Protein AF-A0A8J9VV09-F1 (afdb_monomer)

Organism: NCBI:txid405034

Sequence (395 aa):
MTTRRAFARQEESKLQLALQELKVSKDLCAQLHSEREENEKELLTILKSNDKLKASLTRLHIDYSDLSEERDRLKSIVVSFDECAVEYEQALKRITTLECELRDAQKYISELEVSAHQATALHTHSLFEELVENAPELVDVTIENPVTIDLTNDTLPAQRLDNCSNNKLKKYIKVNKLIKKTKKILSKNKCISKIYKNNSSLLSKFNVCKLELENISQRYESDTQLLELHIAQLQTSLRSITAKYESSEKMLNEYQLEMDELLKLSKYNSERFDSLTNNCICECKQLSSPPPVNTPPFQGILCDRTDLSTVDSSLQHGNTYMYSDEIGRNMGTYLYSQFDTKVSNSCLPNCCLSEIISQIHKDSKNFNIQMYQLSGIHNTSFVAYHGITRRTIYP

pLDDT: mean 78.43, std 20.05, range [31.88, 98.69]

Radius of gyration: 58.2 Å; Cα contacts (8 Å, |Δi|>4): 122; chains: 1; bounding box: 150×65×186 Å

Mean predicted aligned error: 20.57 Å

Secondary structure (DSSP, 8-state):
--HHHHHHHHHHHHHHHHHHHHHHHHHHHHHHHHHHHHHHHHHHHHHHHHHHHHHHHHHHHHHHHHHHHHHHHHHHHHHHHHHHHHHHHHHHHHHHHHHHHHHHHHHHHHHHHHHHHHHHHHHHHHHHHHHHHTS------------------------------HHHHHHHHHHHHHHHHHHHHHHHHHHHHHHHHHHHHHHHHHHHHHHHHHHHHHHHHHHHHHHHHHHHHHHHHHHHHHHHHHHHHHHHHHHHHHHHHHHHHHHHHHHHHHHHHHHT--S-TTS--------------------S----TT---PEEEEEE-SGGGGHHHHHHTT-SS-EEEEE-TT--HHHHHHHHHHHHTTSEEEEEEEE-SSS-EEEEEEEE-------

Solvent-accessible surface area (backbone atoms only — not comparable to full-atom values): 23237 Å² total; per-residue (Å²): 128,70,66,66,59,52,53,52,53,50,52,50,52,50,51,53,50,54,51,50,52,52,50,53,51,50,54,49,52,52,50,56,50,52,52,49,54,52,51,52,53,50,50,52,52,51,50,55,48,50,53,51,50,50,54,52,50,56,50,51,51,50,56,51,50,55,53,52,53,51,50,55,50,50,51,53,52,53,52,54,49,54,53,51,50,52,53,50,53,51,51,51,54,51,51,55,51,52,54,51,54,50,51,53,51,50,50,52,49,52,52,51,52,52,52,51,52,50,52,50,52,52,51,54,48,52,55,48,51,54,52,60,73,68,50,75,92,72,74,95,72,92,74,92,75,89,85,80,86,81,92,83,84,91,78,86,85,84,91,84,86,90,75,97,49,73,64,59,56,54,49,49,52,51,50,51,51,48,52,52,50,51,50,56,51,53,60,58,50,56,56,52,59,54,49,53,54,49,51,55,52,49,51,54,49,50,53,49,54,51,53,51,50,52,54,50,53,54,50,53,52,52,52,50,54,51,50,53,52,50,51,54,50,50,56,50,51,50,52,53,52,51,54,51,49,56,52,50,51,52,52,50,54,50,52,50,52,54,49,54,50,52,52,52,51,52,50,52,52,49,56,52,48,54,53,52,59,66,68,60,67,64,88,69,86,78,73,78,86,80,79,94,75,92,74,79,91,74,81,73,80,72,80,72,77,80,70,92,78,73,78,76,84,76,72,68,86,37,48,28,45,33,50,27,37,68,87,44,60,65,48,34,68,57,48,40,78,77,39,103,38,61,48,47,59,49,62,43,67,94,53,51,72,71,54,51,51,50,51,47,57,62,60,39,78,79,46,62,73,55,88,43,81,48,87,50,100,69,93,49,78,39,46,46,34,57,33,59,83,78,79,80,78,74,133

Structure (mmCIF, N/CA/C/O backbone):
data_AF-A0A8J9VV09-F1
#
_entry.id   AF-A0A8J9VV09-F1
#
loop_
_atom_site.group_PDB
_atom_site.id
_atom_site.type_symbol
_atom_site.label_atom_id
_atom_site.label_alt_id
_atom_site.label_comp_id
_atom_site.label_asym_id
_atom_site.label_entity_id
_atom_site.label_seq_id
_atom_site.pdbx_PDB_ins_code
_atom_site.Cartn_x
_atom_site.Cartn_y
_atom_site.Cartn_z
_atom_site.occupancy
_atom_site.B_iso_or_equiv
_atom_site.auth_seq_id
_atom_site.auth_comp_id
_atom_site.auth_asym_id
_atom_site.auth_atom_id
_atom_site.pdbx_PDB_model_num
ATOM 1 N N . MET A 1 1 ? -50.829 -8.857 90.494 1.00 58.19 1 MET A N 1
ATOM 2 C CA . MET A 1 1 ? -49.351 -8.930 90.353 1.00 58.19 1 MET A CA 1
ATOM 3 C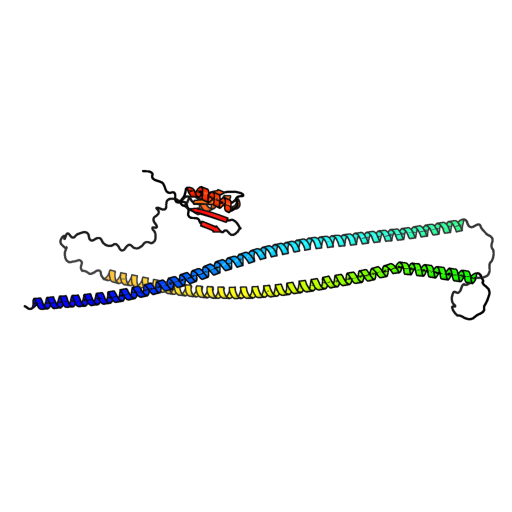 C . MET A 1 1 ? -48.867 -9.618 89.066 1.00 58.19 1 MET A C 1
ATOM 5 O O . MET A 1 1 ? -47.699 -9.481 88.732 1.00 58.19 1 MET A O 1
ATOM 9 N N . THR A 1 2 ? -49.718 -10.309 88.302 1.00 55.69 2 THR A N 1
ATOM 10 C CA . THR A 1 2 ? -49.339 -11.075 87.094 1.00 55.69 2 THR A CA 1
ATOM 11 C C . THR A 1 2 ? -49.087 -10.233 85.828 1.00 55.69 2 THR A C 1
ATOM 13 O O . THR A 1 2 ? -48.290 -10.636 84.987 1.00 55.69 2 THR A O 1
ATOM 16 N N . THR A 1 3 ? -49.669 -9.037 85.704 1.00 71.44 3 THR A N 1
ATOM 17 C CA . THR A 1 3 ? -49.595 -8.187 84.493 1.00 71.44 3 THR A CA 1
ATOM 18 C C . THR A 1 3 ? -48.238 -7.512 84.256 1.00 71.44 3 THR A C 1
ATOM 20 O O . THR A 1 3 ? -47.780 -7.452 83.119 1.00 71.44 3 THR A O 1
ATOM 23 N N . ARG A 1 4 ? -47.530 -7.073 85.307 1.00 78.81 4 ARG A N 1
ATOM 24 C CA . ARG A 1 4 ? -46.183 -6.467 85.177 1.00 78.81 4 ARG A CA 1
ATOM 25 C C . ARG A 1 4 ? -45.148 -7.427 84.583 1.00 78.81 4 ARG A C 1
ATOM 27 O O . ARG A 1 4 ? -44.285 -7.008 83.822 1.00 78.81 4 ARG A O 1
ATOM 34 N N . ARG A 1 5 ? -45.241 -8.717 84.920 1.00 83.88 5 ARG A N 1
ATOM 35 C CA . ARG A 1 5 ? -44.304 -9.750 84.448 1.00 83.88 5 ARG A CA 1
ATOM 36 C C . ARG A 1 5 ? -44.495 -10.067 82.963 1.00 83.88 5 ARG A C 1
ATOM 38 O O . ARG A 1 5 ? -43.519 -10.342 82.279 1.00 83.88 5 ARG A O 1
ATOM 45 N N . ALA A 1 6 ? -45.735 -10.014 82.474 1.00 84.94 6 ALA A N 1
ATOM 46 C CA . ALA A 1 6 ? -46.042 -10.189 81.056 1.00 84.94 6 ALA A CA 1
ATOM 47 C C . ALA A 1 6 ? -45.522 -9.010 80.217 1.00 84.94 6 ALA A C 1
ATOM 49 O O . ALA A 1 6 ? -44.880 -9.230 79.196 1.00 84.94 6 ALA A O 1
ATOM 50 N N . PHE A 1 7 ? -45.715 -7.778 80.699 1.00 90.00 7 PHE A N 1
ATOM 51 C CA . PHE A 1 7 ? -45.233 -6.572 80.019 1.00 90.00 7 PHE A CA 1
ATOM 52 C C . PHE A 1 7 ? -43.699 -6.535 79.921 1.00 90.00 7 PHE A C 1
ATOM 54 O O . PHE A 1 7 ? -43.154 -6.244 78.863 1.00 90.00 7 PHE A O 1
ATOM 61 N N . ALA A 1 8 ? -42.997 -6.915 80.995 1.00 91.00 8 ALA A N 1
ATOM 62 C CA . ALA A 1 8 ? -41.536 -7.008 80.989 1.00 91.00 8 ALA A CA 1
ATOM 63 C C . ALA A 1 8 ? -41.011 -8.032 79.964 1.00 91.00 8 ALA A C 1
ATOM 65 O O . ALA A 1 8 ? -40.083 -7.729 79.226 1.00 91.00 8 ALA A O 1
ATOM 66 N N . ARG A 1 9 ? -41.640 -9.214 79.865 1.00 92.38 9 ARG A N 1
ATOM 67 C CA . ARG A 1 9 ? -41.279 -10.230 78.855 1.00 92.38 9 ARG A CA 1
ATOM 68 C C . ARG A 1 9 ? -41.555 -9.764 77.425 1.00 92.38 9 ARG A C 1
ATOM 70 O O . ARG A 1 9 ? -40.813 -10.113 76.514 1.00 92.38 9 ARG A O 1
ATOM 77 N N . GLN A 1 10 ? -42.621 -8.991 77.220 1.00 94.31 10 GLN A N 1
ATOM 78 C CA . GLN A 1 10 ? -42.940 -8.425 75.912 1.00 94.31 10 GLN A CA 1
ATOM 79 C C . GLN A 1 10 ? -41.889 -7.396 75.477 1.00 94.31 10 GLN A C 1
ATOM 81 O O . GLN A 1 10 ? -41.428 -7.448 74.341 1.00 94.31 10 GLN A O 1
ATOM 86 N N . GLU A 1 11 ? -41.494 -6.487 76.369 1.00 94.94 11 GLU A N 1
ATOM 87 C CA . GLU A 1 11 ? -40.425 -5.519 76.094 1.00 94.94 11 GLU A CA 1
ATOM 88 C C . GLU A 1 11 ? -39.071 -6.205 75.864 1.00 94.94 11 GLU A C 1
ATOM 90 O O . GLU A 1 11 ? -38.355 -5.848 74.934 1.00 94.94 11 GLU A O 1
ATOM 95 N N . GLU A 1 12 ? -38.751 -7.252 76.629 1.00 96.12 12 GLU A N 1
ATOM 96 C CA . GLU A 1 12 ? -37.548 -8.062 76.406 1.00 96.12 12 GLU A CA 1
ATOM 97 C C . GLU A 1 12 ? -37.541 -8.713 75.011 1.00 96.12 12 GLU A C 1
ATOM 99 O O . GLU A 1 12 ? -36.535 -8.651 74.306 1.00 96.12 12 GLU A O 1
ATOM 104 N N . SER A 1 13 ? -38.675 -9.266 74.565 1.00 96.25 13 SER A N 1
ATOM 105 C CA . SER A 1 13 ? -38.804 -9.840 73.220 1.00 96.25 13 SER A CA 1
ATOM 106 C C . SER A 1 13 ? -38.647 -8.790 72.114 1.00 96.25 13 SER A C 1
ATOM 108 O O . SER A 1 13 ? -37.981 -9.063 71.115 1.00 96.25 13 SER A O 1
ATOM 110 N N . LYS A 1 14 ? -39.195 -7.579 72.293 1.00 97.38 14 LYS A N 1
ATOM 111 C CA . LYS A 1 14 ? -38.994 -6.468 71.346 1.00 97.38 14 LYS A CA 1
ATOM 112 C C . LYS A 1 14 ? -37.533 -6.037 71.281 1.00 97.38 14 LYS A C 1
ATOM 114 O O . LYS A 1 14 ? -37.023 -5.802 70.192 1.00 97.38 14 LYS A O 1
ATOM 119 N N . LEU A 1 15 ? -36.857 -5.951 72.428 1.00 97.75 15 LEU A N 1
ATOM 120 C CA . LEU A 1 15 ? -35.445 -5.578 72.487 1.00 97.75 15 LEU A CA 1
ATOM 121 C C . LEU A 1 15 ? -34.565 -6.614 71.778 1.00 97.75 15 LEU A C 1
ATOM 123 O O . LEU A 1 15 ? -33.662 -6.239 71.037 1.00 97.75 15 LEU A O 1
ATOM 127 N N . GLN A 1 16 ? -34.844 -7.907 71.966 1.00 97.62 16 GLN A N 1
ATOM 128 C CA . GLN A 1 16 ? -34.137 -8.981 71.262 1.00 97.62 16 GLN A CA 1
ATOM 129 C C . GLN A 1 16 ? -34.338 -8.900 69.745 1.00 97.62 16 GLN A C 1
ATOM 131 O O . GLN A 1 16 ? -33.366 -9.022 69.001 1.00 97.62 16 GLN A O 1
ATOM 136 N N . LEU A 1 17 ? -35.569 -8.638 69.294 1.00 97.88 17 LEU A N 1
ATOM 137 C CA . LEU A 1 17 ? -35.883 -8.470 67.875 1.00 97.88 17 LEU A CA 1
ATOM 138 C C . LEU A 1 17 ? -35.166 -7.248 67.283 1.00 97.88 17 LEU A C 1
ATOM 140 O O . LEU A 1 17 ? -34.470 -7.385 66.282 1.00 97.88 17 LEU A O 1
ATOM 144 N N . ALA A 1 18 ? -35.225 -6.094 67.953 1.00 97.56 18 ALA A N 1
ATOM 145 C CA . ALA A 1 18 ? -34.516 -4.887 67.526 1.00 97.56 18 ALA A CA 1
ATOM 146 C C . ALA A 1 18 ? -32.989 -5.089 67.481 1.00 97.56 18 ALA A C 1
ATOM 148 O O . ALA A 1 18 ? -32.312 -4.587 66.587 1.00 97.56 18 ALA A O 1
ATOM 149 N N . LEU A 1 19 ? -32.427 -5.851 68.425 1.00 98.25 19 LEU A N 1
ATOM 150 C CA . LEU A 1 19 ? -30.998 -6.167 68.449 1.00 98.25 19 LEU A CA 1
ATOM 151 C C . LEU A 1 19 ? -30.604 -7.117 67.309 1.00 98.25 19 LEU A C 1
ATOM 153 O O . LEU A 1 19 ? -29.529 -6.966 66.727 1.00 98.25 19 LEU A O 1
ATOM 157 N N . GLN A 1 20 ? -31.475 -8.066 66.961 1.00 98.19 20 GLN A N 1
ATOM 158 C CA . GLN A 1 20 ? -31.286 -8.939 65.807 1.00 98.19 20 GLN A CA 1
ATOM 159 C C . GLN A 1 20 ? -31.362 -8.153 64.491 1.00 98.19 20 GLN A C 1
ATOM 161 O O . GLN A 1 20 ? -30.478 -8.308 63.651 1.00 98.19 20 GLN A O 1
ATOM 166 N N . GLU A 1 21 ? -32.349 -7.270 64.336 1.00 98.00 21 GLU A N 1
ATOM 167 C CA . GLU A 1 21 ? -32.473 -6.376 63.178 1.00 98.00 21 GLU A CA 1
ATOM 168 C C . GLU A 1 21 ? -31.257 -5.453 63.039 1.00 98.00 21 GLU A C 1
ATOM 170 O O . GLU A 1 21 ? -30.706 -5.322 61.948 1.00 98.00 21 GLU A O 1
ATOM 175 N N . LEU A 1 22 ? -30.775 -4.872 64.144 1.00 98.12 22 LEU A N 1
ATOM 176 C CA . LEU A 1 22 ? -29.576 -4.031 64.143 1.00 98.12 22 LEU A CA 1
ATOM 177 C C . LEU A 1 22 ? -28.331 -4.817 63.716 1.00 98.12 22 LEU A C 1
ATOM 179 O O . LEU A 1 22 ? -27.485 -4.290 62.995 1.00 98.12 22 LEU A O 1
ATOM 183 N N . LYS A 1 23 ? -28.216 -6.081 64.139 1.00 98.25 23 LYS A N 1
ATOM 184 C CA . LYS A 1 23 ? -27.111 -6.955 63.737 1.00 98.25 23 LYS A CA 1
ATOM 185 C C . LYS A 1 23 ? -27.161 -7.260 62.238 1.00 98.25 23 LYS A C 1
ATOM 187 O O . LYS A 1 23 ? -26.156 -7.067 61.564 1.00 98.25 23 LYS A O 1
ATOM 192 N N . VAL A 1 24 ? -28.328 -7.642 61.715 1.00 98.19 24 VAL A N 1
ATOM 193 C CA . VAL A 1 24 ? -28.527 -7.888 60.275 1.00 98.19 24 VAL A CA 1
ATOM 194 C C . VAL A 1 24 ? -28.254 -6.622 59.459 1.00 98.19 24 VAL A C 1
ATOM 196 O O . VAL A 1 24 ? -27.564 -6.681 58.447 1.00 98.19 24 VAL A O 1
ATOM 199 N N . SER A 1 25 ? -28.733 -5.466 59.924 1.00 97.81 25 SER A N 1
ATOM 200 C CA . SER A 1 25 ? -28.482 -4.168 59.289 1.00 97.81 25 SER A CA 1
ATOM 201 C C . SER A 1 25 ? -26.990 -3.818 59.263 1.00 97.81 25 SER A C 1
ATOM 203 O O . SER A 1 25 ? -26.469 -3.393 58.234 1.00 97.81 25 SER A O 1
ATOM 205 N N . LYS A 1 26 ? -26.263 -4.060 60.362 1.00 98.25 26 LYS A N 1
ATOM 206 C CA . LYS A 1 26 ? -24.810 -3.857 60.424 1.00 98.25 26 LYS A CA 1
ATOM 207 C C . LYS A 1 26 ? -24.061 -4.761 59.442 1.00 98.25 26 LYS A C 1
ATOM 209 O O . LYS A 1 26 ? -23.154 -4.278 58.765 1.00 98.25 26 LYS A O 1
ATOM 214 N N . ASP A 1 27 ? -24.428 -6.038 59.375 1.00 97.94 27 ASP A N 1
ATOM 215 C CA . ASP A 1 27 ? -23.795 -7.007 58.476 1.00 97.94 27 ASP A CA 1
ATOM 216 C C . ASP A 1 27 ? -24.063 -6.637 57.003 1.00 97.94 27 ASP A C 1
ATOM 218 O O . ASP A 1 27 ? -23.133 -6.624 56.196 1.00 97.94 27 ASP A O 1
ATOM 222 N N . LEU A 1 28 ? -25.289 -6.207 56.673 1.00 98.12 28 LEU A N 1
ATOM 223 C CA . LEU A 1 28 ? -25.639 -5.686 55.347 1.00 98.12 28 LEU A CA 1
ATOM 224 C C . LEU A 1 28 ? -24.838 -4.424 54.989 1.00 98.12 28 LEU A C 1
ATOM 226 O O . LEU A 1 28 ? -24.312 -4.323 53.884 1.00 98.12 28 LEU A O 1
ATOM 230 N N . CYS A 1 29 ? -24.697 -3.472 55.916 1.00 98.25 29 CYS A N 1
ATOM 231 C CA . CYS A 1 29 ? -23.874 -2.277 55.703 1.00 98.25 29 CYS A CA 1
ATOM 232 C C . CYS A 1 29 ? -22.402 -2.628 55.434 1.00 98.25 29 CYS A C 1
ATOM 234 O O . CYS A 1 29 ? -21.772 -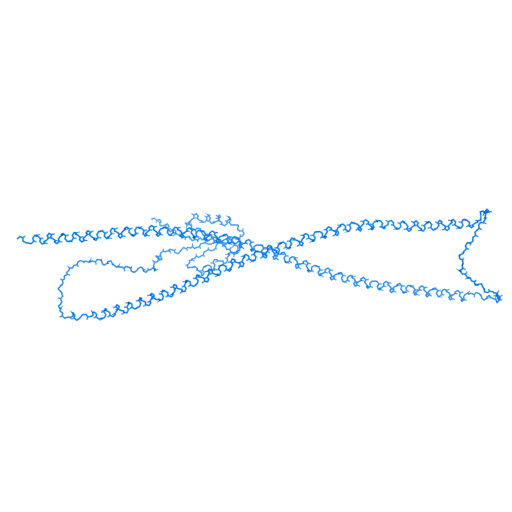1.994 54.588 1.00 98.25 29 CYS A O 1
ATOM 236 N N . ALA A 1 30 ? -21.852 -3.630 56.127 1.00 98.06 30 ALA A N 1
ATOM 237 C CA . ALA A 1 30 ? -20.490 -4.099 55.884 1.00 98.06 30 ALA A CA 1
ATOM 238 C C . ALA A 1 30 ? -20.350 -4.747 54.496 1.00 98.06 30 ALA A C 1
ATOM 240 O O . ALA A 1 30 ? -19.389 -4.453 53.785 1.00 98.06 30 ALA A O 1
ATOM 241 N N . GLN A 1 31 ? -21.327 -5.564 54.089 1.00 98.25 31 GLN A N 1
ATOM 242 C CA . GLN A 1 31 ? -21.363 -6.170 52.757 1.00 98.25 31 GLN A CA 1
ATOM 243 C C . GLN A 1 31 ? -21.424 -5.104 51.654 1.00 98.25 31 GLN A C 1
ATOM 245 O O . GLN A 1 31 ? -20.572 -5.098 50.771 1.00 98.25 31 GLN A O 1
ATOM 250 N N . LEU A 1 32 ? -22.361 -4.153 51.746 1.00 97.88 32 LEU A N 1
ATOM 251 C CA . LEU A 1 32 ? -22.495 -3.062 50.774 1.00 97.88 32 LEU A CA 1
ATOM 252 C C . LEU A 1 32 ? -21.227 -2.206 50.685 1.00 97.88 32 LEU A C 1
ATOM 254 O O . LEU A 1 32 ? -20.884 -1.707 49.613 1.00 97.88 32 LEU A O 1
ATOM 258 N N . HIS A 1 33 ? -20.518 -2.020 51.802 1.00 97.62 33 HIS A N 1
ATOM 259 C CA . HIS A 1 33 ? -19.260 -1.287 51.782 1.00 97.62 33 HIS A CA 1
ATOM 260 C C . HIS A 1 33 ? -18.158 -2.055 51.040 1.00 97.62 33 HIS A C 1
ATOM 262 O O . HIS A 1 33 ? -17.465 -1.449 50.226 1.00 97.62 33 HIS A O 1
ATOM 268 N N . SER A 1 34 ? -18.049 -3.370 51.258 1.00 98.00 34 SER A N 1
ATOM 269 C CA . SER A 1 34 ? -17.116 -4.240 50.526 1.00 98.00 34 SER A CA 1
ATOM 270 C C . SER A 1 34 ? -17.419 -4.260 49.027 1.00 98.00 34 SER A C 1
ATOM 272 O O . SER A 1 34 ? -16.522 -4.032 48.219 1.00 98.00 34 SER A O 1
ATOM 274 N N . GLU A 1 35 ? -18.689 -4.443 48.651 1.00 97.50 35 GLU A N 1
ATOM 275 C CA . GLU A 1 35 ? -19.130 -4.419 47.249 1.00 97.50 35 GLU A CA 1
ATOM 276 C C . GLU A 1 35 ? -18.817 -3.069 46.590 1.00 97.50 35 GLU A C 1
ATOM 278 O O . GLU A 1 35 ? -18.340 -3.015 45.459 1.00 97.50 35 GLU A O 1
ATOM 283 N N . ARG A 1 36 ? -19.004 -1.954 47.310 1.00 98.00 36 ARG A N 1
ATOM 284 C CA . ARG A 1 36 ? -18.619 -0.626 46.816 1.00 98.00 36 ARG A CA 1
ATOM 285 C C . ARG A 1 36 ? -17.116 -0.528 46.531 1.00 98.00 36 ARG A C 1
ATOM 287 O O . ARG A 1 36 ? -16.748 0.032 45.502 1.00 98.00 36 ARG A O 1
ATOM 294 N N . GLU A 1 37 ? -16.260 -1.026 47.422 1.00 98.12 37 GLU A N 1
ATOM 295 C CA . GLU A 1 37 ? -14.804 -0.999 47.217 1.00 98.12 37 GLU A CA 1
ATOM 296 C C . GLU A 1 37 ? -14.357 -1.896 46.055 1.00 98.12 37 GLU A C 1
ATOM 298 O O . GLU A 1 37 ? -13.434 -1.546 45.317 1.00 98.12 37 GLU A O 1
ATOM 303 N N . GLU A 1 38 ? -14.991 -3.055 45.886 1.00 97.94 38 GLU A N 1
ATOM 304 C CA . GLU A 1 38 ? -14.744 -3.957 44.758 1.00 97.94 38 GLU A CA 1
ATOM 305 C C . GLU A 1 38 ? -15.149 -3.305 43.432 1.00 97.94 38 GLU A C 1
ATOM 307 O O . GLU A 1 38 ? -14.335 -3.250 42.508 1.00 97.94 38 GLU A O 1
ATOM 312 N N . ASN A 1 39 ? -16.335 -2.694 43.385 1.00 96.69 39 ASN A N 1
ATOM 313 C CA . ASN A 1 39 ? -16.818 -1.949 42.223 1.00 96.69 39 ASN A CA 1
ATOM 314 C C . ASN A 1 39 ? -15.906 -0.761 41.880 1.00 96.69 39 ASN A C 1
ATOM 316 O O . ASN A 1 39 ? -15.640 -0.496 40.709 1.00 96.69 39 ASN A O 1
ATOM 320 N N . GLU A 1 40 ? -15.385 -0.043 42.880 1.00 98.31 40 GLU A N 1
ATOM 321 C CA . GLU A 1 40 ? -14.430 1.048 42.654 1.00 98.31 40 GLU A CA 1
ATOM 322 C C . GLU A 1 40 ? -13.113 0.531 42.053 1.00 98.31 40 GLU A C 1
ATOM 324 O O . GLU A 1 40 ? -12.576 1.125 41.113 1.00 98.31 40 GLU A O 1
ATOM 329 N N . LYS A 1 41 ? -12.607 -0.610 42.541 1.00 98.06 41 LYS A N 1
ATOM 330 C CA . LYS A 1 41 ? -11.413 -1.255 41.976 1.00 98.06 41 LYS A CA 1
ATOM 331 C C . LYS A 1 41 ? -11.647 -1.693 40.533 1.00 98.06 41 LYS A C 1
ATOM 333 O O . LYS A 1 41 ? -10.781 -1.443 39.696 1.00 98.06 41 LYS A O 1
ATOM 338 N N . GLU A 1 42 ? -12.788 -2.308 40.233 1.00 97.38 42 GLU A N 1
ATOM 339 C CA . GLU A 1 42 ? -13.150 -2.713 38.872 1.00 97.38 42 GLU A CA 1
ATOM 340 C C . GLU A 1 42 ? -13.300 -1.504 37.939 1.00 97.38 42 GLU A C 1
ATOM 342 O O . GLU A 1 42 ? -12.741 -1.479 36.842 1.00 97.38 42 GLU A O 1
ATOM 347 N N . LEU A 1 43 ? -13.951 -0.432 38.390 1.00 96.56 43 LEU A N 1
ATOM 348 C CA . LEU A 1 43 ? -14.063 0.792 37.600 1.00 96.56 43 LEU A CA 1
ATOM 349 C C . LEU A 1 43 ? -12.679 1.374 37.269 1.00 96.56 43 LEU A C 1
ATOM 351 O O . LEU A 1 43 ? -12.421 1.773 36.131 1.00 96.56 43 LEU A O 1
ATOM 355 N N . LEU A 1 44 ? -11.751 1.373 38.230 1.00 97.06 44 LEU A N 1
ATOM 356 C CA . LEU A 1 44 ? -10.375 1.820 38.006 1.00 97.06 44 LEU A CA 1
ATOM 357 C C . LEU A 1 44 ? -9.602 0.923 37.026 1.00 97.06 44 LEU A C 1
ATOM 359 O O . LEU A 1 44 ? -8.759 1.431 36.279 1.00 97.06 44 LEU A O 1
ATOM 363 N N . THR A 1 45 ? -9.842 -0.393 37.000 1.00 96.25 45 THR A N 1
ATOM 364 C CA . THR A 1 45 ? -9.204 -1.282 36.010 1.00 96.25 45 THR A CA 1
ATOM 365 C C . THR A 1 45 ? -9.776 -1.057 34.613 1.00 96.25 45 THR A C 1
ATOM 367 O O . THR A 1 45 ? -8.999 -0.977 33.656 1.00 96.25 45 THR A O 1
ATOM 370 N N . ILE A 1 46 ? -11.093 -0.862 34.496 1.00 94.62 46 ILE A N 1
ATOM 371 C CA . ILE A 1 46 ? -11.768 -0.521 33.238 1.00 94.62 46 ILE A CA 1
ATOM 372 C C . ILE A 1 46 ? -11.239 0.807 32.691 1.00 94.62 46 ILE A C 1
ATOM 374 O O . ILE A 1 46 ? -10.872 0.873 31.517 1.00 94.62 46 ILE A O 1
ATOM 378 N N . LEU A 1 47 ? -11.114 1.842 33.530 1.00 93.94 47 LEU A N 1
ATOM 379 C CA . LEU A 1 47 ? -10.566 3.140 33.120 1.00 93.94 47 LEU A CA 1
ATOM 380 C C . LEU A 1 47 ? -9.131 3.009 32.589 1.00 93.94 47 LEU A C 1
ATOM 382 O O . LEU A 1 47 ? -8.840 3.463 31.485 1.00 93.94 47 LEU A O 1
ATOM 386 N N . LYS A 1 48 ? -8.254 2.288 33.300 1.00 94.50 48 LYS A N 1
ATOM 387 C CA . LYS A 1 48 ? -6.879 2.023 32.833 1.00 94.50 48 LYS A CA 1
ATOM 388 C C . LYS A 1 48 ? -6.840 1.249 31.513 1.00 94.50 48 LYS A C 1
ATOM 390 O O . LYS A 1 48 ? -5.946 1.470 30.698 1.00 94.50 48 LYS A O 1
ATOM 395 N N . SER A 1 49 ? -7.766 0.313 31.309 1.00 95.00 49 SER A N 1
ATOM 396 C CA . SER A 1 49 ? -7.900 -0.412 30.042 1.00 95.00 49 SER A CA 1
ATOM 397 C C . SER A 1 49 ? -8.340 0.524 28.911 1.00 95.00 49 SER A C 1
ATOM 399 O O . SER A 1 49 ? -7.739 0.521 27.836 1.00 95.00 49 SER A O 1
ATOM 401 N N . ASN A 1 50 ? -9.319 1.393 29.173 1.00 92.56 50 ASN A N 1
ATOM 402 C CA . ASN A 1 50 ? -9.798 2.401 28.229 1.00 92.56 50 ASN A CA 1
ATOM 403 C C . ASN A 1 50 ? -8.681 3.367 27.800 1.00 92.56 50 ASN A C 1
ATOM 405 O O . ASN A 1 50 ? -8.527 3.626 26.608 1.00 92.56 50 ASN A O 1
ATOM 409 N N . ASP A 1 51 ? -7.847 3.825 28.735 1.00 91.56 51 ASP A N 1
ATOM 410 C CA . ASP A 1 51 ? -6.700 4.691 28.431 1.00 91.56 51 ASP A CA 1
ATOM 411 C C . ASP A 1 51 ? -5.666 3.994 27.536 1.00 91.56 51 ASP A C 1
ATOM 413 O O . ASP A 1 51 ? -5.157 4.590 26.584 1.00 91.56 51 ASP A O 1
ATOM 417 N N . LYS A 1 52 ? -5.391 2.705 27.780 1.00 91.12 52 LYS A N 1
ATOM 418 C CA . LYS A 1 52 ? -4.510 1.904 26.912 1.00 91.12 52 LYS A CA 1
ATOM 419 C C . LYS A 1 52 ? -5.085 1.752 25.506 1.00 91.12 52 LYS A C 1
ATOM 421 O O . LYS A 1 52 ? -4.344 1.874 24.533 1.00 91.12 52 LYS A O 1
ATOM 426 N N . LEU A 1 53 ? -6.390 1.501 25.394 1.00 89.19 53 LEU A N 1
ATOM 427 C CA . LEU A 1 53 ? -7.070 1.395 24.102 1.00 89.19 53 LEU A CA 1
ATOM 428 C C . LEU A 1 53 ? -7.034 2.725 23.344 1.00 89.19 53 LEU A C 1
ATOM 430 O O . LEU A 1 53 ? -6.704 2.727 22.161 1.00 89.19 53 LEU A O 1
ATOM 434 N N . LYS A 1 54 ? -7.276 3.854 24.020 1.00 88.12 54 LYS A N 1
ATOM 435 C CA . LYS A 1 54 ? -7.138 5.195 23.431 1.00 88.12 54 LYS A CA 1
ATOM 436 C C . LYS A 1 54 ? -5.721 5.449 22.923 1.00 88.12 54 LYS A C 1
ATOM 438 O O . LYS A 1 54 ? -5.558 5.872 21.786 1.00 88.12 54 LYS A O 1
ATOM 443 N N . ALA A 1 55 ? -4.697 5.135 23.719 1.00 82.12 55 ALA A N 1
ATOM 444 C CA . ALA A 1 55 ? -3.305 5.284 23.297 1.00 82.12 55 ALA A CA 1
ATOM 445 C C . ALA A 1 55 ? -2.972 4.408 22.074 1.00 82.12 55 ALA A C 1
ATOM 447 O O . ALA A 1 55 ? -2.320 4.871 21.137 1.00 82.12 55 ALA A O 1
ATOM 448 N N . SER A 1 56 ? -3.457 3.161 22.056 1.00 90.75 56 SER A N 1
ATOM 449 C CA . SER A 1 56 ? -3.303 2.261 20.909 1.00 90.75 56 SER A CA 1
ATOM 450 C C . SER A 1 56 ? -4.011 2.789 19.660 1.00 90.75 56 SER A C 1
ATOM 452 O O . SER A 1 56 ? -3.465 2.669 18.567 1.00 90.75 56 SER A O 1
ATOM 454 N N . LEU A 1 57 ? -5.202 3.374 19.810 1.00 88.69 57 LEU A N 1
ATOM 455 C CA . LEU A 1 57 ? -5.969 3.948 18.707 1.00 88.69 57 LEU A CA 1
ATOM 456 C C . LEU A 1 57 ? -5.259 5.166 18.107 1.00 88.69 57 LEU A C 1
ATOM 458 O O . LEU A 1 57 ? -5.129 5.252 16.890 1.00 88.69 57 LEU A O 1
ATOM 462 N N . THR A 1 58 ? -4.744 6.070 18.947 1.00 79.44 58 THR A N 1
ATOM 463 C CA . THR A 1 58 ? -3.963 7.226 18.484 1.00 79.44 58 THR A CA 1
ATOM 464 C C . THR A 1 58 ? -2.715 6.785 17.727 1.00 79.44 58 THR A C 1
ATOM 466 O O . THR A 1 58 ? -2.419 7.333 16.671 1.00 79.44 58 THR A O 1
ATOM 469 N N . ARG A 1 59 ? -2.003 5.765 18.224 1.00 85.31 59 ARG A N 1
ATOM 470 C CA . ARG A 1 59 ? -0.833 5.216 17.529 1.00 85.31 59 ARG A CA 1
ATOM 471 C C . ARG A 1 59 ? -1.199 4.624 16.169 1.00 85.31 59 ARG A C 1
ATOM 473 O O . ARG A 1 59 ? -0.560 4.959 15.184 1.00 85.31 59 ARG A O 1
ATOM 480 N N . LEU A 1 60 ? -2.256 3.814 16.111 1.00 88.38 60 LEU A N 1
ATOM 481 C CA . LEU A 1 60 ? -2.730 3.228 14.857 1.00 88.38 60 LEU A CA 1
ATOM 482 C C . LEU A 1 60 ? -3.139 4.302 13.837 1.00 88.38 60 LEU A C 1
ATOM 484 O O . LEU A 1 60 ? -2.927 4.130 12.641 1.00 88.38 60 LEU A O 1
ATOM 488 N N . HIS A 1 61 ? -3.719 5.410 14.300 1.00 78.50 61 HIS A N 1
ATOM 489 C CA . HIS A 1 61 ? -4.069 6.533 13.436 1.00 78.50 61 HIS A CA 1
ATOM 490 C C . HIS A 1 61 ? -2.834 7.231 12.848 1.00 78.50 61 HIS A C 1
ATOM 492 O O . HIS A 1 61 ? -2.846 7.559 11.664 1.00 78.50 61 HIS A O 1
ATOM 498 N N . ILE A 1 62 ? -1.774 7.412 13.645 1.00 77.88 62 ILE A N 1
ATOM 499 C CA . ILE A 1 62 ? -0.483 7.935 13.165 1.00 77.88 62 ILE A CA 1
ATOM 500 C C . ILE A 1 62 ? 0.092 6.992 12.102 1.00 77.88 62 ILE A C 1
ATOM 502 O O . ILE A 1 62 ? 0.339 7.431 10.984 1.00 77.88 62 ILE A O 1
ATOM 506 N N . ASP A 1 63 ? 0.182 5.693 12.406 1.00 82.69 63 ASP A N 1
ATOM 507 C CA . ASP A 1 63 ? 0.708 4.688 11.471 1.00 82.69 63 ASP A CA 1
ATOM 508 C C . ASP A 1 63 ? -0.094 4.670 10.146 1.00 82.69 63 ASP A C 1
ATOM 510 O O . ASP A 1 63 ? 0.470 4.559 9.058 1.00 82.69 63 ASP A O 1
ATOM 514 N N . TYR A 1 64 ? -1.424 4.813 10.214 1.00 86.50 64 TYR A N 1
ATOM 515 C CA . TYR A 1 64 ? -2.284 4.917 9.030 1.00 86.50 64 TYR A CA 1
ATOM 516 C C . TYR A 1 64 ? -2.023 6.192 8.216 1.00 86.50 64 TYR A C 1
ATOM 518 O O . TYR A 1 64 ? -2.033 6.143 6.984 1.00 86.50 64 TYR A O 1
ATOM 526 N N . SER A 1 65 ? -1.805 7.325 8.887 1.00 78.38 65 SER A N 1
ATOM 527 C CA . SER A 1 65 ? -1.482 8.593 8.228 1.00 78.38 65 SER A CA 1
ATOM 528 C C . SER A 1 65 ? -0.169 8.481 7.454 1.00 78.38 65 SER A C 1
ATOM 530 O O . SER A 1 65 ? -0.147 8.781 6.261 1.00 78.38 65 SER A O 1
ATOM 532 N N . ASP A 1 66 ? 0.877 7.944 8.087 1.00 82.88 66 ASP A N 1
ATOM 533 C CA . ASP A 1 66 ? 2.194 7.744 7.470 1.00 82.88 66 ASP A CA 1
ATOM 534 C C . ASP A 1 66 ? 2.102 6.827 6.234 1.00 82.88 66 ASP A C 1
ATOM 536 O O . ASP A 1 66 ? 2.655 7.120 5.171 1.00 82.88 66 ASP A O 1
ATOM 540 N N . LEU A 1 67 ? 1.335 5.732 6.330 1.00 81.94 67 LEU A N 1
ATOM 541 C CA . LEU A 1 67 ? 1.092 4.832 5.196 1.00 81.94 67 LEU A CA 1
ATOM 542 C C . LEU A 1 67 ? 0.319 5.505 4.054 1.00 81.94 67 LEU A C 1
ATOM 544 O O . LEU A 1 67 ? 0.558 5.201 2.882 1.00 81.94 67 LEU A O 1
ATOM 548 N N . SER A 1 68 ? -0.614 6.406 4.368 1.00 82.62 68 SER A N 1
ATOM 549 C CA . SER A 1 68 ? -1.339 7.173 3.354 1.00 82.62 68 SER A CA 1
ATOM 550 C C . SER A 1 68 ? -0.406 8.125 2.602 1.00 82.62 68 SER A C 1
ATOM 552 O O . SER A 1 68 ? -0.512 8.225 1.379 1.00 82.62 68 SER A O 1
ATOM 554 N N . GLU A 1 69 ? 0.516 8.788 3.301 1.00 87.19 69 GLU A N 1
ATOM 555 C CA . GLU A 1 69 ? 1.511 9.673 2.684 1.00 87.19 69 GLU A CA 1
ATOM 556 C C . GLU A 1 69 ? 2.463 8.900 1.761 1.00 87.19 69 GLU A C 1
ATOM 558 O O . GLU A 1 69 ? 2.695 9.311 0.620 1.00 87.19 69 GLU A O 1
ATOM 563 N N . GLU A 1 70 ? 2.954 7.736 2.196 1.00 89.38 70 GLU A N 1
ATOM 564 C CA . GLU A 1 70 ? 3.844 6.913 1.369 1.00 89.38 70 GLU A CA 1
ATOM 565 C C . GLU A 1 70 ? 3.121 6.347 0.136 1.00 89.38 70 GLU A C 1
ATOM 567 O O . GLU A 1 70 ? 3.685 6.320 -0.959 1.00 89.38 70 GLU A O 1
ATOM 572 N N . ARG A 1 71 ? 1.837 5.976 0.257 1.00 91.94 71 ARG A N 1
ATOM 573 C CA . ARG A 1 71 ? 1.006 5.607 -0.904 1.00 91.94 71 ARG A CA 1
ATOM 574 C C . ARG A 1 71 ? 0.943 6.746 -1.922 1.00 91.94 71 ARG A C 1
ATOM 576 O O . ARG A 1 71 ? 1.067 6.499 -3.123 1.00 91.94 71 ARG A O 1
ATOM 583 N N . ASP A 1 72 ? 0.730 7.977 -1.471 1.00 84.38 72 ASP A N 1
ATOM 584 C CA . ASP A 1 72 ? 0.611 9.132 -2.364 1.00 84.38 72 ASP A CA 1
ATOM 585 C C . ASP A 1 72 ? 1.952 9.459 -3.035 1.00 84.38 72 ASP A C 1
ATOM 587 O O . ASP A 1 72 ? 1.998 9.771 -4.231 1.00 84.38 72 ASP A O 1
ATOM 591 N N . ARG A 1 73 ? 3.060 9.272 -2.312 1.00 92.75 73 ARG A N 1
ATOM 592 C CA . ARG A 1 73 ? 4.412 9.355 -2.868 1.00 92.75 73 ARG A CA 1
ATOM 593 C C . ARG A 1 73 ? 4.666 8.289 -3.934 1.00 92.75 73 ARG A C 1
ATOM 595 O O . ARG A 1 73 ? 5.134 8.624 -5.021 1.00 92.75 73 ARG A O 1
ATOM 602 N N . LEU A 1 74 ? 4.333 7.027 -3.661 1.00 93.31 74 LEU A N 1
ATOM 603 C CA . LEU A 1 74 ? 4.461 5.936 -4.631 1.00 93.31 74 LEU A CA 1
ATOM 604 C C . LEU A 1 74 ? 3.614 6.193 -5.876 1.00 93.31 74 LEU A C 1
ATOM 606 O O . LEU A 1 74 ? 4.084 5.998 -6.994 1.00 93.31 74 LEU A O 1
ATOM 610 N N . LYS A 1 75 ? 2.391 6.700 -5.702 1.00 90.25 75 LYS A N 1
ATOM 611 C CA . LYS A 1 75 ? 1.522 7.081 -6.817 1.00 90.25 75 LYS A CA 1
ATOM 612 C C . LYS A 1 75 ? 2.163 8.157 -7.697 1.00 90.25 75 LYS A C 1
ATOM 614 O O . LYS A 1 75 ? 2.099 8.047 -8.916 1.00 90.25 75 LYS A O 1
ATOM 619 N N . SER A 1 76 ? 2.814 9.154 -7.097 1.00 90.88 76 SER A N 1
ATOM 620 C CA . SER A 1 76 ? 3.572 10.179 -7.830 1.00 90.88 76 SER A CA 1
ATOM 621 C C . SER A 1 76 ? 4.728 9.575 -8.643 1.00 90.88 76 SER A C 1
ATOM 623 O O . SER A 1 76 ? 4.905 9.901 -9.815 1.00 90.88 76 SER A O 1
ATOM 625 N N . ILE A 1 77 ? 5.467 8.621 -8.063 1.00 93.31 77 ILE A N 1
ATOM 626 C CA . ILE A 1 77 ? 6.553 7.912 -8.759 1.00 93.31 77 ILE A CA 1
ATOM 627 C C . ILE A 1 77 ? 6.015 7.115 -9.956 1.00 93.31 77 ILE A C 1
ATOM 629 O O . ILE A 1 77 ? 6.593 7.183 -11.038 1.00 93.31 77 ILE A O 1
ATOM 633 N N . VAL A 1 78 ? 4.903 6.394 -9.795 1.00 92.25 78 VAL A N 1
ATOM 634 C CA . VAL A 1 78 ? 4.281 5.635 -10.895 1.00 92.25 78 VAL A CA 1
ATOM 635 C C . VAL A 1 78 ? 3.892 6.557 -12.051 1.00 92.25 78 VAL A C 1
ATOM 637 O O . VAL A 1 78 ? 4.234 6.263 -13.191 1.00 92.25 78 VAL A O 1
ATOM 640 N N . VAL A 1 79 ? 3.281 7.711 -11.761 1.00 90.06 79 VAL A N 1
ATOM 641 C CA . VAL A 1 79 ? 2.945 8.707 -12.793 1.00 90.06 79 VAL A CA 1
ATOM 642 C C . VAL A 1 79 ? 4.198 9.179 -13.541 1.00 90.06 79 VAL A C 1
ATOM 644 O O . VAL A 1 79 ? 4.181 9.260 -14.765 1.00 90.06 79 VAL A O 1
ATOM 647 N N . SER A 1 80 ? 5.314 9.412 -12.842 1.00 93.88 80 SER A N 1
ATOM 648 C CA . SER A 1 80 ? 6.571 9.800 -13.503 1.00 93.88 80 SER A CA 1
ATOM 649 C C . SER A 1 80 ? 7.159 8.700 -14.403 1.00 93.88 80 SER A C 1
ATOM 651 O O . SER A 1 80 ? 7.792 8.994 -15.418 1.00 93.88 80 SER A O 1
ATOM 653 N N . PHE A 1 81 ? 6.935 7.421 -14.073 1.00 93.00 81 PHE A N 1
ATOM 654 C CA . PHE A 1 81 ? 7.321 6.313 -14.949 1.00 93.00 81 PHE A CA 1
ATOM 655 C C . PHE A 1 81 ? 6.456 6.251 -16.204 1.00 93.00 81 PHE A C 1
ATOM 657 O O . PHE A 1 81 ? 6.995 6.001 -17.282 1.00 93.00 81 PHE A O 1
ATOM 664 N N . ASP A 1 82 ? 5.155 6.516 -16.082 1.00 92.00 82 ASP A N 1
ATOM 665 C CA . ASP A 1 82 ? 4.260 6.603 -17.236 1.00 92.00 82 ASP A CA 1
ATOM 666 C C . ASP A 1 82 ? 4.705 7.731 -18.181 1.00 92.00 82 ASP A C 1
ATOM 668 O O . ASP A 1 82 ? 4.805 7.523 -19.390 1.00 92.00 82 ASP A O 1
ATOM 672 N N . GLU A 1 83 ? 5.068 8.899 -17.642 1.00 95.00 83 GLU A N 1
ATOM 673 C CA . GLU A 1 83 ? 5.630 10.013 -18.421 1.00 95.00 83 GLU A CA 1
ATOM 674 C C . GLU A 1 83 ? 6.919 9.605 -19.154 1.00 95.00 83 GLU A C 1
ATOM 676 O O . GLU A 1 83 ? 7.042 9.809 -20.365 1.00 95.00 83 GLU A O 1
ATOM 681 N N . CYS A 1 84 ? 7.850 8.950 -18.454 1.00 95.69 84 CYS A N 1
ATOM 682 C CA . CYS A 1 84 ? 9.092 8.454 -19.046 1.00 95.69 84 CYS A CA 1
ATOM 683 C C . CYS A 1 84 ? 8.837 7.411 -20.150 1.00 95.69 84 CYS A C 1
ATOM 685 O O . CYS A 1 84 ? 9.504 7.420 -21.188 1.00 95.69 84 CYS A O 1
ATOM 687 N N . ALA A 1 85 ? 7.849 6.532 -19.965 1.00 91.19 85 ALA A N 1
ATOM 688 C CA . ALA A 1 85 ? 7.457 5.550 -20.970 1.00 91.19 85 ALA A CA 1
ATOM 689 C C . ALA A 1 85 ? 6.916 6.226 -22.240 1.00 91.19 85 ALA A C 1
ATOM 691 O O . ALA A 1 85 ? 7.285 5.829 -23.349 1.00 91.19 85 ALA A O 1
ATOM 692 N N . VAL A 1 86 ? 6.107 7.283 -22.094 1.00 94.88 86 VAL A N 1
ATOM 693 C CA . VAL A 1 86 ? 5.620 8.076 -23.233 1.00 94.88 86 VAL A CA 1
ATOM 694 C C . VAL A 1 86 ? 6.778 8.749 -23.973 1.00 94.88 86 VAL A C 1
ATOM 696 O O . VAL A 1 86 ? 6.838 8.677 -25.203 1.00 94.88 86 VAL A O 1
ATOM 699 N N . GLU A 1 87 ? 7.719 9.374 -23.261 1.00 96.62 87 GLU A N 1
ATOM 700 C CA . GLU A 1 87 ? 8.904 9.989 -23.877 1.00 96.62 87 GLU A CA 1
ATOM 701 C C . GLU A 1 87 ? 9.759 8.961 -24.630 1.00 96.62 87 GLU A C 1
ATOM 703 O O . GLU A 1 87 ? 10.201 9.208 -25.757 1.00 96.62 87 GLU A O 1
ATOM 708 N N . TYR A 1 88 ? 9.951 7.778 -24.043 1.00 97.00 88 TYR A N 1
ATOM 709 C CA . TYR A 1 88 ? 10.678 6.681 -24.670 1.00 97.00 88 TYR A CA 1
ATOM 710 C C . TYR A 1 88 ? 9.997 6.204 -25.962 1.00 97.00 88 TYR A C 1
ATOM 712 O O . TYR A 1 88 ? 10.658 6.035 -26.990 1.00 97.00 88 TYR A O 1
ATOM 720 N N . GLU A 1 89 ? 8.672 6.045 -25.952 1.00 97.69 89 GLU A N 1
ATOM 721 C CA . GLU A 1 89 ? 7.911 5.659 -27.141 1.00 97.69 89 GLU A CA 1
ATOM 722 C C . GLU A 1 89 ? 8.009 6.722 -28.252 1.00 97.69 89 GLU A C 1
ATOM 724 O O . GLU A 1 89 ? 8.165 6.394 -29.434 1.00 97.69 89 GLU A O 1
ATOM 729 N N . GLN A 1 90 ? 7.975 8.008 -27.890 1.00 97.94 90 GLN A N 1
ATOM 730 C CA . GLN A 1 90 ? 8.178 9.111 -28.834 1.00 97.94 90 GLN A CA 1
ATOM 731 C C . GLN A 1 90 ? 9.592 9.106 -29.431 1.00 97.94 90 GLN A C 1
ATOM 733 O O . GLN A 1 90 ? 9.752 9.292 -30.643 1.00 97.94 90 GLN A O 1
ATOM 738 N N . A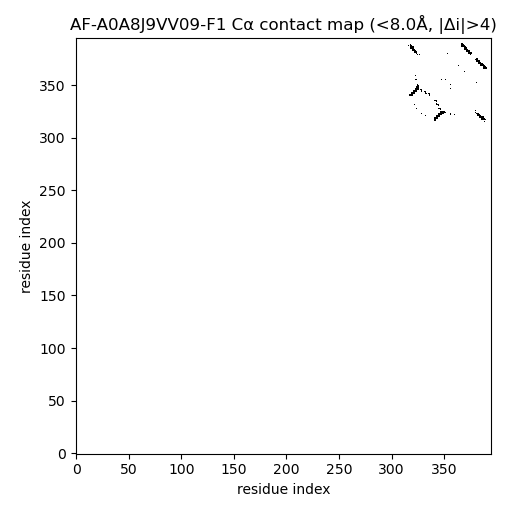LA A 1 91 ? 10.617 8.853 -28.613 1.00 97.94 91 ALA A N 1
ATOM 739 C CA . ALA A 1 91 ? 11.996 8.745 -29.075 1.00 97.94 91 ALA A CA 1
ATOM 740 C C . ALA A 1 91 ? 12.171 7.578 -30.061 1.00 97.94 91 ALA A C 1
ATOM 742 O O . ALA A 1 91 ? 12.770 7.760 -31.124 1.00 97.94 91 ALA A O 1
ATOM 743 N N . LEU A 1 92 ? 11.586 6.411 -29.765 1.00 98.25 92 LEU A N 1
ATOM 744 C CA . LEU A 1 92 ? 11.580 5.261 -30.673 1.00 98.25 92 LEU A CA 1
ATOM 745 C C . LEU A 1 92 ? 10.912 5.592 -32.010 1.00 98.25 92 LEU A C 1
ATOM 747 O O . LEU A 1 92 ? 11.499 5.341 -33.063 1.00 98.25 92 LEU A O 1
ATOM 751 N N . LYS A 1 93 ? 9.734 6.230 -31.983 1.00 98.38 93 LYS A N 1
ATOM 752 C CA . LYS A 1 93 ? 9.047 6.696 -33.199 1.00 98.38 93 LYS A CA 1
ATOM 753 C C . LYS A 1 93 ? 9.950 7.603 -34.037 1.00 98.38 93 LYS A C 1
ATOM 755 O O . LYS A 1 93 ? 10.044 7.419 -35.250 1.00 98.38 93 LYS A O 1
ATOM 760 N N . ARG A 1 94 ? 10.663 8.547 -33.409 1.00 98.50 94 ARG A N 1
ATOM 761 C CA . ARG A 1 94 ? 11.587 9.442 -34.124 1.00 98.50 94 ARG A CA 1
ATOM 762 C C . ARG A 1 94 ? 12.772 8.693 -34.735 1.00 98.50 94 ARG A C 1
ATOM 764 O O . ARG A 1 94 ? 13.143 9.014 -35.863 1.00 98.50 94 ARG A O 1
ATOM 771 N N . ILE A 1 95 ? 13.344 7.717 -34.027 1.00 98.00 95 ILE A N 1
ATOM 772 C CA . ILE A 1 95 ? 14.428 6.871 -34.547 1.00 98.00 95 ILE A CA 1
ATOM 773 C C . ILE A 1 95 ? 13.959 6.137 -35.804 1.00 98.00 95 ILE A C 1
ATOM 775 O O . ILE A 1 95 ? 14.615 6.237 -36.836 1.00 98.00 95 ILE A O 1
ATOM 779 N N . THR A 1 96 ? 12.792 5.491 -35.761 1.00 98.44 96 THR A N 1
ATOM 780 C CA . THR A 1 96 ? 12.243 4.780 -36.925 1.00 98.44 96 THR A CA 1
ATOM 781 C C . THR A 1 96 ? 12.024 5.711 -38.121 1.00 98.44 96 THR A C 1
ATOM 783 O O . THR A 1 96 ? 12.351 5.350 -39.251 1.00 98.44 96 THR A O 1
ATOM 786 N N . THR A 1 97 ? 11.526 6.933 -37.899 1.00 98.44 97 THR A N 1
ATOM 787 C CA . THR A 1 97 ? 11.394 7.931 -38.973 1.00 98.44 97 THR A CA 1
ATOM 788 C C . THR A 1 97 ? 12.751 8.290 -39.583 1.00 98.44 97 THR A C 1
ATOM 790 O O . THR A 1 97 ? 12.888 8.293 -40.804 1.00 98.44 97 THR A O 1
ATOM 793 N N . LEU A 1 98 ? 13.765 8.547 -38.750 1.00 98.31 98 LEU A N 1
ATOM 794 C CA . LEU A 1 98 ? 15.120 8.863 -39.213 1.00 98.31 98 LEU A CA 1
ATOM 795 C C . LEU A 1 98 ? 15.762 7.699 -39.982 1.00 98.31 98 LEU A C 1
ATOM 797 O O . LEU A 1 98 ? 16.471 7.929 -40.958 1.00 98.31 98 LEU A O 1
ATOM 801 N N . GLU A 1 99 ? 15.506 6.451 -39.586 1.00 98.56 99 GLU A N 1
ATOM 802 C CA . GLU A 1 99 ? 15.965 5.265 -40.319 1.00 98.56 99 GLU A CA 1
ATOM 803 C C . GLU A 1 99 ? 15.318 5.157 -41.707 1.00 98.56 99 GLU A C 1
ATOM 805 O O . GLU A 1 99 ? 15.993 4.796 -42.674 1.00 98.56 99 GLU A O 1
ATOM 810 N N . CYS A 1 100 ? 14.029 5.489 -41.837 1.00 98.38 100 CYS A N 1
ATOM 811 C CA . CYS A 1 100 ? 13.363 5.581 -43.137 1.00 98.38 100 CYS A CA 1
ATOM 812 C C . CYS A 1 100 ? 13.975 6.684 -44.009 1.00 98.38 100 CYS A C 1
ATOM 814 O O . CYS A 1 100 ? 14.398 6.388 -45.124 1.00 98.38 100 CYS A O 1
ATOM 816 N N . GLU A 1 101 ? 14.106 7.905 -43.479 1.00 98.44 101 GLU A N 1
ATOM 817 C CA . GLU A 1 101 ? 14.731 9.038 -44.182 1.00 98.44 101 GLU A CA 1
ATOM 818 C C . GLU A 1 101 ? 16.158 8.692 -44.651 1.00 98.44 101 GLU A C 1
ATOM 820 O O . GLU A 1 101 ? 16.546 8.997 -45.780 1.00 98.44 101 GLU A O 1
ATOM 825 N N . LEU A 1 102 ? 16.938 8.003 -43.808 1.00 98.44 102 LEU A N 1
ATOM 826 C CA . LEU A 1 102 ? 18.290 7.559 -44.143 1.00 98.44 102 LEU A CA 1
ATOM 827 C C . LEU A 1 102 ? 18.295 6.541 -45.291 1.00 98.44 102 LEU A C 1
ATOM 829 O O . LEU A 1 102 ? 19.131 6.651 -46.190 1.00 98.44 102 LEU A O 1
ATOM 833 N N . ARG A 1 103 ? 17.383 5.560 -45.279 1.00 98.56 103 ARG A N 1
ATOM 834 C CA . ARG A 1 103 ? 17.257 4.576 -46.368 1.00 98.56 103 ARG A CA 1
ATOM 835 C C . ARG A 1 103 ? 16.861 5.237 -47.683 1.00 98.56 103 ARG A C 1
ATOM 837 O O . ARG A 1 103 ? 17.437 4.903 -48.717 1.00 98.56 103 ARG A O 1
ATOM 844 N N . ASP A 1 104 ? 15.936 6.189 -47.645 1.00 98.44 104 ASP A N 1
ATOM 845 C CA . ASP A 1 104 ? 15.509 6.929 -48.835 1.00 98.44 104 ASP A CA 1
ATOM 846 C C . ASP A 1 104 ? 16.659 7.771 -49.404 1.00 98.44 104 ASP A C 1
ATOM 848 O O . ASP A 1 104 ? 16.919 7.741 -50.609 1.00 98.44 104 ASP A O 1
ATOM 852 N N . ALA A 1 105 ? 17.423 8.446 -48.539 1.00 98.50 105 ALA A N 1
ATOM 853 C CA . ALA A 1 105 ? 18.615 9.187 -48.942 1.00 98.50 105 ALA A CA 1
ATOM 854 C C . ALA A 1 105 ? 19.692 8.272 -49.553 1.00 98.50 105 ALA A C 1
ATOM 856 O O . ALA A 1 105 ? 20.292 8.619 -50.569 1.00 98.50 105 ALA A O 1
ATOM 857 N N . GLN A 1 106 ? 19.926 7.091 -48.970 1.00 98.56 106 GLN A N 1
ATOM 858 C CA . GLN A 1 106 ? 20.856 6.098 -49.519 1.00 98.56 106 GLN A CA 1
ATOM 859 C C . GLN A 1 106 ? 20.413 5.608 -50.897 1.00 98.56 106 GLN A C 1
ATOM 861 O O . GLN A 1 106 ? 21.232 5.560 -51.813 1.00 98.56 106 GLN A O 1
ATOM 866 N N . LYS A 1 107 ? 19.121 5.302 -51.061 1.00 98.62 107 LYS A N 1
ATOM 867 C CA . LYS A 1 107 ? 18.545 4.907 -52.349 1.00 98.62 107 LYS A CA 1
ATOM 868 C C . LYS A 1 107 ? 18.763 5.993 -53.406 1.00 98.62 107 LYS A C 1
ATOM 870 O O . LYS A 1 107 ? 19.251 5.689 -54.491 1.00 98.62 107 LYS A O 1
ATOM 875 N N . TYR A 1 108 ? 18.479 7.248 -53.065 1.00 98.69 108 TYR A N 1
ATOM 876 C CA . TYR A 1 108 ? 18.684 8.387 -53.960 1.00 98.69 108 TYR A CA 1
ATOM 877 C C . TYR A 1 108 ? 20.157 8.569 -54.362 1.00 98.69 108 TYR A C 1
ATOM 879 O O . TYR A 1 108 ? 20.460 8.782 -55.535 1.00 98.69 108 TYR A O 1
ATOM 887 N N . ILE A 1 109 ? 21.093 8.433 -53.414 1.00 98.38 109 ILE A N 1
ATOM 888 C CA . ILE A 1 109 ? 22.535 8.475 -53.709 1.00 98.38 109 ILE A CA 1
ATOM 889 C C . ILE A 1 109 ? 22.917 7.355 -54.681 1.00 98.38 109 ILE A C 1
ATOM 891 O O . ILE A 1 109 ? 23.599 7.624 -55.666 1.00 98.38 109 ILE A O 1
ATOM 895 N N . SER A 1 110 ? 22.453 6.124 -54.451 1.00 98.44 110 SER A N 1
ATOM 896 C CA . SER A 1 110 ? 22.734 4.998 -55.348 1.00 98.44 110 SER A CA 1
ATOM 897 C C . SER A 1 110 ? 22.185 5.223 -56.762 1.00 98.44 110 SER A C 1
ATOM 899 O O . SER A 1 110 ? 22.870 4.920 -57.736 1.00 98.44 110 SER A O 1
ATOM 901 N N . GLU A 1 111 ? 20.985 5.791 -56.901 1.00 98.38 111 GLU A N 1
ATOM 902 C CA . GLU A 1 111 ? 20.408 6.149 -58.206 1.00 98.38 111 GLU A CA 1
ATOM 903 C C . GLU A 1 111 ? 21.251 7.213 -58.932 1.00 98.38 111 GLU A C 1
ATOM 905 O O . GLU A 1 111 ? 21.555 7.061 -60.120 1.00 98.38 111 GLU A O 1
ATOM 910 N N . LEU A 1 112 ? 21.698 8.254 -58.219 1.00 98.19 112 LEU A N 1
ATOM 911 C CA . LEU A 1 112 ? 22.596 9.275 -58.768 1.00 98.19 112 LEU A CA 1
ATOM 912 C C . LEU A 1 112 ? 23.955 8.700 -59.178 1.00 98.19 112 LEU A C 1
ATOM 914 O O . LEU A 1 112 ? 24.476 9.060 -60.233 1.00 98.19 112 LEU A O 1
ATOM 918 N N . GLU A 1 113 ? 24.531 7.803 -58.375 1.00 98.25 113 GLU A N 1
ATOM 919 C CA . GLU A 1 113 ? 25.784 7.123 -58.704 1.00 98.25 113 GLU A CA 1
ATOM 920 C C . GLU A 1 113 ? 25.634 6.299 -59.984 1.00 98.25 113 GLU A C 1
ATOM 922 O O . GLU A 1 113 ? 26.469 6.424 -60.881 1.00 98.25 113 GLU A O 1
ATOM 927 N N . VAL A 1 114 ? 24.560 5.514 -60.120 1.00 98.25 114 VAL A N 1
ATOM 928 C CA . VAL A 1 114 ? 24.271 4.747 -61.344 1.00 98.25 114 VAL A CA 1
ATOM 929 C C . VAL A 1 114 ? 24.128 5.677 -62.551 1.00 98.25 114 VAL A C 1
ATOM 931 O O . VAL A 1 114 ? 24.775 5.449 -63.576 1.00 98.25 114 VAL A O 1
ATOM 934 N N . SER A 1 115 ? 23.358 6.762 -62.426 1.00 98.38 115 SER A N 1
ATOM 935 C CA . SER A 1 115 ? 23.186 7.751 -63.498 1.00 98.38 115 SER A CA 1
ATOM 936 C C . SER A 1 115 ? 24.508 8.414 -63.895 1.00 98.38 115 SER A C 1
ATOM 938 O O . SER A 1 115 ? 24.756 8.620 -65.084 1.00 98.38 115 SER A O 1
ATOM 940 N N . ALA A 1 116 ? 25.372 8.739 -62.930 1.00 97.94 116 ALA A N 1
ATOM 941 C CA . ALA A 1 116 ? 26.678 9.337 -63.189 1.00 97.94 116 ALA A CA 1
ATOM 942 C C . ALA A 1 116 ? 27.624 8.361 -63.913 1.00 97.94 116 ALA A C 1
ATOM 944 O O . ALA A 1 116 ? 28.318 8.757 -64.854 1.00 97.94 116 ALA A O 1
ATOM 945 N N . HIS A 1 117 ? 27.627 7.080 -63.523 1.00 97.19 117 HIS A N 1
ATOM 946 C CA . HIS A 1 117 ? 28.402 6.038 -64.208 1.00 97.19 117 HIS A CA 1
ATOM 947 C C . HIS A 1 117 ? 27.910 5.829 -65.642 1.00 97.19 117 HIS A C 1
ATOM 949 O O . HIS A 1 117 ? 28.726 5.745 -66.559 1.00 97.19 117 HIS A O 1
ATOM 955 N N . GLN A 1 118 ? 26.592 5.806 -65.856 1.00 97.94 118 GLN A N 1
ATOM 956 C CA . GLN A 1 118 ? 26.004 5.683 -67.188 1.00 97.94 118 GLN A CA 1
ATOM 957 C C . GLN A 1 118 ? 26.344 6.887 -68.077 1.00 97.94 118 GLN A C 1
ATOM 959 O O . GLN A 1 118 ? 26.768 6.699 -69.214 1.00 97.94 118 GLN A O 1
ATOM 964 N N . ALA A 1 119 ? 26.229 8.115 -67.560 1.00 97.06 119 ALA A N 1
ATOM 965 C CA . ALA A 1 119 ? 26.609 9.324 -68.291 1.00 97.06 119 ALA A CA 1
ATOM 966 C C . ALA A 1 119 ? 28.103 9.330 -68.654 1.00 97.06 119 ALA A C 1
ATOM 968 O O . ALA A 1 119 ? 28.466 9.667 -69.780 1.00 97.06 119 ALA A O 1
ATOM 969 N N . THR A 1 120 ? 28.965 8.898 -67.728 1.00 97.25 120 THR A N 1
ATOM 970 C CA . THR A 1 120 ? 30.408 8.757 -67.981 1.00 97.25 120 THR A CA 1
ATOM 971 C C . THR A 1 120 ? 30.678 7.725 -69.075 1.00 97.25 120 THR A C 1
ATOM 973 O O . THR A 1 120 ? 31.451 8.005 -69.985 1.00 97.25 120 THR A O 1
ATOM 976 N N . ALA A 1 121 ? 30.014 6.564 -69.029 1.00 96.56 121 ALA A N 1
ATOM 977 C CA . ALA A 1 121 ? 30.150 5.517 -70.040 1.00 96.56 121 ALA A CA 1
ATOM 978 C C . ALA A 1 121 ? 29.703 5.995 -71.433 1.00 96.56 121 ALA A C 1
ATOM 980 O O . ALA A 1 121 ? 30.438 5.816 -72.405 1.00 96.56 121 ALA A O 1
ATOM 981 N N . LEU A 1 122 ? 28.545 6.662 -71.524 1.00 97.19 122 LEU A N 1
ATOM 982 C CA . LEU A 1 122 ? 28.046 7.263 -72.767 1.00 97.19 122 LEU A CA 1
ATOM 983 C C . LEU A 1 122 ? 29.014 8.318 -73.313 1.00 97.19 122 LEU A C 1
ATOM 985 O O . LEU A 1 122 ? 29.311 8.318 -74.503 1.00 97.19 122 LEU A O 1
ATOM 989 N N . HIS A 1 123 ? 29.558 9.178 -72.450 1.00 96.69 123 HIS A N 1
ATOM 990 C CA . HIS A 1 123 ? 30.547 10.174 -72.853 1.00 96.69 123 HIS A CA 1
ATOM 991 C C . HIS A 1 123 ? 31.836 9.527 -73.380 1.00 96.69 123 HIS A C 1
ATOM 993 O O . HIS A 1 123 ? 32.336 9.925 -74.429 1.00 96.69 123 HIS A O 1
ATOM 999 N N . THR A 1 124 ? 32.353 8.496 -72.699 1.00 95.44 124 THR A N 1
ATOM 1000 C CA . THR A 1 124 ? 33.535 7.762 -73.178 1.00 95.44 124 THR A CA 1
ATOM 1001 C C . THR A 1 124 ? 33.287 7.043 -74.501 1.00 95.44 124 THR A C 1
ATOM 1003 O O . THR A 1 124 ? 34.190 6.996 -75.330 1.00 95.44 124 THR A O 1
ATOM 1006 N N . HIS A 1 125 ? 32.077 6.518 -74.716 1.00 95.00 125 HIS A N 1
ATOM 1007 C CA . HIS A 1 125 ? 31.685 5.897 -75.980 1.00 95.00 125 HIS A CA 1
ATOM 1008 C C . HIS A 1 125 ? 31.624 6.925 -77.112 1.00 95.00 125 HIS A C 1
ATOM 1010 O O . HIS A 1 125 ? 32.208 6.706 -78.164 1.00 95.00 125 HIS A O 1
ATOM 1016 N N . SER A 1 126 ? 30.991 8.074 -76.867 1.00 96.00 126 SER A N 1
ATOM 1017 C CA . SER A 1 126 ? 30.900 9.168 -77.838 1.00 96.00 126 SER A CA 1
ATOM 1018 C C . SER A 1 126 ? 32.281 9.700 -78.244 1.00 96.00 126 SER A C 1
ATOM 1020 O O . SER A 1 126 ? 32.531 9.883 -79.430 1.00 96.00 126 SER A O 1
ATOM 1022 N N . LEU A 1 127 ? 33.208 9.872 -77.290 1.00 94.25 127 LEU A N 1
ATOM 1023 C CA . LEU A 1 127 ? 34.599 10.241 -77.591 1.00 94.25 127 LEU A CA 1
ATOM 1024 C C . LEU A 1 127 ? 35.325 9.169 -78.416 1.00 94.25 127 LEU A C 1
ATOM 1026 O O . LEU A 1 127 ? 36.165 9.494 -79.250 1.00 94.25 127 LEU A O 1
ATOM 1030 N N . PHE A 1 128 ? 35.042 7.888 -78.164 1.00 94.31 128 PHE A N 1
ATOM 1031 C CA . PHE A 1 128 ? 35.614 6.790 -78.938 1.00 94.31 128 PHE A CA 1
ATOM 1032 C C . PHE A 1 128 ? 35.101 6.793 -80.382 1.00 94.31 128 PHE A C 1
ATOM 1034 O O . PHE A 1 128 ? 35.912 6.695 -81.297 1.00 94.31 128 PHE A O 1
ATOM 1041 N N . GLU A 1 129 ? 33.792 6.955 -80.592 1.00 93.12 129 GLU A N 1
ATOM 1042 C CA . GLU A 1 129 ? 33.198 7.088 -81.930 1.00 93.12 129 GLU A CA 1
ATOM 1043 C C . GLU A 1 129 ? 33.794 8.277 -82.691 1.00 93.12 129 GLU A C 1
ATOM 1045 O O . GLU A 1 129 ? 34.257 8.105 -83.814 1.00 93.12 129 GLU A O 1
ATOM 1050 N N . GLU A 1 130 ? 33.903 9.447 -82.054 1.00 91.31 130 GLU A N 1
ATOM 1051 C CA . GLU A 1 130 ? 34.513 10.640 -82.657 1.00 91.31 130 GLU A CA 1
ATOM 1052 C C . GLU A 1 130 ? 35.983 10.408 -83.056 1.00 91.31 130 GLU A C 1
ATOM 1054 O O . GLU A 1 130 ? 36.428 10.867 -84.109 1.00 91.31 130 GLU A O 1
ATOM 1059 N N . LEU A 1 131 ? 36.755 9.675 -82.245 1.00 90.12 131 LEU A N 1
ATOM 1060 C CA . LEU A 1 131 ? 38.138 9.308 -82.571 1.00 90.12 131 LEU A CA 1
ATOM 1061 C C . LEU A 1 131 ? 38.230 8.306 -83.729 1.00 90.12 131 LEU A C 1
ATOM 1063 O O . LEU A 1 131 ? 39.180 8.378 -84.507 1.00 90.12 131 LEU A O 1
ATOM 1067 N N . VAL A 1 132 ? 37.279 7.373 -83.832 1.00 87.56 132 VAL A N 1
ATOM 1068 C CA . VAL A 1 132 ? 37.210 6.395 -84.927 1.00 87.56 132 VAL A CA 1
ATOM 1069 C C . VAL A 1 132 ? 36.804 7.075 -86.236 1.00 87.56 132 VAL A C 1
ATOM 1071 O O . VAL A 1 132 ? 37.420 6.807 -87.263 1.00 87.56 132 VAL A O 1
ATOM 1074 N N . GLU A 1 133 ? 35.829 7.987 -86.209 1.00 85.88 133 GLU A N 1
ATOM 1075 C CA . GLU A 1 133 ? 35.365 8.724 -87.395 1.00 85.88 133 GLU A CA 1
ATOM 1076 C C . GLU A 1 133 ? 36.397 9.734 -87.918 1.00 85.88 133 GLU A C 1
ATOM 1078 O O . GLU A 1 133 ? 36.510 9.932 -89.126 1.00 85.88 133 GLU A O 1
ATOM 1083 N N . ASN A 1 134 ? 37.189 10.349 -87.032 1.00 78.88 134 ASN A N 1
ATOM 1084 C CA . ASN A 1 134 ? 38.245 11.296 -87.409 1.00 78.88 134 ASN A CA 1
ATOM 1085 C C . ASN A 1 134 ? 39.612 10.635 -87.668 1.00 78.88 134 ASN A C 1
ATOM 1087 O O . ASN A 1 134 ? 40.604 11.339 -87.892 1.00 78.88 134 ASN A O 1
ATOM 1091 N N . ALA A 1 135 ? 39.703 9.303 -87.623 1.00 74.12 135 ALA A N 1
ATOM 1092 C CA . ALA A 1 135 ? 40.935 8.601 -87.950 1.00 74.12 135 ALA A CA 1
ATOM 1093 C C . ALA A 1 135 ? 41.223 8.738 -89.462 1.00 74.12 135 ALA A C 1
ATOM 1095 O O . ALA A 1 135 ? 40.401 8.321 -90.278 1.00 74.12 135 ALA A O 1
ATOM 1096 N N . PRO A 1 136 ? 42.368 9.314 -89.875 1.00 59.22 136 PRO A N 1
ATOM 1097 C CA . PRO A 1 136 ? 42.706 9.425 -91.290 1.00 59.22 136 PRO A CA 1
ATOM 1098 C C . PRO A 1 136 ? 42.828 8.028 -91.914 1.00 59.22 136 PRO A C 1
ATOM 1100 O O . PRO A 1 136 ? 43.507 7.171 -91.347 1.00 59.22 136 PRO A O 1
ATOM 1103 N N . GLU A 1 137 ? 42.203 7.815 -93.081 1.00 55.53 137 GLU A N 1
ATOM 1104 C CA . GLU A 1 137 ? 42.368 6.614 -93.917 1.00 55.53 137 GLU A CA 1
ATOM 1105 C C . GLU A 1 137 ? 43.862 6.378 -94.197 1.00 55.53 137 GLU A C 1
ATOM 1107 O O . GLU A 1 137 ? 44.459 6.959 -95.106 1.00 55.53 137 GLU A O 1
ATOM 1112 N N . LEU A 1 138 ? 44.502 5.544 -93.380 1.00 53.09 138 LEU A N 1
ATOM 1113 C CA . LEU A 1 138 ? 45.893 5.146 -93.539 1.00 53.09 138 LEU A CA 1
ATOM 1114 C C . LEU A 1 138 ? 45.938 3.717 -94.073 1.00 53.09 138 LEU A C 1
ATOM 1116 O O . LEU A 1 138 ? 45.757 2.754 -93.337 1.00 53.09 138 LEU A O 1
ATOM 1120 N N . VAL A 1 139 ? 46.159 3.660 -95.388 1.00 47.66 139 VAL A N 1
ATOM 1121 C CA . VAL A 1 139 ? 46.958 2.701 -96.167 1.00 47.66 139 VAL A CA 1
ATOM 1122 C C . VAL A 1 139 ? 47.250 1.361 -95.480 1.00 47.66 139 VAL A C 1
ATOM 1124 O O . VAL A 1 139 ? 48.015 1.297 -94.519 1.00 47.66 139 VAL A O 1
ATOM 1127 N N . ASP A 1 140 ? 46.716 0.297 -96.086 1.00 45.28 140 ASP A N 1
ATOM 1128 C CA . ASP A 1 140 ? 47.035 -1.115 -95.851 1.00 45.28 140 ASP A CA 1
ATOM 1129 C C . ASP A 1 140 ? 48.538 -1.341 -95.608 1.00 45.28 140 ASP A C 1
ATOM 1131 O O . ASP A 1 140 ? 49.359 -1.319 -96.529 1.00 45.28 140 ASP A O 1
ATOM 1135 N N . VAL A 1 141 ? 48.900 -1.606 -94.353 1.00 47.53 141 VAL A N 1
ATOM 1136 C CA . VAL A 1 141 ? 50.174 -2.235 -94.001 1.00 47.53 141 VAL A CA 1
ATOM 1137 C C . VAL A 1 141 ? 49.851 -3.553 -93.314 1.00 47.53 141 VAL A C 1
ATOM 1139 O O . VAL A 1 141 ? 49.529 -3.609 -92.129 1.00 47.53 141 VAL A O 1
ATOM 1142 N N . THR A 1 142 ? 49.955 -4.628 -94.091 1.00 49.53 142 THR A N 1
ATOM 1143 C CA . THR A 1 142 ? 50.050 -6.016 -93.633 1.00 49.53 142 THR A CA 1
ATOM 1144 C C . THR A 1 142 ? 51.147 -6.147 -92.575 1.00 49.53 142 THR A C 1
ATOM 1146 O O . THR A 1 142 ? 52.333 -6.066 -92.895 1.00 49.53 142 THR A O 1
ATOM 1149 N N . ILE A 1 143 ? 50.756 -6.371 -91.318 1.00 50.00 143 ILE A N 1
ATOM 1150 C CA . ILE A 1 143 ? 51.660 -6.780 -90.238 1.00 50.00 143 ILE A CA 1
ATOM 1151 C C . ILE A 1 143 ? 51.270 -8.194 -89.810 1.00 50.00 143 ILE A C 1
ATOM 1153 O O . ILE A 1 143 ? 50.355 -8.411 -89.018 1.00 50.00 143 ILE A O 1
ATOM 1157 N N . GLU A 1 144 ? 52.000 -9.166 -90.350 1.00 44.78 144 GLU A N 1
ATOM 1158 C CA . GLU A 1 144 ? 52.106 -10.508 -89.792 1.00 44.78 144 GLU A CA 1
ATOM 1159 C C . GLU A 1 144 ? 52.902 -10.433 -88.481 1.00 44.78 144 GLU A C 1
ATOM 1161 O O . GLU A 1 144 ? 54.104 -10.164 -88.496 1.00 44.78 144 GLU A O 1
ATOM 1166 N N . ASN A 1 145 ? 52.229 -10.610 -87.340 1.00 49.53 145 ASN A N 1
ATOM 1167 C CA . ASN A 1 145 ? 52.638 -11.490 -86.230 1.00 49.53 145 ASN A CA 1
ATOM 1168 C C . ASN A 1 145 ? 51.880 -11.143 -84.931 1.00 49.53 145 ASN A C 1
ATOM 1170 O O . ASN A 1 145 ? 51.983 -10.017 -84.438 1.00 49.53 145 ASN A O 1
ATOM 1174 N N . PRO A 1 146 ? 51.163 -12.102 -84.316 1.00 45.94 146 PRO A N 1
ATOM 1175 C CA . PRO A 1 146 ? 50.469 -11.880 -83.055 1.00 45.94 146 PRO A CA 1
ATOM 1176 C C . PRO A 1 146 ? 51.437 -12.041 -81.873 1.00 45.94 146 PRO A C 1
ATOM 1178 O O . PRO A 1 146 ? 51.985 -13.116 -81.638 1.00 45.94 146 PRO A O 1
ATOM 1181 N N . VAL A 1 147 ? 51.634 -10.977 -81.092 1.00 45.03 147 VAL A N 1
ATOM 1182 C CA . VAL A 1 147 ? 52.391 -11.036 -79.831 1.00 45.03 147 VAL A CA 1
ATOM 1183 C C . VAL A 1 147 ? 51.444 -11.436 -78.701 1.00 45.03 147 VAL A C 1
ATOM 1185 O O . VAL A 1 147 ? 50.689 -10.620 -78.175 1.00 45.03 147 VAL A O 1
ATOM 1188 N N . THR A 1 148 ? 51.482 -12.713 -78.330 1.00 45.41 148 THR A N 1
ATOM 1189 C CA . THR A 1 148 ? 50.821 -13.259 -77.139 1.00 45.41 148 THR A CA 1
ATOM 1190 C C . THR A 1 148 ? 51.668 -12.935 -75.905 1.00 45.41 148 THR A C 1
ATOM 1192 O O . THR A 1 148 ? 52.816 -13.365 -75.809 1.00 45.41 148 THR A O 1
ATOM 1195 N N . ILE A 1 149 ? 51.130 -12.154 -74.964 1.00 49.72 149 ILE A N 1
ATOM 1196 C CA . ILE A 1 149 ? 51.804 -11.830 -73.697 1.00 49.72 149 ILE A CA 1
ATOM 1197 C C . ILE A 1 149 ? 51.305 -12.805 -72.626 1.00 49.72 149 ILE A C 1
ATOM 1199 O O . ILE A 1 149 ? 50.217 -12.635 -72.081 1.00 49.72 149 ILE A O 1
ATOM 1203 N N . ASP A 1 150 ? 52.109 -13.830 -72.348 1.00 44.00 150 ASP A N 1
ATOM 1204 C CA . ASP A 1 150 ? 51.925 -14.777 -71.244 1.00 44.00 150 ASP A CA 1
ATOM 1205 C C . ASP A 1 150 ? 52.532 -14.204 -69.944 1.00 44.00 150 ASP A C 1
ATOM 1207 O O . ASP A 1 150 ? 53.660 -13.705 -69.933 1.00 44.00 150 ASP A O 1
ATOM 1211 N N . LEU A 1 151 ? 51.760 -14.236 -68.851 1.00 48.06 151 LEU A N 1
ATOM 1212 C CA . LEU A 1 151 ? 52.079 -13.656 -67.535 1.00 48.06 151 LEU A CA 1
ATOM 1213 C C . LEU A 1 151 ? 52.317 -14.723 -66.452 1.00 48.06 151 LEU A C 1
ATOM 1215 O O . LEU A 1 151 ? 52.104 -14.463 -65.267 1.00 48.06 151 LEU A O 1
ATOM 1219 N N . THR A 1 152 ? 52.781 -15.914 -66.823 1.00 48.38 152 THR A N 1
ATOM 1220 C CA . THR A 1 152 ? 53.158 -16.951 -65.855 1.00 48.38 152 THR A CA 1
ATOM 1221 C C . THR A 1 152 ? 54.644 -17.290 -65.950 1.00 48.38 152 THR A C 1
ATOM 1223 O O . THR A 1 152 ? 55.067 -17.923 -66.904 1.00 48.38 152 THR A O 1
ATOM 1226 N N . ASN A 1 153 ? 55.455 -16.831 -64.981 1.00 40.28 153 ASN A N 1
ATOM 1227 C CA . ASN A 1 153 ? 56.608 -17.568 -64.426 1.00 40.28 153 ASN A CA 1
ATOM 1228 C C . ASN A 1 153 ? 57.405 -16.727 -63.412 1.00 40.28 153 ASN A C 1
ATOM 1230 O O . ASN A 1 153 ? 58.193 -15.853 -63.771 1.00 40.28 153 ASN A O 1
ATOM 1234 N N . ASP A 1 154 ? 57.239 -17.070 -62.133 1.00 45.34 154 ASP A N 1
ATOM 1235 C CA . ASP A 1 154 ? 58.154 -16.732 -61.043 1.00 45.34 154 ASP A CA 1
ATOM 1236 C C . ASP A 1 154 ? 59.034 -17.958 -60.753 1.00 45.34 154 ASP A C 1
ATOM 1238 O O . ASP A 1 154 ? 58.596 -18.904 -60.097 1.00 45.34 154 ASP A O 1
ATOM 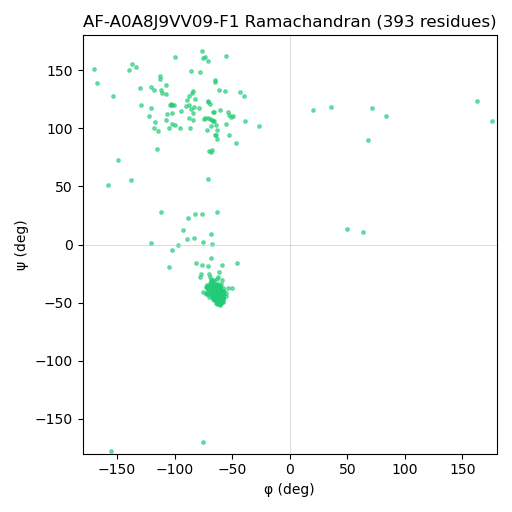1242 N N . THR A 1 155 ? 60.295 -17.968 -61.201 1.00 43.97 155 THR A N 1
ATOM 1243 C CA . THR A 1 155 ? 61.352 -18.771 -60.555 1.00 43.97 155 THR A CA 1
ATOM 1244 C C . THR A 1 155 ? 62.749 -18.169 -60.791 1.00 43.97 155 THR A C 1
ATOM 1246 O O . THR A 1 155 ? 63.143 -17.868 -61.912 1.00 43.97 155 THR A O 1
ATOM 1249 N N . LEU A 1 156 ? 63.479 -17.974 -59.685 1.00 46.47 156 LEU A N 1
ATOM 1250 C CA . LEU A 1 156 ? 64.914 -17.631 -59.536 1.00 46.47 156 LEU A CA 1
ATOM 1251 C C . LEU A 1 156 ? 65.835 -18.644 -60.280 1.00 46.47 156 LEU A C 1
ATOM 1253 O O . LEU A 1 156 ? 65.350 -19.756 -60.481 1.00 46.47 156 LEU A O 1
ATOM 1257 N N . PRO A 1 157 ? 67.144 -18.391 -60.599 1.00 54.25 157 PRO A N 1
ATOM 1258 C CA . PRO A 1 157 ? 68.137 -17.752 -59.709 1.00 54.25 157 PRO A CA 1
ATOM 1259 C C . PRO A 1 157 ? 69.357 -17.004 -60.344 1.00 54.25 157 PRO A C 1
ATOM 1261 O O . PRO A 1 157 ? 69.560 -16.949 -61.548 1.00 54.25 157 PRO A O 1
ATOM 1264 N N . ALA A 1 158 ? 70.218 -16.516 -59.434 1.00 40.81 158 ALA A N 1
ATOM 1265 C CA . ALA A 1 158 ? 71.687 -16.392 -59.516 1.00 40.81 158 ALA A CA 1
ATOM 1266 C C . ALA A 1 158 ? 72.373 -15.188 -60.221 1.00 40.81 158 ALA A C 1
ATOM 1268 O O . ALA A 1 158 ? 72.429 -15.056 -61.434 1.00 40.81 158 ALA A O 1
ATOM 1269 N N . GLN A 1 159 ? 73.000 -14.371 -59.358 1.00 47.75 159 GLN A N 1
ATOM 1270 C CA . GLN A 1 159 ? 74.352 -13.780 -59.429 1.00 47.75 159 GLN A CA 1
ATOM 1271 C C . GLN A 1 159 ? 74.946 -13.352 -60.790 1.00 47.75 159 GLN A C 1
ATOM 1273 O O . GLN A 1 159 ? 75.389 -14.186 -61.569 1.00 47.75 159 GLN A O 1
ATOM 1278 N N . ARG A 1 160 ? 75.231 -12.045 -60.928 1.00 37.69 160 ARG A N 1
ATOM 1279 C CA . ARG A 1 160 ? 76.610 -11.503 -61.005 1.00 37.69 160 ARG A CA 1
ATOM 1280 C C . ARG A 1 160 ? 76.626 -9.970 -60.913 1.00 37.69 160 ARG A C 1
ATOM 1282 O O . ARG A 1 160 ? 75.645 -9.295 -61.215 1.00 37.69 160 ARG A O 1
ATOM 1289 N N . LEU A 1 161 ? 77.736 -9.480 -60.372 1.00 47.09 161 LEU A N 1
ATOM 1290 C CA . LEU A 1 161 ? 78.036 -8.109 -59.967 1.00 47.09 161 LEU A CA 1
ATOM 1291 C C . LEU A 1 161 ? 78.239 -7.135 -61.142 1.00 47.09 161 LEU A C 1
ATOM 1293 O O . LEU A 1 161 ? 78.604 -7.530 -62.242 1.00 47.09 161 LEU A O 1
ATOM 1297 N N . ASP A 1 162 ? 78.039 -5.860 -60.798 1.00 49.06 162 ASP A N 1
ATOM 1298 C CA . ASP A 1 162 ? 78.605 -4.644 -61.392 1.00 49.06 162 ASP A CA 1
ATOM 1299 C C . ASP A 1 162 ? 78.202 -4.229 -62.811 1.00 49.06 162 ASP A C 1
ATOM 1301 O O . ASP A 1 162 ? 78.861 -4.489 -63.808 1.00 49.06 162 ASP A O 1
ATOM 1305 N N . ASN A 1 163 ? 77.128 -3.436 -62.870 1.00 45.00 163 ASN A N 1
ATOM 1306 C CA . ASN A 1 163 ? 77.221 -2.024 -63.255 1.00 45.00 163 ASN A CA 1
ATOM 1307 C C . ASN A 1 163 ? 75.897 -1.316 -62.922 1.00 45.00 163 ASN A C 1
ATOM 1309 O O . ASN A 1 163 ? 74.813 -1.894 -63.040 1.00 45.00 163 ASN A O 1
ATOM 1313 N N . CYS A 1 164 ? 75.963 -0.088 -62.400 1.00 50.81 164 CYS A N 1
ATOM 1314 C CA . CYS A 1 164 ? 74.801 0.700 -61.972 1.00 50.81 164 CYS A CA 1
ATOM 1315 C C . CYS A 1 164 ? 73.938 1.127 -63.169 1.00 50.81 164 CYS A C 1
ATOM 1317 O O . CYS A 1 164 ? 73.992 2.259 -63.630 1.00 50.81 164 CYS A O 1
ATOM 1319 N N . SER A 1 165 ? 73.116 0.202 -63.663 1.00 53.19 165 SER A N 1
ATOM 1320 C CA . SER A 1 165 ? 72.109 0.475 -64.678 1.00 53.19 165 SER A CA 1
ATOM 1321 C C . SER A 1 165 ? 70.892 1.159 -64.053 1.00 53.19 165 SER A C 1
ATOM 1323 O O . SER A 1 165 ? 70.506 0.879 -62.911 1.00 53.19 165 SER A O 1
ATOM 1325 N N . ASN A 1 166 ? 70.239 2.022 -64.834 1.00 61.00 166 ASN A N 1
ATOM 1326 C CA . ASN A 1 166 ? 68.986 2.724 -64.519 1.00 61.00 166 ASN A CA 1
ATOM 1327 C C . ASN A 1 166 ? 67.879 1.833 -63.909 1.00 61.00 166 ASN A C 1
ATOM 1329 O O . ASN A 1 166 ? 66.937 2.327 -63.286 1.00 61.00 166 ASN A O 1
ATOM 1333 N N . ASN A 1 167 ? 68.002 0.510 -64.019 1.00 70.75 167 ASN A N 1
ATOM 1334 C CA . ASN A 1 167 ? 67.116 -0.464 -63.396 1.00 70.75 167 ASN A CA 1
ATOM 1335 C C . ASN A 1 167 ? 67.236 -0.507 -61.861 1.00 70.75 167 ASN A C 1
ATOM 1337 O O . ASN A 1 167 ? 66.218 -0.687 -61.189 1.00 70.75 167 ASN A O 1
ATOM 1341 N N . LYS A 1 168 ? 68.422 -0.260 -61.276 1.00 70.56 168 LYS A N 1
ATOM 1342 C CA . LYS A 1 168 ? 68.578 -0.121 -59.813 1.00 70.56 168 LYS A CA 1
ATOM 1343 C C . LYS A 1 168 ? 67.842 1.115 -59.296 1.00 70.56 168 LYS A C 1
ATOM 1345 O O . LYS A 1 168 ? 67.134 1.020 -58.296 1.00 70.56 168 LYS A O 1
ATOM 1350 N N . LEU A 1 169 ? 67.921 2.234 -60.022 1.00 76.81 169 LEU A N 1
ATOM 1351 C CA . LEU A 1 169 ? 67.188 3.460 -59.696 1.00 76.81 169 LEU A CA 1
ATOM 1352 C C . LEU A 1 169 ? 65.670 3.247 -59.800 1.00 76.81 169 LEU A C 1
ATOM 1354 O O . LEU A 1 169 ? 64.941 3.590 -58.872 1.00 76.81 169 LEU A O 1
ATOM 1358 N N . LYS A 1 170 ? 65.182 2.584 -60.861 1.00 80.25 170 LYS A N 1
ATOM 1359 C CA . LYS A 1 170 ? 63.760 2.205 -60.986 1.00 80.25 170 LYS A CA 1
ATOM 1360 C C . LYS A 1 170 ? 63.297 1.289 -59.846 1.00 80.25 170 LYS A C 1
ATOM 1362 O O . LYS A 1 170 ? 62.204 1.489 -59.313 1.00 80.25 170 LYS A O 1
ATOM 1367 N N . LYS A 1 171 ? 64.120 0.317 -59.430 1.00 82.12 171 LYS A N 1
ATOM 1368 C CA . LYS A 1 171 ? 63.826 -0.556 -58.281 1.00 82.12 171 LYS A CA 1
ATOM 1369 C C . LYS A 1 171 ? 63.786 0.246 -56.978 1.00 82.12 171 LYS A C 1
ATOM 1371 O O . LYS A 1 171 ? 62.845 0.083 -56.209 1.00 82.12 171 LYS A O 1
ATOM 1376 N N . TYR A 1 172 ? 64.723 1.171 -56.777 1.00 81.56 172 TYR A N 1
ATOM 1377 C CA . TYR A 1 172 ? 64.759 2.048 -55.605 1.00 81.56 172 TYR A CA 1
ATOM 1378 C C . TYR A 1 172 ? 63.548 2.990 -55.548 1.00 81.56 172 TYR A C 1
ATOM 1380 O O . TYR A 1 172 ? 62.939 3.150 -54.495 1.00 81.56 172 TYR A O 1
ATOM 1388 N N . ILE A 1 173 ? 63.119 3.544 -56.688 1.00 84.25 173 ILE A N 1
ATOM 1389 C CA . ILE A 1 173 ? 61.899 4.358 -56.794 1.00 84.25 173 ILE A CA 1
ATOM 1390 C C . ILE A 1 173 ? 60.653 3.517 -56.484 1.00 84.25 173 ILE A C 1
ATOM 1392 O O . ILE A 1 173 ? 59.800 3.968 -55.719 1.00 84.25 173 ILE A O 1
ATOM 1396 N N . LYS A 1 174 ? 60.543 2.288 -57.016 1.00 89.25 174 LYS A N 1
ATOM 1397 C CA . LYS A 1 174 ? 59.435 1.369 -56.688 1.00 89.25 174 LYS A CA 1
ATOM 1398 C C . LYS A 1 174 ? 59.406 1.035 -55.194 1.00 89.25 174 LYS A C 1
ATOM 1400 O O . LYS A 1 174 ? 58.350 1.157 -54.576 1.00 89.25 174 LYS A O 1
ATOM 1405 N N . VAL A 1 175 ? 60.551 0.692 -54.605 1.00 89.62 175 VAL A N 1
ATOM 1406 C CA . VAL A 1 175 ? 60.678 0.402 -53.168 1.00 89.62 175 VAL A CA 1
ATOM 1407 C C . VAL A 1 175 ? 60.321 1.633 -52.332 1.00 89.62 175 VAL A C 1
ATOM 1409 O O . VAL A 1 175 ? 59.500 1.525 -51.429 1.00 89.62 175 VAL A O 1
ATOM 1412 N N . ASN A 1 176 ? 60.809 2.828 -52.674 1.00 90.12 176 ASN A N 1
ATOM 1413 C CA . ASN A 1 176 ? 60.434 4.061 -51.975 1.00 90.12 176 ASN A CA 1
ATOM 1414 C C . ASN A 1 176 ? 58.945 4.406 -52.123 1.00 90.12 176 ASN A C 1
ATOM 1416 O O . ASN A 1 176 ? 58.338 4.922 -51.183 1.00 90.12 176 ASN A O 1
ATOM 1420 N N . LYS A 1 177 ? 58.325 4.105 -53.272 1.00 92.94 177 LYS A N 1
ATOM 1421 C CA . LYS A 1 177 ? 56.879 4.279 -53.476 1.00 92.94 177 LYS A CA 1
ATOM 1422 C C . LYS A 1 177 ? 56.082 3.313 -52.595 1.00 92.94 177 LYS A C 1
ATOM 1424 O O . LYS A 1 177 ? 55.089 3.733 -52.003 1.00 92.94 177 LYS A O 1
ATOM 1429 N N . LEU A 1 178 ? 56.540 2.066 -52.453 1.00 91.25 178 LEU A N 1
ATOM 1430 C CA . LEU A 1 178 ? 55.966 1.092 -51.520 1.00 91.25 178 LEU A CA 1
ATOM 1431 C C . LEU A 1 178 ? 56.156 1.535 -50.066 1.00 91.25 178 LEU A C 1
ATOM 1433 O O . LEU A 1 178 ? 55.172 1.613 -49.346 1.00 91.25 178 LEU A O 1
ATOM 1437 N N . ILE A 1 179 ? 57.356 1.957 -49.659 1.00 89.81 179 ILE A N 1
ATOM 1438 C CA . ILE A 1 179 ? 57.619 2.483 -48.309 1.00 89.81 179 ILE A CA 1
ATOM 1439 C C . ILE A 1 179 ? 56.717 3.688 -48.004 1.00 89.81 179 ILE A C 1
ATOM 1441 O O . ILE A 1 179 ? 56.144 3.760 -46.919 1.00 89.81 179 ILE A O 1
ATOM 1445 N N . LYS A 1 180 ? 56.531 4.621 -48.951 1.00 92.50 180 LYS A N 1
ATOM 1446 C CA . LYS A 1 180 ? 55.599 5.752 -48.789 1.00 92.50 180 LYS A CA 1
ATOM 1447 C C . LYS A 1 180 ? 54.145 5.286 -48.656 1.00 92.50 180 LYS A C 1
ATOM 1449 O O . LYS A 1 180 ? 53.440 5.797 -47.788 1.00 92.50 180 LYS A O 1
ATOM 1454 N N . LYS A 1 181 ? 53.697 4.316 -49.466 1.00 91.12 181 LYS A N 1
ATOM 1455 C CA . LYS A 1 181 ? 52.352 3.720 -49.345 1.00 91.12 181 LYS A CA 1
ATOM 1456 C C . LYS A 1 181 ? 52.167 3.039 -47.984 1.00 91.12 181 LYS A C 1
ATOM 1458 O O . LYS A 1 181 ? 51.194 3.341 -47.299 1.00 91.12 181 LYS A O 1
ATOM 1463 N N . THR A 1 182 ? 53.122 2.220 -47.549 1.00 88.25 182 THR A N 1
ATOM 1464 C CA . THR A 1 182 ? 53.091 1.532 -46.252 1.00 88.25 182 THR A CA 1
ATOM 1465 C C . THR A 1 182 ? 53.105 2.524 -45.094 1.00 88.25 182 THR A C 1
ATOM 1467 O O . THR A 1 182 ? 52.290 2.395 -44.190 1.00 88.25 182 THR A O 1
ATOM 1470 N N . LYS A 1 183 ? 53.933 3.578 -45.141 1.00 87.88 183 LYS A N 1
ATOM 1471 C CA . LYS A 1 183 ? 53.921 4.656 -44.135 1.00 87.88 183 LYS A CA 1
ATOM 1472 C C . LYS A 1 183 ? 52.582 5.400 -44.094 1.00 87.88 183 LYS A C 1
ATOM 1474 O O . LYS A 1 183 ? 52.121 5.714 -43.003 1.00 87.88 183 LYS A O 1
ATOM 1479 N N . LYS A 1 184 ? 51.937 5.640 -45.245 1.00 87.69 184 LYS A N 1
ATOM 1480 C CA . LYS A 1 184 ? 50.604 6.270 -45.323 1.00 87.69 184 LYS A CA 1
ATOM 1481 C C . LYS A 1 184 ? 49.502 5.370 -44.744 1.00 87.69 184 LYS A C 1
ATOM 1483 O O . LYS A 1 184 ? 48.570 5.873 -44.122 1.00 87.69 184 LYS A O 1
ATOM 1488 N N . ILE A 1 185 ? 49.609 4.051 -44.911 1.00 84.44 185 ILE A N 1
ATOM 1489 C CA . ILE A 1 185 ? 48.710 3.074 -44.271 1.00 84.44 185 ILE A CA 1
ATOM 1490 C C . ILE A 1 185 ? 48.978 3.021 -42.760 1.00 84.44 185 ILE A C 1
ATOM 1492 O O . ILE A 1 185 ? 48.045 3.136 -41.971 1.00 84.44 185 ILE A O 1
ATOM 1496 N N . LEU A 1 186 ? 50.245 2.968 -42.335 1.00 81.00 186 LEU A N 1
ATOM 1497 C CA . LEU A 1 186 ? 50.620 2.979 -40.917 1.00 81.00 186 LEU A CA 1
ATOM 1498 C C . LEU A 1 186 ? 50.177 4.266 -40.204 1.00 81.00 186 LEU A C 1
ATOM 1500 O O . LEU A 1 186 ? 49.742 4.217 -39.056 1.00 81.00 186 LEU A O 1
ATOM 1504 N N . SER A 1 187 ? 50.248 5.422 -40.874 1.00 80.81 187 SER A N 1
ATOM 1505 C CA . SER A 1 187 ? 49.761 6.685 -40.312 1.00 80.81 187 SER A CA 1
ATOM 1506 C C . SER A 1 187 ? 48.238 6.710 -40.179 1.00 80.81 187 SER A C 1
ATOM 1508 O O . SER A 1 187 ? 47.745 7.278 -39.211 1.00 80.81 187 SER A O 1
ATOM 1510 N N . LYS A 1 188 ? 47.495 6.065 -41.093 1.00 78.50 188 LYS A N 1
ATOM 1511 C CA . LYS A 1 188 ? 46.044 5.852 -40.941 1.00 78.50 188 LYS A CA 1
ATOM 1512 C C . LYS A 1 188 ? 45.735 4.884 -39.789 1.00 78.50 188 LYS A C 1
ATOM 1514 O O . LYS A 1 188 ? 44.808 5.129 -39.023 1.00 78.50 188 LYS A O 1
ATOM 1519 N N . ASN A 1 189 ? 46.580 3.874 -39.571 1.00 72.56 189 ASN A N 1
ATOM 1520 C CA . ASN A 1 189 ? 46.463 2.950 -38.438 1.00 72.56 189 ASN A CA 1
ATOM 1521 C C . ASN A 1 189 ? 46.751 3.592 -37.067 1.00 72.56 189 ASN A C 1
ATOM 1523 O O . ASN A 1 189 ? 46.383 3.009 -36.051 1.00 72.56 189 ASN A O 1
ATOM 1527 N N . LYS A 1 190 ? 47.305 4.814 -36.979 1.00 74.81 190 LYS A N 1
ATOM 1528 C CA . LYS A 1 190 ? 47.349 5.550 -35.696 1.00 74.81 190 LYS A CA 1
ATOM 1529 C C . LYS A 1 190 ? 45.949 5.851 -35.140 1.00 74.81 190 LYS A C 1
ATOM 1531 O O . LYS A 1 190 ? 45.813 6.004 -33.930 1.00 74.81 190 LYS A O 1
ATOM 1536 N N . CYS A 1 191 ? 44.910 5.890 -35.979 1.00 72.56 191 CYS A N 1
ATOM 1537 C CA . CYS A 1 191 ? 43.524 5.998 -35.511 1.00 72.56 191 CYS A CA 1
ATOM 1538 C C . CYS A 1 191 ? 43.033 4.718 -34.812 1.00 72.56 191 CYS A C 1
ATOM 1540 O O . CYS A 1 191 ? 42.186 4.805 -33.927 1.00 72.56 191 CYS A O 1
ATOM 1542 N N . ILE A 1 192 ? 43.610 3.553 -35.123 1.00 77.94 192 ILE A N 1
ATOM 1543 C CA . ILE A 1 192 ? 43.237 2.276 -34.501 1.00 77.94 192 ILE A CA 1
ATOM 1544 C C . ILE A 1 192 ? 43.608 2.260 -33.009 1.00 77.94 192 ILE A C 1
ATOM 1546 O O . ILE A 1 192 ? 42.834 1.770 -32.192 1.00 77.94 192 ILE A O 1
ATOM 1550 N N . SER A 1 193 ? 44.730 2.870 -32.601 1.00 78.69 193 SER A N 1
ATOM 1551 C CA . SER A 1 193 ? 45.080 2.932 -31.169 1.00 78.69 193 SER A CA 1
ATOM 1552 C C . SER A 1 193 ? 44.114 3.804 -30.356 1.00 78.69 193 SER A C 1
ATOM 1554 O O . SER A 1 193 ? 43.853 3.502 -29.191 1.00 78.69 193 SER A O 1
ATOM 1556 N N . LYS A 1 194 ? 43.531 4.848 -30.968 1.00 82.19 194 LYS A N 1
ATOM 1557 C CA . LYS A 1 194 ? 42.454 5.639 -30.351 1.00 82.19 194 LYS A CA 1
ATOM 1558 C C . LYS A 1 194 ? 41.183 4.805 -30.187 1.00 82.19 194 LYS A C 1
ATOM 1560 O O . LYS A 1 194 ? 40.563 4.877 -29.133 1.00 82.19 194 LYS A O 1
ATOM 1565 N N . ILE A 1 195 ? 40.845 3.973 -31.176 1.00 79.44 195 ILE A N 1
ATOM 1566 C CA . ILE A 1 195 ? 39.704 3.050 -31.092 1.00 79.44 195 ILE A CA 1
ATOM 1567 C C . ILE A 1 195 ? 39.899 2.051 -29.943 1.00 79.44 195 ILE A C 1
ATOM 1569 O O . ILE A 1 195 ? 38.994 1.893 -29.135 1.00 79.44 195 ILE A O 1
ATOM 1573 N N . TYR A 1 196 ? 41.084 1.451 -29.785 1.00 83.06 196 TYR A N 1
ATOM 1574 C CA . TYR A 1 196 ? 41.339 0.533 -28.664 1.00 83.06 196 TYR A CA 1
ATOM 1575 C C . TYR A 1 196 ? 41.229 1.208 -27.289 1.00 83.06 196 TYR A C 1
ATOM 1577 O O . TYR A 1 196 ? 40.649 0.628 -26.372 1.00 83.06 196 TYR A O 1
ATOM 1585 N N . LYS A 1 197 ? 41.725 2.445 -27.139 1.00 85.38 197 LYS A N 1
ATOM 1586 C CA . LYS A 1 197 ? 41.560 3.212 -25.891 1.00 85.38 197 LYS A CA 1
ATOM 1587 C C . LYS A 1 197 ? 40.091 3.533 -25.607 1.00 85.38 197 LYS A C 1
ATOM 1589 O O . LYS A 1 197 ? 39.642 3.361 -24.477 1.00 85.38 197 LYS A O 1
ATOM 1594 N N . ASN A 1 198 ? 39.343 3.944 -26.630 1.00 89.62 198 ASN A N 1
ATOM 1595 C CA . ASN A 1 198 ? 37.914 4.218 -26.501 1.00 89.62 198 ASN A CA 1
ATOM 1596 C C . ASN A 1 198 ? 37.132 2.947 -26.152 1.00 89.62 198 ASN A C 1
ATOM 1598 O O . ASN A 1 198 ? 36.311 2.984 -25.244 1.00 89.62 198 ASN A O 1
ATOM 1602 N N . ASN A 1 199 ? 37.437 1.815 -26.790 1.00 89.81 199 ASN A N 1
ATOM 1603 C CA . ASN A 1 199 ? 36.810 0.528 -26.490 1.00 89.81 199 ASN A CA 1
ATOM 1604 C C . ASN A 1 199 ? 37.109 0.074 -25.058 1.00 89.81 199 ASN A C 1
ATOM 1606 O O . ASN A 1 199 ? 36.203 -0.382 -24.371 1.00 89.81 199 ASN A O 1
ATOM 1610 N N . SER A 1 200 ? 38.342 0.254 -24.573 1.00 91.31 200 SER A N 1
ATOM 1611 C CA . SER A 1 200 ? 38.681 -0.051 -23.178 1.00 91.31 200 SER A CA 1
ATOM 1612 C C . SER A 1 200 ? 37.913 0.831 -22.189 1.00 91.31 200 SER A C 1
ATOM 1614 O O . SER A 1 200 ? 37.478 0.336 -21.153 1.00 91.31 200 SER A O 1
ATOM 1616 N N . SER A 1 201 ? 37.727 2.120 -22.499 1.00 92.94 201 SER A N 1
ATOM 1617 C CA . SER A 1 201 ? 36.946 3.039 -21.660 1.00 92.94 201 SER A CA 1
ATOM 1618 C C . SER A 1 201 ? 35.441 2.753 -21.715 1.00 92.94 201 SER A C 1
ATOM 1620 O O . SER A 1 201 ? 34.754 2.862 -20.702 1.00 92.94 201 SER A O 1
ATOM 1622 N N . LEU A 1 202 ? 34.913 2.367 -22.876 1.00 92.75 202 LEU A N 1
ATOM 1623 C CA . LEU A 1 202 ? 33.521 1.944 -23.015 1.00 92.75 202 LEU A CA 1
ATOM 1624 C C . LEU A 1 202 ? 33.265 0.646 -22.253 1.00 92.75 202 LEU A C 1
ATOM 1626 O O . LEU A 1 202 ? 32.271 0.559 -21.544 1.00 92.75 202 LEU A O 1
ATOM 1630 N N . LEU A 1 203 ? 34.186 -0.318 -22.323 1.00 94.88 203 LEU A N 1
ATOM 1631 C CA . LEU A 1 203 ? 34.081 -1.569 -21.579 1.00 94.88 203 LEU A CA 1
ATOM 1632 C C . LEU A 1 203 ? 34.101 -1.331 -20.063 1.00 94.88 203 LEU A C 1
ATOM 1634 O O . LEU A 1 203 ? 33.311 -1.933 -19.342 1.00 94.88 203 LEU A O 1
ATOM 1638 N N . SER A 1 204 ? 34.947 -0.418 -19.568 1.00 93.88 204 SER A N 1
ATOM 1639 C CA . SER A 1 204 ? 34.943 -0.073 -18.142 1.00 93.88 204 SER A CA 1
ATOM 1640 C C . SER A 1 204 ? 33.631 0.589 -17.718 1.00 93.88 204 SER A C 1
ATOM 1642 O O . SER A 1 204 ? 33.089 0.230 -16.679 1.00 93.88 204 SER A O 1
ATOM 1644 N N . LYS A 1 205 ? 33.086 1.511 -18.527 1.00 94.06 205 LYS A N 1
ATOM 1645 C CA . LYS A 1 205 ? 31.780 2.139 -18.259 1.00 94.06 205 LYS A CA 1
ATOM 1646 C C . LYS A 1 205 ? 30.642 1.121 -18.288 1.00 94.06 205 LYS A C 1
ATOM 1648 O O . LYS A 1 205 ? 29.807 1.129 -17.396 1.00 94.06 205 LYS A O 1
ATOM 1653 N N . PHE A 1 206 ? 30.650 0.218 -19.265 1.00 95.19 206 PHE A N 1
ATOM 1654 C CA . PHE A 1 206 ? 29.680 -0.867 -19.369 1.00 95.19 206 PHE A CA 1
ATOM 1655 C C . PHE A 1 206 ? 29.692 -1.755 -18.120 1.00 95.19 206 PHE A C 1
ATOM 1657 O O . PHE A 1 206 ? 28.636 -2.052 -17.572 1.00 95.19 206 PHE A O 1
ATOM 1664 N N . ASN A 1 207 ? 30.877 -2.116 -17.621 1.00 95.06 207 ASN A N 1
ATOM 1665 C CA . ASN A 1 207 ? 31.000 -2.911 -16.399 1.00 95.06 207 ASN A CA 1
ATOM 1666 C C . ASN A 1 207 ? 30.490 -2.169 -15.154 1.00 95.06 207 ASN A C 1
ATOM 1668 O O . ASN A 1 207 ? 29.881 -2.798 -14.294 1.00 95.06 207 ASN A O 1
ATOM 1672 N N . VAL A 1 208 ? 30.699 -0.849 -15.064 1.00 95.44 208 VAL A N 1
ATOM 1673 C CA . VAL A 1 208 ? 30.141 -0.025 -13.975 1.00 95.44 208 VAL A CA 1
ATOM 1674 C C . VAL A 1 208 ? 28.616 -0.013 -14.040 1.00 95.44 208 VAL A C 1
ATOM 1676 O O . VAL A 1 208 ? 27.977 -0.359 -13.053 1.00 95.44 208 VAL A O 1
ATOM 1679 N N . CYS A 1 209 ? 28.032 0.279 -15.205 1.00 91.56 209 CYS A N 1
ATOM 1680 C CA . CYS A 1 209 ? 26.577 0.270 -15.367 1.00 91.56 209 CYS A CA 1
ATOM 1681 C C . CYS A 1 209 ? 25.976 -1.114 -15.088 1.00 91.56 209 CYS A C 1
ATOM 1683 O O . CYS A 1 209 ? 24.906 -1.213 -14.495 1.00 91.56 209 CYS A O 1
ATOM 1685 N N . LYS A 1 210 ? 26.669 -2.194 -15.474 1.00 95.88 210 LYS A N 1
ATOM 1686 C CA . LYS A 1 210 ? 26.248 -3.563 -15.162 1.00 95.88 210 LYS A CA 1
ATOM 1687 C C . LYS A 1 210 ? 26.200 -3.807 -13.649 1.00 95.88 210 LYS A C 1
ATOM 1689 O O . LYS A 1 210 ? 25.214 -4.343 -13.157 1.00 95.88 210 LYS A O 1
ATOM 1694 N N . LEU A 1 211 ? 27.234 -3.389 -12.919 1.00 95.62 211 LEU A N 1
ATOM 1695 C CA . LEU A 1 211 ? 27.293 -3.533 -11.463 1.00 95.62 211 LEU A CA 1
ATOM 1696 C C . LEU A 1 211 ? 26.234 -2.670 -10.756 1.00 95.62 211 LEU A C 1
ATOM 1698 O O . LEU A 1 211 ? 25.620 -3.104 -9.784 1.00 95.62 211 LEU A O 1
ATOM 1702 N N . GLU A 1 212 ? 25.998 -1.451 -11.242 1.00 92.44 212 GLU A N 1
ATOM 1703 C CA . GLU A 1 212 ? 24.930 -0.580 -10.740 1.00 92.44 212 GLU A CA 1
ATOM 1704 C C . GLU A 1 212 ? 23.549 -1.212 -10.941 1.00 92.44 212 GLU A C 1
ATOM 1706 O O . GLU A 1 212 ? 22.734 -1.197 -10.018 1.00 92.44 212 GLU A O 1
ATOM 1711 N N . LEU A 1 213 ? 23.309 -1.822 -12.105 1.00 89.94 213 LEU A N 1
ATOM 1712 C CA . LEU A 1 213 ? 22.066 -2.530 -12.403 1.00 89.94 213 LEU A CA 1
ATOM 1713 C C . LEU A 1 213 ? 21.864 -3.741 -11.480 1.00 89.94 213 LEU A C 1
ATOM 1715 O O . LEU A 1 213 ? 20.773 -3.913 -10.940 1.00 89.94 213 LEU A O 1
ATOM 1719 N N . GLU A 1 214 ? 22.908 -4.542 -11.247 1.00 93.94 214 GLU A N 1
ATOM 1720 C CA . GLU A 1 214 ? 22.864 -5.674 -10.308 1.00 93.94 214 GLU A CA 1
ATOM 1721 C C . GLU A 1 214 ? 22.553 -5.206 -8.874 1.00 93.94 214 GLU A C 1
ATOM 1723 O O . GLU A 1 214 ? 21.678 -5.770 -8.217 1.00 93.94 214 GLU A O 1
ATOM 1728 N N . ASN A 1 215 ? 23.172 -4.113 -8.412 1.00 85.44 215 ASN A N 1
ATOM 1729 C CA . ASN A 1 215 ? 22.893 -3.530 -7.093 1.00 85.44 215 ASN A CA 1
ATOM 1730 C C . ASN A 1 215 ? 21.463 -2.983 -6.966 1.00 85.44 215 ASN A C 1
ATOM 1732 O O . ASN A 1 215 ? 20.842 -3.082 -5.906 1.00 85.44 215 ASN A O 1
ATOM 1736 N N . ILE A 1 216 ? 20.933 -2.358 -8.020 1.00 83.75 216 ILE A N 1
ATOM 1737 C CA . ILE A 1 216 ? 19.543 -1.888 -8.048 1.00 83.75 216 ILE A CA 1
ATOM 1738 C C . ILE A 1 216 ? 18.588 -3.085 -7.996 1.00 83.75 216 ILE A C 1
ATOM 1740 O O . ILE A 1 216 ? 17.676 -3.091 -7.173 1.00 83.75 216 ILE A O 1
ATOM 1744 N N . SER A 1 217 ? 18.844 -4.123 -8.797 1.00 85.31 217 SER A N 1
ATOM 1745 C CA . SER A 1 217 ? 18.052 -5.355 -8.794 1.00 85.31 217 SER A CA 1
ATOM 1746 C C . SER A 1 217 ? 18.027 -6.016 -7.416 1.00 85.31 217 SER A C 1
ATOM 1748 O O . SER A 1 217 ? 16.967 -6.435 -6.962 1.00 85.31 217 SER A O 1
ATOM 1750 N N . GLN A 1 218 ? 19.169 -6.080 -6.724 1.00 82.94 218 GLN A N 1
ATOM 1751 C CA . GLN A 1 218 ? 19.248 -6.675 -5.390 1.00 82.94 218 GLN A CA 1
ATOM 1752 C C . GLN A 1 218 ? 18.479 -5.865 -4.334 1.00 82.94 218 GLN A C 1
ATOM 1754 O O . GLN A 1 218 ? 17.878 -6.447 -3.433 1.00 82.94 218 GLN A O 1
ATOM 1759 N N . ARG A 1 219 ? 18.469 -4.528 -4.442 1.00 82.00 219 ARG A N 1
ATOM 1760 C CA . ARG A 1 219 ? 17.665 -3.672 -3.554 1.00 82.00 219 ARG A CA 1
ATOM 1761 C C . ARG A 1 219 ? 16.172 -3.889 -3.764 1.00 82.00 219 ARG A C 1
ATOM 1763 O O . ARG A 1 219 ? 15.471 -4.113 -2.787 1.00 82.00 219 ARG A O 1
ATOM 1770 N N . TYR A 1 220 ? 15.711 -3.916 -5.014 1.00 76.31 220 TYR A N 1
ATOM 1771 C CA . TYR A 1 220 ? 14.301 -4.183 -5.308 1.00 76.31 220 TYR A CA 1
ATOM 1772 C C . TYR A 1 220 ? 13.846 -5.562 -4.830 1.00 76.31 220 TYR A C 1
ATOM 1774 O O . TYR A 1 220 ? 12.747 -5.689 -4.298 1.00 76.31 220 TYR A O 1
ATOM 1782 N N . GLU A 1 221 ? 14.692 -6.582 -4.970 1.00 85.00 221 GLU A N 1
ATOM 1783 C CA . GLU A 1 221 ? 14.415 -7.919 -4.439 1.00 85.00 221 GLU A CA 1
ATOM 1784 C C . GLU A 1 221 ? 14.266 -7.893 -2.906 1.00 85.00 221 GLU A C 1
ATOM 1786 O O . GLU A 1 221 ? 13.301 -8.425 -2.362 1.00 85.00 221 GLU A O 1
ATOM 1791 N N . SER A 1 222 ? 15.172 -7.205 -2.202 1.00 81.06 222 SER A N 1
ATOM 1792 C CA . SER A 1 222 ? 15.094 -7.038 -0.744 1.00 81.06 222 SER A CA 1
ATOM 1793 C C . SER A 1 222 ? 13.834 -6.285 -0.305 1.00 81.06 222 SER A C 1
ATOM 1795 O O . SER A 1 222 ? 13.189 -6.681 0.667 1.00 81.06 222 SER A O 1
ATOM 1797 N N . ASP A 1 223 ? 13.475 -5.208 -1.003 1.00 79.69 223 ASP A N 1
ATOM 1798 C CA . ASP A 1 223 ? 12.278 -4.419 -0.701 1.00 79.69 223 ASP A CA 1
ATOM 1799 C C . ASP A 1 223 ? 11.003 -5.237 -0.958 1.00 79.69 223 ASP A C 1
ATOM 1801 O O . ASP A 1 223 ? 10.062 -5.189 -0.165 1.00 79.69 223 ASP A O 1
ATOM 1805 N N . THR A 1 224 ? 10.997 -6.055 -2.015 1.00 78.50 224 THR A N 1
ATOM 1806 C CA . THR A 1 224 ? 9.892 -6.975 -2.330 1.00 78.50 224 THR A CA 1
ATOM 1807 C C . THR A 1 224 ? 9.687 -7.984 -1.200 1.00 78.50 224 THR A C 1
ATOM 1809 O O . THR A 1 224 ? 8.572 -8.124 -0.699 1.00 78.50 224 THR A O 1
ATOM 1812 N N . GLN A 1 225 ? 10.761 -8.610 -0.714 1.00 80.19 225 GLN A N 1
ATOM 1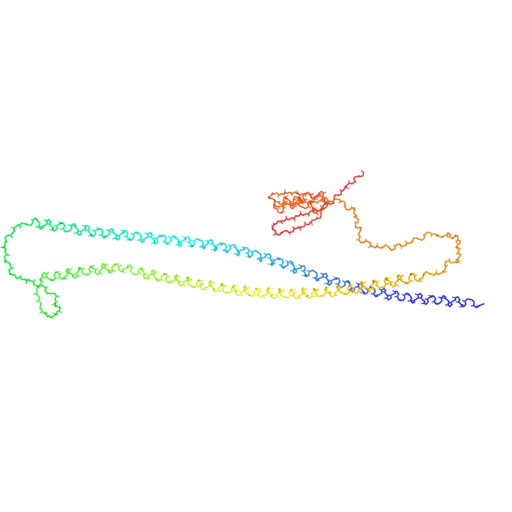813 C CA . GLN A 1 225 ? 10.698 -9.559 0.405 1.00 80.19 225 GLN A CA 1
ATOM 1814 C C . GLN A 1 225 ? 10.207 -8.901 1.706 1.00 80.19 225 GLN A C 1
ATOM 1816 O O . GLN A 1 225 ? 9.438 -9.500 2.465 1.00 80.19 225 GLN A O 1
ATOM 1821 N N . LEU A 1 226 ? 10.614 -7.654 1.972 1.00 82.75 226 LEU A N 1
ATOM 1822 C CA . LEU A 1 226 ? 10.145 -6.893 3.132 1.00 82.75 226 LEU A CA 1
ATOM 1823 C C . LEU A 1 226 ? 8.639 -6.593 3.041 1.00 82.75 226 LEU A C 1
ATOM 1825 O O . LEU A 1 226 ? 7.914 -6.740 4.029 1.00 82.75 226 LEU A O 1
ATOM 1829 N N . LEU A 1 227 ? 8.162 -6.194 1.860 1.00 73.56 227 LEU A N 1
ATOM 1830 C CA . LEU A 1 227 ? 6.746 -5.925 1.612 1.00 73.56 227 LEU A CA 1
ATOM 1831 C C . LEU A 1 227 ? 5.897 -7.192 1.755 1.00 73.56 227 LEU A C 1
ATOM 1833 O O . LEU A 1 227 ? 4.851 -7.151 2.403 1.00 73.56 227 LEU A O 1
ATOM 1837 N N . GLU A 1 228 ? 6.357 -8.327 1.228 1.00 79.31 228 GLU A N 1
ATOM 1838 C CA . GLU A 1 228 ? 5.690 -9.623 1.397 1.00 79.31 228 GLU A CA 1
ATOM 1839 C C . GLU A 1 228 ? 5.570 -10.020 2.874 1.00 79.31 228 GLU A C 1
ATOM 1841 O O . GLU A 1 228 ? 4.499 -10.440 3.326 1.00 79.31 228 GLU A O 1
ATOM 1846 N N . LEU A 1 229 ? 6.636 -9.817 3.659 1.00 85.56 229 LEU A N 1
ATOM 1847 C CA . LEU A 1 229 ? 6.616 -10.054 5.102 1.00 85.56 229 LEU A CA 1
ATOM 1848 C C . LEU A 1 229 ? 5.573 -9.171 5.804 1.00 85.56 229 LEU A C 1
ATOM 1850 O O . LEU A 1 229 ? 4.820 -9.659 6.652 1.00 85.56 229 LEU A O 1
ATOM 1854 N N . HIS A 1 230 ? 5.499 -7.887 5.449 1.00 83.19 230 HIS A N 1
ATOM 1855 C CA . HIS A 1 230 ? 4.543 -6.958 6.050 1.00 83.19 230 HIS A CA 1
ATOM 1856 C C . HIS A 1 230 ? 3.092 -7.306 5.679 1.00 83.19 230 HIS A C 1
ATOM 1858 O O . HIS A 1 230 ? 2.216 -7.318 6.548 1.00 83.19 230 HIS A O 1
ATOM 1864 N N . ILE A 1 231 ? 2.838 -7.694 4.424 1.00 81.38 231 ILE A N 1
ATOM 1865 C CA . ILE A 1 231 ? 1.530 -8.202 3.980 1.00 81.38 231 ILE A CA 1
ATOM 1866 C C . ILE A 1 231 ? 1.127 -9.431 4.805 1.00 81.38 231 ILE A C 1
ATOM 1868 O O . ILE A 1 231 ? -0.000 -9.496 5.301 1.00 81.38 231 ILE A O 1
ATOM 1872 N N . ALA A 1 232 ? 2.040 -10.382 5.021 1.00 80.94 232 ALA A N 1
ATOM 1873 C CA . ALA A 1 232 ? 1.763 -11.577 5.816 1.00 80.94 232 ALA A CA 1
ATOM 1874 C C . ALA A 1 232 ? 1.432 -11.248 7.288 1.00 80.94 232 ALA A C 1
ATOM 1876 O O . ALA A 1 232 ? 0.527 -11.851 7.884 1.00 80.94 232 ALA A O 1
ATOM 1877 N N . GLN A 1 233 ? 2.120 -10.265 7.878 1.00 81.00 233 GLN A N 1
ATOM 1878 C CA . GLN A 1 233 ? 1.836 -9.779 9.233 1.00 81.00 233 GLN A CA 1
ATOM 1879 C C . GLN A 1 233 ? 0.453 -9.125 9.322 1.00 81.00 233 GLN A C 1
ATOM 1881 O O . GLN A 1 233 ? -0.335 -9.473 10.206 1.00 81.00 233 GLN A O 1
ATOM 1886 N N . LEU A 1 234 ? 0.117 -8.243 8.376 1.00 81.38 234 LEU A N 1
ATOM 1887 C CA . LEU A 1 234 ? -1.190 -7.587 8.315 1.00 81.38 234 LEU A CA 1
ATOM 1888 C C . LEU A 1 234 ? -2.325 -8.597 8.122 1.00 81.38 234 LEU A C 1
ATOM 1890 O O . LEU A 1 234 ? -3.329 -8.530 8.826 1.00 81.38 234 LEU A O 1
ATOM 1894 N N . GLN A 1 235 ? -2.149 -9.594 7.253 1.00 85.00 235 GLN A N 1
ATOM 1895 C CA . GLN A 1 235 ? -3.122 -10.678 7.070 1.00 85.00 235 GLN A CA 1
ATOM 1896 C C . GLN A 1 235 ? -3.326 -11.515 8.338 1.00 85.00 235 GLN A C 1
ATOM 1898 O O . GLN A 1 235 ? -4.422 -12.022 8.583 1.00 85.00 235 GLN A O 1
ATOM 1903 N N . THR A 1 236 ? -2.275 -11.700 9.137 1.00 86.94 236 THR A N 1
ATOM 1904 C CA . THR A 1 236 ? -2.357 -12.418 10.416 1.00 86.94 236 THR A CA 1
ATOM 1905 C C . THR A 1 236 ? -3.089 -11.582 11.466 1.00 86.94 236 THR A C 1
ATOM 1907 O O . THR A 1 236 ? -3.957 -12.098 12.170 1.00 86.94 236 THR A O 1
ATOM 1910 N N . SER A 1 237 ? -2.797 -10.280 11.527 1.00 89.50 237 SER A N 1
ATOM 1911 C CA . SER A 1 237 ? -3.493 -9.329 12.400 1.00 89.50 237 SER A CA 1
ATOM 1912 C C . SER A 1 237 ? -4.982 -9.236 12.060 1.00 89.50 237 SER A C 1
ATOM 1914 O O . SER A 1 237 ? -5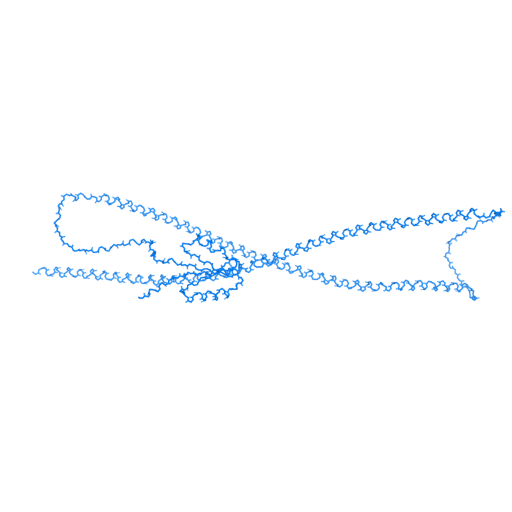.826 -9.376 12.944 1.00 89.50 237 SER A O 1
ATOM 1916 N N . LEU A 1 238 ? -5.314 -9.115 10.769 1.00 82.44 238 LEU A N 1
ATOM 1917 C CA . LEU A 1 238 ? -6.692 -9.077 10.287 1.00 82.44 238 LEU A CA 1
ATOM 1918 C C . LEU A 1 238 ? -7.456 -10.340 10.696 1.00 82.44 238 LEU A C 1
ATOM 1920 O O . LEU A 1 238 ? -8.510 -10.231 11.310 1.00 82.44 238 LEU A O 1
ATOM 1924 N N . ARG A 1 239 ? -6.884 -11.530 10.460 1.00 84.75 239 ARG A N 1
ATOM 1925 C CA . ARG A 1 239 ? -7.483 -12.805 10.897 1.00 84.75 239 ARG A CA 1
ATOM 1926 C C . ARG A 1 239 ? -7.731 -12.855 12.407 1.00 84.75 239 ARG A C 1
ATOM 1928 O O . ARG A 1 239 ? -8.770 -13.345 12.834 1.00 84.75 239 ARG A O 1
ATOM 1935 N N . SER A 1 240 ? -6.806 -12.333 13.213 1.00 91.19 240 SER A N 1
ATOM 1936 C CA . SER A 1 240 ? -6.958 -12.263 14.673 1.00 91.19 240 SER A CA 1
ATOM 1937 C C . SER A 1 240 ? -8.104 -11.338 15.096 1.00 91.19 240 SER A C 1
ATOM 1939 O O . SER A 1 240 ? -8.894 -11.690 15.972 1.00 91.19 240 SER A O 1
ATOM 1941 N N . ILE A 1 241 ? -8.232 -10.170 14.459 1.00 85.94 241 ILE A N 1
ATOM 1942 C CA . ILE A 1 241 ? -9.327 -9.225 14.722 1.00 85.94 241 ILE A CA 1
ATOM 1943 C C . ILE A 1 241 ? -10.669 -9.823 14.291 1.00 85.94 241 ILE A C 1
ATOM 1945 O O . ILE A 1 241 ? -11.619 -9.767 15.067 1.00 85.94 241 ILE A O 1
ATOM 1949 N N . THR A 1 242 ? -10.738 -10.446 13.111 1.00 85.62 242 THR A N 1
ATOM 1950 C CA . THR A 1 242 ? -11.943 -11.133 12.626 1.00 85.62 242 THR A CA 1
ATOM 1951 C C . THR A 1 242 ? -12.390 -12.222 13.598 1.00 85.62 242 THR A C 1
ATOM 1953 O O . THR A 1 242 ? -13.544 -12.221 14.009 1.00 85.62 242 THR A O 1
ATOM 1956 N N . ALA A 1 243 ? -11.475 -13.073 14.072 1.00 88.94 243 ALA A N 1
ATOM 1957 C CA . ALA A 1 243 ? -11.808 -14.116 15.045 1.00 88.94 243 ALA A CA 1
ATOM 1958 C C . ALA A 1 243 ? -12.334 -13.546 16.378 1.00 88.94 243 ALA A C 1
ATOM 1960 O O . ALA A 1 243 ? -13.246 -14.105 16.987 1.00 88.94 243 ALA A O 1
ATOM 1961 N N . LYS A 1 244 ? -11.784 -12.414 16.844 1.00 88.94 244 LYS A N 1
ATOM 1962 C CA . LYS A 1 244 ? -12.301 -11.720 18.037 1.00 88.94 244 LYS A CA 1
ATOM 1963 C C . LYS A 1 244 ? -13.698 -11.158 17.802 1.00 88.94 244 LYS A C 1
ATOM 1965 O O . LYS A 1 244 ? -14.539 -11.286 18.684 1.00 88.94 244 LYS A O 1
ATOM 1970 N N . TYR A 1 245 ? -13.938 -10.562 16.636 1.00 88.31 245 TYR A N 1
ATOM 1971 C CA . TYR A 1 245 ? -15.245 -10.027 16.266 1.00 88.31 245 TYR A CA 1
ATOM 1972 C C . TYR A 1 245 ? -16.309 -11.130 16.226 1.00 88.31 245 TYR A C 1
ATOM 1974 O O . TYR A 1 245 ? -17.327 -11.000 16.895 1.00 88.31 245 TYR A O 1
ATOM 1982 N N . GLU A 1 246 ? -16.029 -12.246 15.549 1.00 92.62 246 GLU A N 1
ATOM 1983 C CA . GLU A 1 246 ? -16.920 -13.416 15.499 1.00 92.62 246 GLU A CA 1
ATOM 1984 C C . GLU A 1 246 ? -17.205 -13.976 16.903 1.00 92.62 246 GLU A C 1
ATOM 1986 O O . GLU A 1 246 ? -18.339 -14.323 17.235 1.00 92.62 246 GLU A O 1
ATOM 1991 N N . SER A 1 247 ? -16.192 -14.019 17.777 1.00 95.00 247 SER A N 1
ATOM 1992 C CA . SER A 1 247 ? -16.381 -14.436 19.171 1.00 95.00 247 SER A CA 1
ATOM 1993 C C . SER A 1 247 ? -17.266 -13.467 19.961 1.00 95.00 247 SER A C 1
ATOM 1995 O O . SER A 1 247 ? -18.073 -13.916 20.776 1.00 95.00 247 SER A O 1
ATOM 1997 N N . SER A 1 248 ? -17.107 -12.156 19.767 1.00 89.19 248 SER A N 1
ATOM 1998 C CA . SER A 1 248 ? -17.938 -11.138 20.418 1.00 89.19 248 SER A CA 1
ATOM 1999 C C . SER A 1 248 ? -19.374 -11.159 19.899 1.00 89.19 248 SER A C 1
ATOM 2001 O O . SER A 1 248 ? -20.303 -11.046 20.691 1.00 89.19 248 SER A O 1
ATOM 2003 N N . GLU A 1 249 ? -19.564 -11.353 18.596 1.00 92.38 249 GLU A N 1
ATOM 2004 C CA . GLU A 1 249 ? -20.879 -11.515 17.974 1.00 92.38 249 GLU A CA 1
ATOM 2005 C C . GLU A 1 249 ? -21.616 -12.728 18.553 1.00 92.38 249 GLU A C 1
ATOM 2007 O O . GLU A 1 249 ? -22.776 -12.623 18.949 1.00 92.38 249 GLU A O 1
ATOM 2012 N N . LYS A 1 250 ? -20.924 -13.865 18.701 1.00 96.88 250 LYS A N 1
ATOM 2013 C CA . LYS A 1 250 ? -21.497 -15.055 19.340 1.00 96.88 250 LYS A CA 1
ATOM 2014 C C . LYS A 1 250 ? -21.942 -14.781 20.782 1.00 96.88 250 LYS A C 1
ATOM 2016 O O . LYS A 1 250 ? -23.051 -15.156 21.147 1.00 96.88 250 LYS A O 1
ATOM 2021 N N . MET A 1 251 ? -21.113 -14.099 21.572 1.00 96.75 251 MET A N 1
ATOM 2022 C CA . MET A 1 251 ? -21.439 -13.739 22.957 1.00 96.75 251 MET A CA 1
ATOM 2023 C C . MET A 1 251 ? -22.647 -12.789 23.037 1.00 96.75 251 MET A C 1
ATOM 2025 O O . MET A 1 251 ? -23.507 -12.956 23.895 1.00 96.75 251 MET A O 1
ATOM 2029 N N . LEU A 1 252 ? -22.745 -11.811 22.131 1.00 93.19 252 LEU A N 1
ATOM 2030 C CA . LEU A 1 252 ? -23.905 -10.917 22.059 1.00 93.19 252 LEU A CA 1
ATOM 2031 C C . LEU A 1 252 ? -25.194 -11.678 21.739 1.00 93.19 252 LEU A C 1
ATOM 2033 O O . LEU A 1 252 ? -26.221 -11.416 22.360 1.00 93.19 252 LEU A O 1
ATOM 2037 N N . ASN A 1 253 ? -25.132 -12.646 20.824 1.00 96.31 253 ASN A N 1
ATOM 2038 C CA . ASN A 1 253 ? -26.273 -13.503 20.508 1.00 96.31 253 ASN A CA 1
ATOM 2039 C C . ASN A 1 253 ? -26.694 -14.371 21.708 1.00 96.31 253 ASN A C 1
ATOM 2041 O O . ASN A 1 253 ? -27.887 -14.555 21.937 1.00 96.31 253 ASN A O 1
ATOM 2045 N N . GLU A 1 254 ? -25.737 -14.874 22.496 1.00 97.81 254 GLU A N 1
ATOM 2046 C CA . GLU A 1 254 ? -26.012 -15.608 23.741 1.00 97.81 254 GLU A CA 1
ATOM 2047 C C . GLU A 1 254 ? -26.712 -14.706 24.775 1.00 97.81 254 GLU A C 1
ATOM 2049 O O . GLU A 1 254 ? -27.782 -15.064 25.266 1.00 97.81 254 GLU A O 1
ATOM 2054 N N . TYR A 1 255 ? -26.203 -13.493 25.021 1.00 96.06 255 TYR A N 1
ATOM 2055 C CA . TYR A 1 255 ? -26.859 -12.535 25.924 1.00 96.06 255 TYR A CA 1
ATOM 2056 C C . TYR A 1 255 ? -28.248 -12.108 25.450 1.00 96.06 255 TYR A C 1
ATOM 2058 O O . TYR A 1 255 ? -29.150 -11.904 26.264 1.00 96.06 255 TYR A O 1
ATOM 2066 N N . GLN A 1 256 ? -28.444 -11.972 24.139 1.00 96.38 256 GLN A N 1
ATOM 2067 C CA . GLN A 1 256 ? -29.753 -11.658 23.581 1.00 96.38 256 GLN A CA 1
ATOM 2068 C C . GLN A 1 256 ? -30.766 -12.774 23.881 1.00 96.38 256 GLN A C 1
ATOM 2070 O O . GLN A 1 256 ? -31.892 -12.477 24.280 1.00 96.38 256 GLN A O 1
ATOM 2075 N N . LEU A 1 257 ? -30.364 -14.044 23.758 1.00 98.12 257 LEU A N 1
ATOM 2076 C CA . LEU A 1 257 ? -31.212 -15.188 24.107 1.00 98.12 257 LEU A CA 1
ATOM 2077 C C . LEU A 1 257 ? -31.546 -15.223 25.606 1.00 98.12 257 LEU A C 1
ATOM 2079 O O . LEU A 1 257 ? -32.707 -15.421 25.964 1.00 98.12 257 LEU A O 1
ATOM 2083 N N . GLU A 1 258 ? -30.564 -14.983 26.478 1.00 98.06 258 GLU A N 1
ATOM 2084 C CA . GLU A 1 258 ? -30.784 -14.908 27.932 1.00 98.06 258 GLU A CA 1
ATOM 2085 C C . GLU A 1 258 ? -31.752 -13.774 28.308 1.00 98.06 258 GLU A C 1
ATOM 2087 O O . GLU A 1 258 ? -32.651 -13.946 29.137 1.00 98.06 258 GLU A O 1
ATOM 2092 N N . MET A 1 259 ? -31.620 -12.613 27.661 1.00 96.94 259 MET A N 1
ATOM 2093 C CA . MET A 1 259 ? -32.526 -11.481 27.854 1.00 96.94 259 MET A CA 1
ATOM 2094 C C . MET A 1 259 ? -33.956 -11.813 27.402 1.00 96.94 259 MET A C 1
ATOM 2096 O O . MET A 1 259 ? -34.916 -11.481 28.104 1.00 96.94 259 MET A O 1
ATOM 2100 N N . ASP A 1 260 ? -34.116 -12.511 26.277 1.00 97.88 260 ASP A N 1
ATOM 2101 C CA . ASP A 1 260 ? -35.421 -12.977 25.801 1.00 97.88 260 ASP A CA 1
ATOM 2102 C C . ASP A 1 260 ? -36.069 -13.978 26.777 1.00 97.88 260 ASP A C 1
ATOM 2104 O O . ASP A 1 260 ? -37.289 -13.959 26.978 1.00 97.88 260 ASP A O 1
ATOM 2108 N N . GLU A 1 261 ? -35.282 -14.845 27.422 1.00 98.38 261 GLU A N 1
ATOM 2109 C CA . GLU A 1 261 ? -35.770 -15.743 28.477 1.00 98.38 261 GLU A CA 1
ATOM 2110 C C . GLU A 1 261 ? -36.221 -14.981 29.728 1.00 98.38 261 GLU A C 1
ATOM 2112 O O . GLU A 1 261 ? -37.309 -15.247 30.252 1.00 98.38 261 GLU A O 1
ATOM 2117 N N . LEU A 1 262 ? -35.452 -13.981 30.169 1.00 97.94 262 LEU A N 1
ATOM 2118 C CA . LEU A 1 262 ? -35.828 -13.104 31.282 1.00 97.94 262 LEU A CA 1
ATOM 2119 C C . LEU A 1 262 ? -37.123 -12.334 30.996 1.00 97.94 262 LEU A C 1
ATOM 2121 O O . LEU A 1 262 ? -37.988 -12.231 31.871 1.00 97.94 262 LEU A O 1
ATOM 2125 N N . LEU A 1 263 ? -37.305 -11.841 29.768 1.00 97.56 263 LEU A N 1
ATOM 2126 C CA . LEU A 1 263 ? -38.543 -11.182 29.345 1.00 97.56 263 LEU A CA 1
ATOM 2127 C C . LEU A 1 263 ? -39.742 -12.139 29.387 1.00 97.56 263 LEU A C 1
ATOM 2129 O O . LEU A 1 263 ? -40.814 -11.757 29.866 1.00 97.56 263 LEU A O 1
ATOM 2133 N N . LYS A 1 264 ? -39.572 -13.397 28.957 1.00 98.19 264 LYS A N 1
ATOM 2134 C CA . LYS A 1 264 ? -40.618 -14.432 29.064 1.00 98.19 264 LYS A CA 1
ATOM 2135 C C . LYS A 1 264 ? -40.980 -14.732 30.522 1.00 98.19 264 LYS A C 1
ATOM 2137 O O . LYS A 1 264 ? -42.165 -14.797 30.845 1.00 98.19 264 LYS A O 1
ATOM 2142 N N . LEU A 1 265 ? -39.986 -14.871 31.402 1.00 97.81 265 LEU A N 1
ATOM 2143 C CA . LEU A 1 265 ? -40.175 -15.069 32.847 1.00 97.81 265 LEU A CA 1
ATOM 2144 C C . LEU A 1 265 ? -40.907 -13.890 33.499 1.00 97.81 265 LEU A C 1
ATOM 2146 O O . LEU A 1 265 ? -41.842 -14.095 34.274 1.00 97.81 265 LEU A O 1
ATOM 2150 N N . SER A 1 266 ? -40.513 -12.662 33.160 1.00 96.81 266 SER A N 1
ATOM 2151 C CA . SER A 1 266 ? -41.165 -11.434 33.625 1.00 96.81 266 SER A CA 1
ATOM 2152 C C . SER A 1 266 ? -42.638 -11.395 33.214 1.00 96.81 266 SER A C 1
ATOM 2154 O O . SER A 1 266 ? -43.515 -11.201 34.057 1.00 96.81 266 SER A O 1
ATOM 2156 N N . LYS A 1 267 ? -42.927 -11.687 31.938 1.00 97.62 267 LYS A N 1
ATOM 2157 C CA . LYS A 1 267 ? -44.296 -11.752 31.417 1.00 97.62 267 LYS A CA 1
ATOM 2158 C C . LYS A 1 267 ? -45.138 -12.805 32.144 1.00 97.62 267 LYS A C 1
ATOM 2160 O O . LYS A 1 267 ? -46.230 -12.489 32.604 1.00 97.62 267 LYS A O 1
ATOM 2165 N N . TYR A 1 268 ? -44.611 -14.018 32.317 1.00 98.06 268 TYR A N 1
ATOM 2166 C CA . TYR A 1 268 ? -45.290 -15.086 33.058 1.00 98.06 268 TYR A CA 1
ATOM 2167 C C . TYR A 1 268 ? -45.594 -14.687 34.511 1.00 98.06 268 TYR A C 1
ATOM 2169 O O . TYR A 1 268 ? -46.696 -14.914 35.011 1.00 98.06 268 TYR A O 1
ATOM 2177 N N . ASN A 1 269 ? -44.634 -14.059 35.197 1.00 96.94 269 ASN A N 1
ATOM 2178 C CA . ASN A 1 269 ? -44.829 -13.587 36.567 1.00 96.94 269 ASN A CA 1
ATOM 2179 C C . ASN A 1 269 ? -45.880 -12.473 36.652 1.00 96.94 269 ASN A C 1
ATOM 2181 O O . ASN A 1 269 ? -46.679 -12.486 37.588 1.00 96.94 269 ASN A O 1
ATOM 2185 N N . SER A 1 270 ? -45.914 -11.558 35.678 1.00 96.62 270 SER A N 1
ATOM 2186 C CA . SER A 1 270 ? -46.956 -10.529 35.571 1.00 96.62 270 SER A CA 1
ATOM 2187 C C . SER A 1 270 ? -48.338 -11.160 35.409 1.00 96.62 270 SER A C 1
ATOM 2189 O O . SER A 1 270 ? -49.229 -10.881 36.203 1.00 96.62 270 SER A O 1
ATOM 2191 N N . GLU A 1 271 ? -48.503 -12.084 34.458 1.00 96.56 271 GLU A N 1
ATOM 2192 C CA . GLU A 1 271 ? -49.776 -12.781 34.214 1.00 96.56 271 GLU A CA 1
ATOM 2193 C C . GLU A 1 271 ? -50.242 -13.583 35.444 1.00 96.56 271 GLU A C 1
ATOM 2195 O O . GLU A 1 271 ? -51.431 -13.609 35.788 1.00 96.56 271 GLU A O 1
ATOM 2200 N N . ARG A 1 272 ? -49.301 -14.214 36.158 1.00 96.06 272 ARG A N 1
ATOM 2201 C CA . ARG A 1 272 ? -49.576 -14.915 37.419 1.00 96.06 272 ARG A CA 1
ATOM 2202 C C . ARG A 1 272 ? -50.010 -13.953 38.523 1.00 96.06 272 ARG A C 1
ATOM 2204 O O . ARG A 1 272 ? -50.929 -14.281 39.273 1.00 96.06 272 ARG A O 1
ATOM 2211 N N . PHE A 1 273 ? -49.348 -12.803 38.644 1.00 95.06 273 PHE A N 1
ATOM 2212 C CA . PHE A 1 273 ? -49.710 -11.777 39.616 1.00 95.06 273 PHE A CA 1
ATOM 2213 C C . PHE A 1 273 ? -51.117 -11.248 39.335 1.00 95.06 273 PHE A C 1
ATOM 2215 O O . PHE A 1 273 ? -51.950 -11.301 40.234 1.00 95.06 273 PHE A O 1
ATOM 222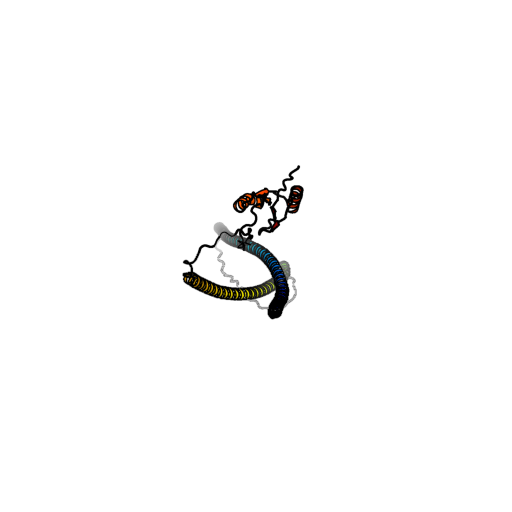2 N N . ASP A 1 274 ? -51.410 -10.883 38.084 1.00 93.38 274 ASP A N 1
ATOM 2223 C CA . ASP A 1 274 ? -52.729 -10.413 37.638 1.00 93.38 274 ASP A CA 1
ATOM 2224 C C . ASP A 1 274 ? -53.840 -11.441 37.914 1.00 93.38 274 ASP A C 1
ATOM 2226 O O . ASP A 1 274 ? -54.952 -11.095 38.321 1.00 93.38 274 ASP A O 1
ATOM 2230 N N . SER A 1 275 ? -53.538 -12.732 37.755 1.00 93.12 275 SER A N 1
ATOM 2231 C CA . SER A 1 275 ? -54.468 -13.820 38.087 1.00 93.12 275 SER A CA 1
ATOM 2232 C C . SER A 1 275 ? -54.750 -13.918 39.592 1.00 93.12 275 SER A C 1
ATOM 2234 O O . SER A 1 275 ? -55.875 -14.214 39.997 1.00 93.12 275 SER A O 1
ATOM 2236 N N . LEU A 1 276 ? -53.749 -13.668 40.443 1.00 90.50 276 LEU A N 1
ATOM 2237 C CA . LEU A 1 276 ? -53.911 -13.668 41.900 1.00 90.50 276 LEU A CA 1
ATOM 2238 C C . LEU A 1 276 ? -54.688 -12.439 42.384 1.00 90.50 276 LEU A C 1
ATOM 2240 O O . LEU A 1 276 ? -55.572 -12.583 43.227 1.00 90.50 276 LEU A O 1
ATOM 2244 N N . THR A 1 277 ? -54.415 -11.250 41.843 1.00 89.00 277 THR A N 1
ATOM 2245 C CA . THR A 1 277 ? -55.160 -10.026 42.181 1.00 89.00 277 THR A CA 1
ATOM 2246 C C . THR A 1 277 ? -56.620 -10.115 41.754 1.00 89.00 277 THR A C 1
ATOM 2248 O O . THR A 1 277 ? -57.492 -9.752 42.542 1.00 89.00 277 THR A O 1
ATOM 2251 N N . ASN A 1 278 ? -56.912 -10.664 40.571 1.00 84.50 278 ASN A N 1
ATOM 2252 C CA . ASN A 1 278 ? -58.292 -10.841 40.107 1.00 84.50 278 ASN A CA 1
ATOM 2253 C C . ASN A 1 278 ? -59.076 -11.893 40.916 1.00 84.50 278 ASN A C 1
ATOM 2255 O O . ASN A 1 278 ? -60.279 -11.737 41.110 1.00 84.50 278 ASN A O 1
ATOM 2259 N N . ASN A 1 279 ? -58.410 -12.923 41.450 1.00 76.88 279 ASN A N 1
ATOM 2260 C CA . ASN A 1 279 ? -59.041 -13.914 42.336 1.00 76.88 279 ASN A CA 1
ATOM 2261 C C . ASN A 1 279 ? -59.172 -13.441 43.797 1.00 76.88 279 ASN A C 1
ATOM 2263 O O . ASN A 1 279 ? -59.957 -14.002 44.557 1.00 76.88 279 ASN A O 1
ATOM 2267 N N . CYS A 1 280 ? -58.452 -12.386 44.191 1.00 60.78 280 CYS A N 1
ATOM 2268 C CA . CYS A 1 280 ? -58.547 -11.740 45.504 1.00 60.78 280 CYS A CA 1
ATOM 2269 C C . CYS A 1 280 ? -59.612 -10.631 45.566 1.00 60.78 280 CYS A C 1
ATOM 2271 O O . CYS A 1 280 ? -59.566 -9.772 46.453 1.00 60.78 280 CYS A O 1
ATOM 2273 N N . ILE A 1 281 ? -60.616 -10.656 44.683 1.00 57.50 281 ILE A N 1
ATOM 2274 C CA . ILE A 1 281 ? -61.870 -9.936 44.922 1.00 57.50 281 ILE A CA 1
ATOM 2275 C C . ILE A 1 281 ? -62.593 -10.672 46.059 1.00 57.50 281 ILE A C 1
ATOM 2277 O O . ILE A 1 281 ? -63.474 -11.497 45.843 1.00 57.50 281 ILE A O 1
ATOM 2281 N N . CYS A 1 282 ? -62.168 -10.401 47.298 1.00 52.09 282 CYS A N 1
ATOM 2282 C CA . CYS A 1 282 ? -62.868 -10.850 48.491 1.00 52.09 282 CYS A CA 1
ATOM 2283 C C . CYS A 1 282 ? -64.315 -10.343 48.433 1.00 52.09 282 CYS A C 1
ATOM 2285 O O . CYS A 1 282 ? -64.547 -9.138 48.292 1.00 52.09 282 CYS A O 1
ATOM 2287 N N . GLU A 1 283 ? -65.279 -11.229 48.685 1.00 51.81 283 GLU A N 1
ATOM 2288 C CA . GLU A 1 283 ? -66.676 -10.923 49.038 1.00 51.81 283 GLU A CA 1
ATOM 2289 C C . GLU A 1 283 ? -66.812 -10.156 50.377 1.00 51.81 283 GLU A C 1
ATOM 2291 O O . GLU A 1 283 ? -67.829 -10.197 51.059 1.00 51.81 283 GLU A O 1
ATOM 2296 N N . CYS A 1 284 ? -65.801 -9.384 50.765 1.00 56.41 284 CYS A N 1
ATOM 2297 C CA . CYS A 1 284 ? -65.789 -8.543 51.952 1.00 56.41 284 CYS A CA 1
ATOM 2298 C C . CYS A 1 284 ? -66.644 -7.261 51.779 1.00 56.41 284 CYS A C 1
ATOM 2300 O O . CYS A 1 284 ? -66.705 -6.431 52.683 1.00 56.41 284 CYS A O 1
ATOM 2302 N N . LYS A 1 285 ? -67.327 -7.063 50.639 1.00 51.16 285 LYS A N 1
ATOM 2303 C CA . LYS A 1 285 ? -68.124 -5.856 50.334 1.00 51.16 285 LYS A CA 1
ATOM 2304 C C . LYS A 1 285 ? -69.543 -5.827 50.933 1.00 51.16 285 LYS A C 1
ATOM 2306 O O . LYS A 1 285 ? -70.394 -5.116 50.407 1.00 51.16 285 LYS A O 1
ATOM 2311 N N . GLN A 1 286 ? -69.814 -6.516 52.045 1.00 52.62 286 GLN A N 1
ATOM 2312 C CA . GLN A 1 286 ? -71.115 -6.381 52.728 1.00 52.62 286 GLN A CA 1
ATOM 2313 C C . GLN A 1 286 ? -71.112 -5.887 54.176 1.00 52.62 286 GLN A C 1
ATOM 2315 O O . GLN A 1 286 ? -72.202 -5.698 54.709 1.00 52.62 286 GLN A O 1
ATOM 2320 N N . LEU A 1 287 ? -69.981 -5.561 54.814 1.00 52.12 287 LEU A N 1
ATOM 2321 C CA . LEU A 1 287 ? -70.056 -4.959 56.153 1.00 52.12 287 LEU A CA 1
ATOM 2322 C C . LEU A 1 287 ? -69.389 -3.585 56.287 1.00 52.12 287 LEU A C 1
ATOM 2324 O O . LEU A 1 287 ? -68.175 -3.443 56.366 1.00 52.12 287 LEU A O 1
ATOM 2328 N N . SER A 1 288 ? -70.289 -2.612 56.461 1.00 49.56 288 SER A N 1
ATOM 2329 C CA . SER A 1 288 ? -70.205 -1.418 57.308 1.00 49.56 288 SER A CA 1
ATOM 2330 C C . SER A 1 288 ? -69.259 -0.282 56.910 1.00 49.56 288 SER A C 1
ATOM 2332 O O . SER A 1 288 ? -68.037 -0.382 56.928 1.00 49.56 288 SER A O 1
ATOM 2334 N N . SER A 1 289 ? -69.903 0.858 56.666 1.00 51.31 289 SER A N 1
ATOM 2335 C CA . SER A 1 289 ? -69.374 2.219 56.698 1.00 51.31 289 SER A CA 1
ATOM 2336 C C . SER A 1 289 ? -68.450 2.493 57.898 1.00 51.31 289 SER A C 1
ATOM 2338 O O . SER A 1 289 ? -68.875 2.264 59.035 1.00 51.31 289 SER A O 1
ATOM 2340 N N . PRO A 1 290 ? -67.260 3.082 57.693 1.00 51.28 290 PRO A N 1
ATOM 2341 C CA . PRO A 1 290 ? -66.485 3.673 58.775 1.00 51.28 290 PRO A CA 1
ATOM 2342 C C . PRO A 1 290 ? -66.908 5.136 59.049 1.00 51.28 290 PRO A C 1
ATOM 2344 O O . PRO A 1 290 ? -67.333 5.839 58.127 1.00 51.28 290 PRO A O 1
ATOM 2347 N N . PRO A 1 291 ? -66.803 5.611 60.307 1.00 55.25 291 PRO A N 1
ATOM 2348 C CA . PRO A 1 291 ? -67.097 6.992 60.692 1.00 55.25 291 PRO A CA 1
ATOM 2349 C C . PRO A 1 291 ? -65.976 7.960 60.258 1.00 55.25 291 PRO A C 1
ATOM 2351 O O . PRO A 1 291 ? -64.845 7.526 60.023 1.00 55.25 291 PRO A O 1
ATOM 2354 N N . PRO A 1 292 ? -66.256 9.276 60.177 1.00 52.84 292 PRO A N 1
ATOM 2355 C CA . PRO A 1 292 ? -65.294 10.267 59.712 1.00 52.84 292 PRO A CA 1
ATOM 2356 C C . PRO A 1 292 ? -64.235 10.515 60.790 1.00 52.84 292 PRO A C 1
ATOM 2358 O O . PRO A 1 292 ? -64.506 11.136 61.817 1.00 52.84 292 PRO A O 1
ATOM 2361 N N . VAL A 1 293 ? -63.017 10.032 60.554 1.00 46.38 293 VAL A N 1
ATOM 2362 C CA . VAL A 1 293 ? -61.848 10.368 61.369 1.00 46.38 293 VAL A CA 1
ATOM 2363 C C . VAL A 1 293 ? -60.971 11.317 60.568 1.00 46.38 293 VAL A C 1
ATOM 2365 O O . VAL A 1 293 ? -60.389 10.953 59.551 1.00 46.38 293 VAL A O 1
ATOM 2368 N N . ASN A 1 294 ? -60.911 12.555 61.054 1.00 57.41 294 ASN A N 1
ATOM 2369 C CA . ASN A 1 294 ? -59.917 13.546 60.675 1.00 57.41 294 ASN A CA 1
ATOM 2370 C C . ASN A 1 294 ? -58.537 13.079 61.156 1.00 57.41 294 ASN A C 1
ATOM 2372 O O . ASN A 1 294 ? -58.283 13.041 62.361 1.00 57.41 294 ASN A O 1
ATOM 2376 N N . THR A 1 295 ? -57.638 12.788 60.223 1.00 48.03 295 THR A N 1
ATOM 2377 C CA . THR A 1 295 ? -56.196 12.663 60.471 1.00 48.03 295 THR A CA 1
ATOM 2378 C C . THR A 1 295 ? -55.406 13.422 59.397 1.00 48.03 295 THR A C 1
ATOM 2380 O O . THR A 1 295 ? -55.921 13.655 58.303 1.00 48.03 295 THR A O 1
ATOM 2383 N N . PRO A 1 296 ? -54.189 13.895 59.732 1.00 51.22 296 PRO A N 1
ATOM 2384 C CA . PRO A 1 296 ? -53.480 14.961 59.023 1.00 51.22 296 PRO A CA 1
ATOM 2385 C C . PRO A 1 296 ? -52.855 14.476 57.707 1.00 51.22 296 PRO A C 1
ATOM 2387 O O . PRO A 1 296 ? -52.731 13.267 57.503 1.00 51.22 296 PRO A O 1
ATOM 2390 N N . PRO A 1 297 ? -52.411 15.397 56.828 1.00 46.25 297 PRO A N 1
ATOM 2391 C CA . PRO A 1 297 ? -51.867 15.045 55.527 1.00 46.25 297 PRO A CA 1
ATOM 2392 C C . PRO A 1 297 ? -50.523 14.334 55.705 1.00 46.25 297 PRO A C 1
ATOM 2394 O O . PRO A 1 297 ? -49.493 14.958 55.950 1.00 46.25 297 PRO A O 1
ATOM 2397 N N . PHE A 1 298 ? -50.534 13.010 55.580 1.00 39.69 298 PHE A N 1
ATOM 2398 C CA . PHE A 1 298 ? -49.323 12.244 55.342 1.00 39.69 298 PHE A CA 1
ATOM 2399 C C . PHE A 1 298 ? -48.913 12.488 53.890 1.00 39.69 298 PHE A C 1
ATOM 2401 O O . PHE A 1 298 ? -49.578 12.040 52.956 1.00 39.69 298 PHE A O 1
ATOM 2408 N N . GLN A 1 299 ? -47.829 13.242 53.712 1.00 45.31 299 GLN A N 1
ATOM 2409 C CA . GLN A 1 299 ? -47.078 13.305 52.467 1.00 45.31 299 GLN A CA 1
ATOM 2410 C C . GLN A 1 299 ? -46.663 11.884 52.087 1.00 45.31 299 GLN A C 1
ATOM 2412 O O . GLN A 1 299 ? -45.756 11.300 52.678 1.00 45.31 299 GLN A O 1
ATOM 2417 N N . GLY A 1 300 ? -47.368 11.323 51.108 1.00 38.19 300 GLY A N 1
ATOM 2418 C CA . GLY A 1 300 ? -46.888 10.172 50.373 1.00 38.19 300 GLY A CA 1
ATOM 2419 C C . GLY A 1 300 ? -45.590 10.572 49.691 1.00 38.19 300 GLY A C 1
ATOM 2420 O O . GLY A 1 300 ? -45.577 11.462 48.843 1.00 38.19 300 GLY A O 1
ATOM 2421 N N . ILE A 1 301 ? -44.499 9.925 50.086 1.00 41.59 301 ILE A N 1
ATOM 2422 C CA . ILE A 1 301 ? -43.298 9.847 49.267 1.00 41.59 301 ILE A CA 1
ATOM 2423 C C . ILE A 1 301 ? -43.730 9.060 48.031 1.00 41.59 301 ILE A C 1
ATOM 2425 O O . ILE A 1 301 ? -43.821 7.833 48.051 1.00 41.59 301 ILE A O 1
ATOM 2429 N N . LEU A 1 302 ? -44.112 9.804 46.993 1.00 34.12 302 LEU A N 1
ATOM 2430 C CA . LEU A 1 302 ? -44.182 9.316 45.630 1.00 34.12 302 LEU A CA 1
ATOM 2431 C C . LEU A 1 302 ? -42.800 8.725 45.343 1.00 34.12 302 LEU A C 1
ATOM 2433 O O . LEU A 1 302 ? -41.801 9.443 45.346 1.00 34.12 302 LEU A O 1
ATOM 2437 N N . CYS A 1 303 ? -42.723 7.414 45.139 1.00 35.44 303 CYS A N 1
ATOM 2438 C CA . CYS A 1 303 ? -41.607 6.858 44.400 1.00 35.44 303 CYS A CA 1
ATOM 2439 C C . CYS A 1 303 ? -41.734 7.403 42.979 1.00 35.44 303 CYS A C 1
ATOM 2441 O O . CYS A 1 303 ? -42.491 6.863 42.171 1.00 35.44 303 CYS A O 1
ATOM 2443 N N . ASP A 1 304 ? -41.032 8.505 42.719 1.00 31.88 304 ASP A N 1
ATOM 2444 C CA . ASP A 1 304 ? -40.719 8.961 41.376 1.00 31.88 304 ASP A CA 1
ATOM 2445 C C . ASP A 1 304 ? -40.159 7.764 40.611 1.00 31.88 304 ASP A C 1
ATOM 2447 O O . ASP A 1 304 ? -39.050 7.280 40.863 1.00 31.88 304 ASP A O 1
ATOM 2451 N N . ARG A 1 305 ? -40.949 7.282 39.650 1.00 35.41 305 ARG A N 1
ATOM 2452 C CA . ARG A 1 305 ? -40.371 6.714 38.444 1.00 35.41 30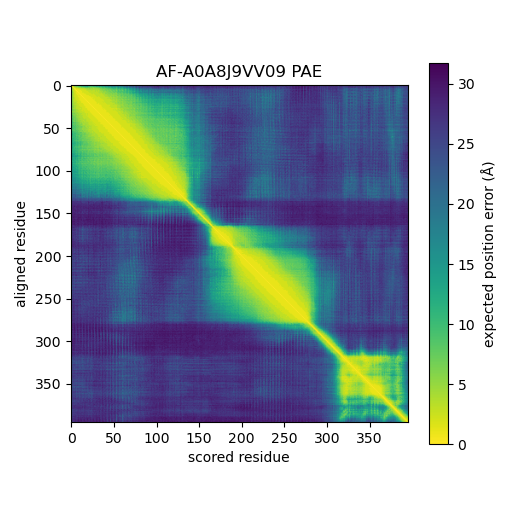5 ARG A CA 1
ATOM 2453 C C . ARG A 1 305 ? -39.427 7.781 37.920 1.00 35.41 305 ARG A C 1
ATOM 2455 O O . ARG A 1 305 ? -39.855 8.854 37.509 1.00 35.41 305 ARG A O 1
ATOM 2462 N N . THR A 1 306 ? -38.141 7.486 37.995 1.00 36.81 306 THR A N 1
ATOM 2463 C CA . THR A 1 306 ? -37.098 8.246 37.327 1.00 36.81 306 THR A CA 1
ATOM 2464 C C . THR A 1 306 ? -37.290 8.013 35.833 1.00 36.81 306 THR A C 1
ATOM 2466 O O . THR A 1 306 ? -36.658 7.152 35.227 1.00 36.81 306 THR A O 1
ATOM 2469 N N . ASP A 1 307 ? -38.224 8.758 35.247 1.00 35.88 307 ASP A N 1
ATOM 2470 C CA . ASP A 1 307 ? -38.232 9.020 33.821 1.00 35.88 307 ASP A CA 1
ATOM 2471 C C . ASP A 1 307 ? -36.960 9.818 33.536 1.00 35.88 307 ASP A C 1
ATOM 2473 O O . ASP A 1 307 ? -36.825 11.006 33.842 1.00 35.88 307 ASP A O 1
ATOM 2477 N N . LEU A 1 308 ? -35.977 9.109 32.990 1.00 38.75 308 LEU A N 1
ATOM 2478 C CA . LEU A 1 308 ? -34.722 9.636 32.477 1.00 38.75 308 LEU A CA 1
ATOM 2479 C C . LEU A 1 308 ? -34.991 10.426 31.178 1.00 38.75 308 LEU A C 1
ATOM 2481 O O . LEU A 1 308 ? -34.467 10.106 30.118 1.00 38.75 308 LEU A O 1
ATOM 2485 N N . SER A 1 309 ? -35.863 11.434 31.219 1.00 40.62 309 SER A N 1
ATOM 2486 C CA . SER A 1 309 ? -36.150 12.287 30.061 1.00 40.62 309 SER A CA 1
ATOM 2487 C C . SER A 1 309 ? -36.723 13.648 30.453 1.00 40.62 309 SER A C 1
ATOM 2489 O O . SER A 1 309 ? -37.733 14.083 29.916 1.00 40.62 309 SER A O 1
ATOM 2491 N N . THR A 1 310 ? -36.070 14.356 31.369 1.00 38.66 310 THR A N 1
ATOM 2492 C CA . THR A 1 310 ? -36.233 15.816 31.462 1.00 38.66 310 THR A CA 1
ATOM 2493 C C . THR A 1 310 ? -34.936 16.419 31.976 1.00 38.66 310 THR A C 1
ATOM 2495 O O . THR A 1 310 ? -34.810 16.822 33.128 1.00 38.66 310 THR A O 1
ATOM 2498 N N . VAL A 1 311 ? -33.926 16.437 31.102 1.00 38.59 311 VAL A N 1
ATOM 2499 C CA . VAL A 1 311 ? -32.835 17.399 31.247 1.00 38.59 311 VAL A CA 1
ATOM 2500 C C . VAL A 1 311 ? -33.453 18.770 31.001 1.00 38.59 311 VAL A C 1
ATOM 2502 O O . VAL A 1 311 ? -33.969 19.054 29.921 1.00 38.59 311 VAL A O 1
ATOM 2505 N N . ASP A 1 312 ? -33.452 19.555 32.069 1.00 36.97 312 ASP A N 1
ATOM 2506 C CA . ASP A 1 312 ? -33.795 20.965 32.178 1.00 36.97 312 ASP A CA 1
ATOM 2507 C C . ASP A 1 312 ? -33.564 21.732 30.856 1.00 36.97 312 ASP A C 1
ATOM 2509 O O . ASP A 1 312 ? -32.439 22.060 30.474 1.00 36.97 312 ASP A O 1
ATOM 2513 N N . SER A 1 313 ? -34.648 21.996 30.118 1.00 43.00 313 SER A N 1
ATOM 2514 C CA . SER A 1 313 ? -34.644 22.682 28.813 1.00 43.00 313 SER A CA 1
ATOM 2515 C C . SER A 1 313 ? -34.451 24.200 28.946 1.00 43.00 313 SER A C 1
ATOM 2517 O O . SER A 1 313 ? -34.886 24.974 28.096 1.00 43.00 313 SER A O 1
ATOM 2519 N N . SER A 1 314 ? -33.809 24.646 30.027 1.00 42.50 314 SER A N 1
ATOM 2520 C CA . SER A 1 314 ? -33.441 26.040 30.276 1.00 42.50 314 SER A CA 1
ATOM 2521 C C . SER A 1 314 ? -32.026 26.386 29.786 1.00 42.50 314 SER A C 1
ATOM 2523 O O . SER A 1 314 ? -31.523 27.480 30.063 1.00 42.50 314 SER A O 1
ATOM 2525 N N . LEU A 1 315 ? -31.400 25.505 28.992 1.00 47.41 315 LEU A N 1
ATOM 2526 C CA . LEU A 1 315 ? -30.216 25.821 28.190 1.00 47.41 315 LEU A CA 1
ATOM 2527 C C . LEU A 1 315 ? -30.584 26.888 27.156 1.00 47.41 315 LEU A C 1
ATOM 2529 O O . LEU A 1 315 ? -31.061 26.621 26.055 1.00 47.41 315 LEU A O 1
ATOM 2533 N N . GLN A 1 316 ? -30.393 28.136 27.579 1.00 55.97 316 GLN A N 1
ATOM 2534 C CA . GLN A 1 316 ? -30.444 29.333 26.758 1.00 55.97 316 GLN A CA 1
ATOM 2535 C C . GLN A 1 316 ? -29.782 29.053 25.411 1.00 55.97 316 GLN A C 1
ATOM 2537 O O . GLN A 1 316 ? -28.651 28.580 25.381 1.00 55.97 316 GLN A O 1
ATOM 2542 N N . HIS A 1 317 ? -30.502 29.363 24.330 1.00 59.00 317 HIS A N 1
ATOM 2543 C CA . HIS A 1 317 ? -30.082 29.272 22.935 1.00 59.00 317 HIS A CA 1
ATOM 2544 C C . HIS A 1 317 ? -28.684 29.886 22.744 1.00 59.00 317 HIS A C 1
ATOM 2546 O O . HIS A 1 317 ? -28.544 31.082 22.479 1.00 59.00 317 HIS A O 1
ATOM 2552 N N . GLY A 1 318 ? -27.643 29.077 22.943 1.00 63.94 318 GLY A N 1
ATOM 2553 C CA . GLY A 1 318 ? -26.260 29.494 22.800 1.00 63.94 318 GLY A CA 1
ATOM 2554 C C . GLY A 1 318 ? -25.983 29.711 21.324 1.00 63.94 318 GLY A C 1
ATOM 2555 O O . GLY A 1 318 ? -26.186 28.807 20.516 1.00 63.94 318 GLY A O 1
ATOM 2556 N N . ASN A 1 319 ? -25.546 30.912 20.954 1.00 76.62 319 ASN A N 1
ATOM 2557 C CA . ASN A 1 319 ? -25.052 31.137 19.603 1.00 76.62 319 ASN A CA 1
ATOM 2558 C C . ASN A 1 319 ? -23.704 30.419 19.479 1.00 76.62 319 ASN A C 1
ATOM 2560 O O . ASN A 1 319 ? -22.779 30.669 20.259 1.00 76.62 319 ASN A O 1
ATOM 2564 N N . THR A 1 320 ? -23.602 29.528 18.501 1.00 78.38 320 THR A N 1
ATOM 2565 C CA . THR A 1 320 ? -22.361 28.818 18.194 1.00 78.38 320 THR A CA 1
ATOM 2566 C C . THR A 1 320 ? -2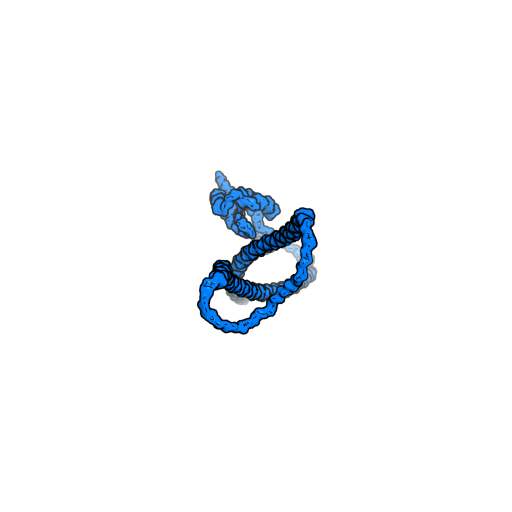1.589 29.657 17.181 1.00 78.38 320 THR A C 1
ATOM 2568 O O . THR A 1 320 ? -22.120 30.003 16.127 1.00 78.38 320 THR A O 1
ATOM 2571 N N . TYR A 1 321 ? -20.346 30.018 17.492 1.00 79.94 321 TYR A N 1
ATOM 2572 C CA . TYR A 1 321 ? -19.486 30.777 16.582 1.00 79.94 321 TYR A CA 1
ATOM 2573 C C . TYR A 1 321 ? -18.404 29.854 16.033 1.00 79.94 321 TYR A C 1
ATOM 2575 O O . TYR A 1 321 ? -17.722 29.160 16.789 1.00 79.94 321 TYR A O 1
ATOM 2583 N N . MET A 1 322 ? -18.251 29.844 14.715 1.00 82.50 322 MET A N 1
ATOM 2584 C CA . MET A 1 322 ? -17.254 29.042 14.018 1.00 82.50 322 MET A CA 1
ATOM 2585 C C . MET A 1 322 ? -16.334 29.960 13.223 1.00 82.50 322 MET A C 1
ATOM 2587 O O . MET A 1 322 ? -16.806 30.875 12.550 1.00 82.50 322 MET A O 1
ATOM 2591 N N . TYR A 1 323 ? -15.030 29.708 13.299 1.00 83.31 323 TYR A N 1
ATOM 2592 C CA . TYR A 1 323 ? -14.038 30.385 12.471 1.00 83.31 323 TYR A CA 1
ATOM 2593 C C . TYR A 1 323 ? -13.465 29.374 11.491 1.00 83.31 323 TYR A C 1
ATOM 2595 O O . TYR A 1 323 ? -13.091 28.267 11.883 1.00 83.31 323 TYR A O 1
ATOM 2603 N N . SER A 1 324 ? -13.437 29.743 10.216 1.00 80.94 324 SER A N 1
ATOM 2604 C CA . SER A 1 324 ? -12.970 28.864 9.149 1.00 80.94 324 SER A CA 1
ATOM 2605 C C . SER A 1 324 ? -12.076 29.595 8.159 1.00 80.94 324 SER A C 1
ATOM 2607 O O . SER A 1 324 ? -12.151 30.815 8.007 1.00 80.94 324 SER A O 1
ATOM 2609 N N . ASP A 1 325 ? -11.224 28.833 7.485 1.00 78.25 325 ASP A N 1
ATOM 2610 C CA . ASP A 1 325 ? -10.490 29.288 6.312 1.00 78.25 325 ASP A CA 1
ATOM 2611 C C . ASP A 1 325 ? -11.415 29.359 5.076 1.00 78.25 325 ASP A C 1
ATOM 2613 O O . ASP A 1 325 ? -12.643 29.250 5.163 1.00 78.25 325 ASP A O 1
ATOM 2617 N N . GLU A 1 326 ? -10.831 29.568 3.897 1.00 76.88 326 GLU A N 1
ATOM 2618 C CA . GLU A 1 326 ? -11.580 29.653 2.642 1.00 76.88 326 GLU A CA 1
ATOM 2619 C C . GLU A 1 326 ? -12.335 28.356 2.297 1.00 76.88 326 GLU A C 1
ATOM 2621 O O . GLU A 1 326 ? -13.412 28.419 1.698 1.00 76.88 326 GLU A O 1
ATOM 2626 N N . ILE A 1 327 ? -11.835 27.200 2.746 1.00 76.75 327 ILE A N 1
ATOM 2627 C CA . ILE A 1 327 ? -12.450 25.889 2.509 1.00 76.75 327 ILE A CA 1
ATOM 2628 C C . ILE A 1 327 ? -13.724 25.750 3.355 1.00 76.75 327 ILE A C 1
ATOM 2630 O O . ILE A 1 327 ? -14.740 25.238 2.882 1.00 76.75 327 ILE A O 1
ATOM 2634 N N . GLY A 1 328 ? -13.725 26.274 4.584 1.00 77.06 328 GLY A N 1
ATOM 2635 C CA . GLY A 1 328 ? -14.887 26.212 5.473 1.00 77.06 328 GLY A CA 1
ATOM 2636 C C . GLY A 1 328 ? -15.955 27.297 5.268 1.00 77.06 328 GLY A C 1
ATOM 2637 O O . GLY A 1 328 ? -16.932 27.315 6.023 1.00 77.06 328 GLY A O 1
ATOM 2638 N N . ARG A 1 329 ? -15.849 28.165 4.245 1.00 79.06 329 ARG A N 1
ATOM 2639 C CA . ARG A 1 329 ? -16.793 29.280 3.984 1.00 79.06 329 ARG A CA 1
ATOM 2640 C C . ARG A 1 329 ? -18.267 28.841 3.976 1.00 79.06 329 ARG A C 1
ATOM 2642 O O . ARG A 1 329 ? -19.117 29.541 4.523 1.00 79.06 329 ARG A O 1
ATOM 2649 N N . ASN A 1 330 ? -18.555 27.654 3.438 1.00 79.06 330 ASN A N 1
ATOM 2650 C CA . ASN A 1 330 ? -19.915 27.110 3.318 1.00 79.06 330 ASN A CA 1
ATOM 2651 C C . ASN A 1 330 ? -20.311 26.136 4.441 1.00 79.06 330 ASN A C 1
ATOM 2653 O O . ASN A 1 330 ? -21.438 25.650 4.455 1.00 79.06 330 ASN A O 1
ATOM 2657 N N . MET A 1 331 ? -19.433 25.842 5.405 1.00 77.00 331 MET A N 1
ATOM 2658 C CA . MET A 1 331 ? -19.789 24.908 6.480 1.00 77.00 331 MET A CA 1
ATOM 2659 C C . MET A 1 331 ? -20.836 25.478 7.439 1.00 77.00 331 MET A C 1
ATOM 2661 O O . MET A 1 331 ? -21.612 24.720 8.008 1.00 77.00 331 MET A O 1
ATOM 2665 N N . GLY A 1 332 ? -20.896 26.803 7.607 1.00 77.69 332 GLY A N 1
ATOM 2666 C CA . GLY A 1 332 ? -21.878 27.434 8.492 1.00 77.69 332 GLY A CA 1
ATOM 2667 C C . GLY A 1 332 ? -23.325 27.104 8.115 1.00 77.69 332 GLY A C 1
ATOM 2668 O O . GLY A 1 332 ? -24.123 26.779 8.986 1.00 77.69 332 GLY A O 1
ATOM 2669 N N . THR A 1 333 ? -23.654 27.124 6.820 1.00 78.62 333 THR A N 1
ATOM 2670 C CA . THR A 1 333 ? -25.004 26.800 6.331 1.00 78.62 333 THR A CA 1
ATOM 2671 C C . THR A 1 333 ? -25.313 25.311 6.449 1.00 78.62 333 THR A C 1
ATOM 2673 O O . THR A 1 333 ? -26.437 24.951 6.793 1.00 78.62 333 THR A O 1
ATOM 2676 N N . TYR A 1 334 ? -24.316 24.448 6.230 1.00 79.88 334 TYR A N 1
ATOM 2677 C CA . TYR A 1 334 ? -24.453 23.006 6.431 1.00 79.88 334 TYR A CA 1
ATOM 2678 C C . TYR A 1 334 ? -24.732 22.673 7.901 1.00 79.88 334 TYR A C 1
ATOM 2680 O O . TYR A 1 334 ? -25.713 21.999 8.211 1.00 79.88 334 TYR A O 1
ATOM 2688 N N . LEU A 1 335 ? -23.928 23.213 8.820 1.00 78.06 335 LEU A N 1
ATOM 2689 C CA . LEU A 1 335 ? -24.083 22.979 10.255 1.00 78.06 335 LEU A CA 1
ATOM 2690 C C . LEU A 1 335 ? -25.362 23.608 10.815 1.00 78.06 335 LEU A C 1
ATOM 2692 O O . LEU A 1 335 ? -25.976 23.028 11.703 1.00 78.06 335 LEU A O 1
ATOM 2696 N N . TYR A 1 336 ? -25.819 24.735 10.263 1.00 79.38 336 TYR A N 1
ATOM 2697 C CA . TYR A 1 336 ? -27.102 25.334 10.642 1.00 79.38 336 TYR A CA 1
ATOM 2698 C C . TYR A 1 336 ? -28.293 24.390 10.413 1.00 79.38 336 TYR A C 1
ATOM 2700 O O . TYR A 1 336 ? -29.259 24.442 11.161 1.00 79.38 336 TYR A O 1
ATOM 2708 N N . SER A 1 337 ? -28.226 23.500 9.416 1.00 78.62 337 SER A N 1
ATOM 2709 C CA . SER A 1 337 ? -29.275 22.489 9.200 1.00 78.62 337 SER A CA 1
ATOM 2710 C C . SER A 1 337 ? -29.230 21.318 10.190 1.00 78.62 337 SER A C 1
ATOM 2712 O O . SER A 1 337 ? -30.203 20.581 10.296 1.00 78.62 337 SER A O 1
ATOM 2714 N N . GLN A 1 338 ? -28.101 21.131 10.881 1.00 79.31 338 GLN A N 1
ATOM 2715 C CA . GLN A 1 338 ? -27.835 19.982 11.755 1.00 79.31 338 GLN A CA 1
ATOM 2716 C C . GLN A 1 338 ? -27.936 20.324 13.245 1.00 79.31 338 GLN A C 1
ATOM 2718 O O . GLN A 1 338 ? -28.085 19.426 14.069 1.00 79.31 338 GLN A O 1
ATOM 2723 N N . PHE A 1 339 ? -27.840 21.606 13.605 1.00 77.06 339 PHE A N 1
ATOM 2724 C CA . PHE A 1 339 ? -27.924 22.063 14.987 1.00 77.06 339 PHE A CA 1
ATOM 2725 C C . PHE A 1 339 ? -29.129 22.984 15.177 1.00 77.06 339 PHE A C 1
ATOM 2727 O O . PHE A 1 339 ? -29.268 23.974 14.466 1.00 77.06 339 PHE A O 1
ATOM 2734 N N . ASP A 1 340 ? -29.911 22.755 16.234 1.00 77.00 340 ASP A N 1
ATOM 2735 C CA . ASP A 1 340 ? -31.011 23.643 16.659 1.00 77.00 340 ASP A CA 1
ATOM 2736 C C . ASP A 1 340 ? -30.524 25.005 17.213 1.00 77.00 340 ASP A C 1
ATOM 2738 O O . ASP A 1 340 ? -31.294 25.795 17.761 1.00 77.00 340 ASP A O 1
ATOM 2742 N N . THR A 1 341 ? -29.227 25.311 17.083 1.00 78.62 341 THR A N 1
ATOM 2743 C CA . THR A 1 341 ? -28.617 26.560 17.550 1.00 78.62 341 THR A CA 1
ATOM 2744 C C . THR A 1 341 ? -28.140 27.407 16.379 1.00 78.62 341 THR A C 1
ATOM 2746 O O . THR A 1 341 ? -27.668 26.908 15.359 1.00 78.62 341 THR A O 1
ATOM 2749 N N . LYS A 1 342 ? -28.238 28.732 16.520 1.00 79.62 342 LYS A N 1
ATOM 2750 C CA . LYS A 1 342 ? -27.778 29.660 15.487 1.00 79.62 342 LYS A CA 1
ATOM 2751 C C . LYS A 1 342 ? -26.251 29.595 15.380 1.00 79.62 342 LYS A C 1
ATOM 2753 O O . LYS A 1 342 ? -25.543 30.111 16.246 1.00 79.62 342 LYS A O 1
ATOM 2758 N N . VAL A 1 343 ? -25.758 28.983 14.303 1.00 81.25 343 VAL A N 1
ATOM 2759 C CA . VAL A 1 343 ? -24.331 28.937 13.961 1.00 81.25 343 VAL A CA 1
ATOM 2760 C C . VAL A 1 343 ? -23.960 30.173 13.140 1.00 81.25 343 VAL A C 1
ATOM 2762 O O . VAL A 1 343 ? -24.503 30.391 12.059 1.00 81.25 343 VAL A O 1
ATOM 2765 N N . SER A 1 344 ? -23.035 30.993 13.637 1.00 80.62 344 SER A N 1
ATOM 2766 C CA . SER A 1 344 ? -22.439 32.105 12.884 1.00 80.62 344 SER A CA 1
ATOM 2767 C C . SER A 1 344 ? -21.033 31.709 12.436 1.00 80.62 344 SER A C 1
ATOM 2769 O O . SER A 1 344 ? -20.190 31.408 13.277 1.00 80.62 344 SER A O 1
ATOM 2771 N N . ASN A 1 345 ? -20.783 31.687 11.123 1.00 83.94 345 ASN A N 1
ATOM 2772 C CA . ASN A 1 345 ? -19.474 31.354 10.554 1.00 83.94 345 ASN A CA 1
ATOM 2773 C C . ASN A 1 345 ? -18.740 32.623 10.107 1.00 83.94 345 ASN A C 1
ATOM 2775 O O . ASN A 1 345 ? -19.221 33.332 9.223 1.00 83.94 345 ASN A O 1
ATOM 2779 N N . SER A 1 346 ? -17.569 32.872 10.682 1.00 85.44 346 SER A N 1
ATOM 2780 C CA . SER A 1 346 ? -16.654 33.938 10.279 1.00 85.44 346 SER A CA 1
ATOM 2781 C C . SER A 1 346 ? -15.513 33.330 9.464 1.00 85.44 346 SER A C 1
ATOM 2783 O O . SER A 1 346 ? -14.613 32.696 10.014 1.00 85.44 346 SER A O 1
ATOM 2785 N N . CYS A 1 347 ? -15.557 33.508 8.143 1.00 85.00 347 CYS A N 1
ATOM 2786 C CA . CYS A 1 347 ? -14.499 33.054 7.241 1.00 85.00 347 CYS A CA 1
ATOM 2787 C C . CYS A 1 347 ? -13.355 34.081 7.213 1.00 85.00 347 CYS A C 1
ATOM 2789 O O . CYS A 1 347 ? -13.585 35.257 6.928 1.00 85.00 347 CYS A O 1
ATOM 2791 N N . LEU A 1 348 ? -12.134 33.629 7.497 1.00 85.19 348 LEU A N 1
ATOM 2792 C CA . LEU A 1 348 ? -10.907 34.427 7.493 1.00 85.19 348 LEU A CA 1
ATOM 2793 C C . LEU A 1 348 ? -9.971 33.896 6.390 1.00 85.19 348 LEU A C 1
ATOM 2795 O O . LEU A 1 348 ? -9.100 33.067 6.664 1.00 85.19 348 LEU A O 1
ATOM 2799 N N . PRO A 1 349 ? -10.173 34.300 5.120 1.00 80.44 349 PRO A N 1
ATOM 2800 C CA . PRO A 1 349 ? -9.367 33.801 4.010 1.00 80.44 349 PRO A CA 1
ATOM 2801 C C . PRO A 1 349 ? -7.905 34.236 4.160 1.00 80.44 349 PRO A C 1
ATOM 2803 O O . PRO A 1 349 ? -7.627 35.365 4.560 1.00 80.44 349 PRO A O 1
ATOM 2806 N N . ASN A 1 350 ? -6.980 33.345 3.799 1.00 82.88 350 ASN A N 1
ATOM 2807 C CA . ASN A 1 350 ? -5.525 33.527 3.913 1.00 82.88 350 ASN A CA 1
ATOM 2808 C C . ASN A 1 350 ? -4.980 33.688 5.342 1.00 82.88 350 ASN A C 1
ATOM 2810 O O . ASN A 1 350 ? -3.805 34.016 5.493 1.00 82.88 350 ASN A O 1
ATOM 2814 N N . CYS A 1 351 ? -5.785 33.445 6.379 1.00 77.62 351 CYS A N 1
ATOM 2815 C CA . CYS A 1 351 ? -5.286 33.438 7.747 1.00 77.62 351 CYS A CA 1
ATOM 2816 C C . CYS A 1 351 ? -4.690 32.077 8.108 1.00 77.62 351 CYS A C 1
ATOM 2818 O O . CYS A 1 351 ? -5.313 31.033 7.913 1.00 77.62 351 CYS A O 1
ATOM 2820 N N . CYS A 1 352 ? -3.494 32.083 8.688 1.00 81.75 352 CYS A N 1
ATOM 2821 C CA . CYS A 1 352 ? -2.926 30.887 9.298 1.00 81.75 352 CYS A CA 1
ATOM 2822 C C . CYS A 1 352 ? -3.629 30.566 10.631 1.00 81.75 352 CYS A C 1
ATOM 2824 O O . CYS A 1 352 ? -4.262 31.425 11.252 1.00 81.75 352 CYS A O 1
ATOM 2826 N N . LEU A 1 353 ? -3.494 29.329 11.120 1.00 74.50 353 LEU A N 1
ATOM 2827 C CA . LEU A 1 353 ? -4.149 28.883 12.357 1.00 74.50 353 LEU A CA 1
ATOM 2828 C C . LEU A 1 353 ? -3.842 29.797 13.561 1.00 74.50 353 LEU A C 1
ATOM 2830 O O . LEU A 1 353 ? -4.731 30.073 14.362 1.00 74.50 353 LEU A O 1
ATOM 2834 N N . SER A 1 354 ? -2.619 30.326 13.677 1.00 80.81 354 SER A N 1
ATOM 2835 C CA . SER A 1 354 ? -2.250 31.250 14.760 1.00 80.81 354 SER A CA 1
ATOM 2836 C C . SER A 1 354 ? -2.966 32.601 14.685 1.00 80.81 354 SER A C 1
ATOM 2838 O O . SER A 1 354 ? -3.244 33.201 15.724 1.00 80.81 354 SER A O 1
ATOM 2840 N N . GLU A 1 355 ? -3.295 33.085 13.487 1.00 82.44 355 GLU A N 1
ATOM 2841 C CA . GLU A 1 355 ? -4.073 34.316 13.291 1.00 82.44 355 GLU A CA 1
ATOM 2842 C C . GLU A 1 355 ? -5.547 34.085 13.607 1.00 82.44 355 GLU A C 1
ATOM 2844 O O . GLU A 1 355 ? -6.155 34.902 14.297 1.00 82.44 355 GLU A O 1
ATOM 2849 N N . ILE A 1 356 ? -6.092 32.934 13.197 1.00 79.38 356 ILE A N 1
ATOM 2850 C CA . ILE A 1 356 ? -7.450 32.511 13.557 1.00 79.38 356 ILE A CA 1
ATOM 2851 C C . ILE A 1 356 ? -7.573 32.419 15.085 1.00 79.38 356 ILE A C 1
ATOM 2853 O O . ILE A 1 356 ? -8.462 33.037 15.668 1.00 79.38 356 ILE A O 1
ATOM 2857 N N . ILE A 1 357 ? -6.631 31.746 15.757 1.00 79.25 357 ILE A N 1
ATOM 2858 C CA . ILE A 1 357 ? -6.588 31.636 17.225 1.00 79.25 357 ILE A CA 1
ATOM 2859 C C . ILE A 1 357 ? -6.463 33.014 17.883 1.00 79.25 357 ILE A C 1
ATOM 2861 O O . ILE A 1 357 ? -7.102 33.270 18.903 1.00 79.25 357 ILE A O 1
ATOM 2865 N N . SER A 1 358 ? -5.661 33.915 17.319 1.00 84.31 358 SER A N 1
ATOM 2866 C CA . SER A 1 358 ? -5.485 35.271 17.851 1.00 84.31 358 SER A CA 1
ATOM 2867 C C . SER A 1 358 ? -6.758 36.112 17.710 1.00 84.31 358 SER A C 1
ATOM 2869 O O . SER A 1 358 ? -7.121 36.832 18.642 1.00 84.31 358 SER A O 1
ATOM 2871 N N . GLN A 1 359 ? -7.472 35.984 16.588 1.00 83.81 359 GLN A N 1
ATOM 2872 C CA . GLN A 1 359 ? -8.771 36.621 16.373 1.00 83.81 359 GLN A CA 1
ATOM 2873 C C . GLN A 1 359 ? -9.823 36.062 17.338 1.00 83.81 359 GLN A C 1
ATOM 2875 O O . GLN A 1 359 ? -10.546 36.827 17.970 1.00 83.81 359 GLN A O 1
ATOM 2880 N N . ILE A 1 360 ? -9.815 34.749 17.572 1.00 79.81 360 ILE A N 1
ATOM 2881 C CA . ILE A 1 360 ? -10.669 34.123 18.581 1.00 79.81 360 ILE A CA 1
ATOM 2882 C C . ILE A 1 360 ? -10.371 34.672 19.975 1.00 79.81 360 ILE A C 1
ATOM 2884 O O . ILE A 1 360 ? -11.302 35.039 20.681 1.00 79.81 360 ILE A O 1
ATOM 2888 N N . HIS A 1 361 ? -9.104 34.762 20.386 1.00 80.12 361 HIS A N 1
ATOM 2889 C CA . HIS A 1 361 ? -8.746 35.305 21.702 1.00 80.12 361 HIS A CA 1
ATOM 2890 C C . HIS A 1 361 ? -9.146 36.776 21.858 1.00 80.12 361 HIS A C 1
ATOM 2892 O O . HIS A 1 361 ? -9.416 37.244 22.965 1.00 80.12 361 HIS A O 1
ATOM 2898 N N . LYS A 1 362 ? -9.162 37.532 20.757 1.00 85.19 362 LYS A N 1
ATOM 2899 C CA . LYS A 1 362 ? -9.639 38.915 20.741 1.00 85.19 362 LYS A CA 1
ATOM 2900 C C . LYS A 1 362 ? -11.150 38.974 20.967 1.00 85.19 362 LYS A C 1
ATOM 2902 O O . LYS A 1 362 ? -11.596 39.779 21.784 1.00 85.19 362 LYS A O 1
ATOM 2907 N N . ASP A 1 363 ? -11.902 38.093 20.316 1.00 79.50 363 ASP A N 1
ATOM 2908 C CA . ASP A 1 363 ? -13.363 38.040 20.407 1.00 79.50 363 ASP A CA 1
ATOM 2909 C C . ASP A 1 363 ? -13.839 37.362 21.710 1.00 79.50 363 ASP A C 1
ATOM 2911 O O . ASP A 1 363 ? -14.869 37.737 22.275 1.00 79.50 363 ASP A O 1
ATOM 2915 N N . SER A 1 364 ? -13.040 36.445 22.269 1.00 74.88 364 SER A N 1
ATOM 2916 C CA . SER A 1 364 ? -13.315 35.721 23.515 1.00 74.88 364 SER A CA 1
ATOM 2917 C C . SER A 1 364 ? -13.214 36.579 24.766 1.00 74.88 364 SER A C 1
ATOM 2919 O O . SER A 1 364 ? -13.791 36.221 25.785 1.00 74.88 364 SER A O 1
ATOM 2921 N N . LYS A 1 365 ? -12.549 37.740 24.717 1.00 74.44 365 LYS A N 1
ATOM 2922 C CA . LYS A 1 365 ? -12.525 38.678 25.856 1.00 74.44 365 LYS A CA 1
ATOM 2923 C C . LYS A 1 365 ? -13.924 39.144 26.277 1.00 74.44 365 LYS A C 1
ATOM 2925 O O . LYS A 1 365 ? -14.083 39.617 27.397 1.00 74.44 365 LYS A O 1
ATOM 2930 N N . ASN A 1 366 ? -14.924 38.972 25.411 1.00 66.00 366 ASN A N 1
ATOM 2931 C CA . ASN A 1 366 ? -16.310 39.354 25.660 1.00 66.00 366 ASN A CA 1
ATOM 2932 C C . ASN A 1 366 ? -17.229 38.176 26.037 1.00 66.00 366 ASN A C 1
ATOM 2934 O O . ASN A 1 366 ? -18.396 38.407 26.353 1.00 66.00 366 ASN A O 1
ATOM 2938 N N . PHE A 1 367 ? -16.743 36.927 26.023 1.00 63.41 367 PHE A N 1
ATOM 2939 C CA . PHE A 1 367 ? -17.572 35.735 26.232 1.00 63.41 367 PHE A CA 1
ATOM 2940 C C . PHE A 1 367 ? -16.872 34.692 27.111 1.00 63.41 367 PHE A C 1
ATOM 2942 O O . PHE A 1 367 ? -15.655 34.556 27.101 1.00 63.41 367 PHE A O 1
ATOM 2949 N N . ASN A 1 368 ? -17.647 33.909 27.862 1.00 53.19 368 ASN A N 1
ATOM 2950 C CA . ASN A 1 368 ? -17.116 32.739 28.557 1.00 53.19 368 ASN A CA 1
ATOM 2951 C C . ASN A 1 368 ? -17.102 31.581 27.548 1.00 53.19 368 ASN A C 1
ATOM 2953 O O . ASN A 1 368 ? -18.170 31.119 27.145 1.00 53.19 368 ASN A O 1
ATOM 2957 N N . ILE A 1 369 ? -15.917 31.197 27.065 1.00 55.06 369 ILE A N 1
ATOM 2958 C CA . ILE A 1 369 ? -15.768 30.298 25.912 1.00 55.06 369 ILE A CA 1
ATOM 2959 C C . ILE A 1 369 ? -15.187 28.949 26.336 1.00 55.06 369 ILE A C 1
ATOM 2961 O O . ILE A 1 369 ? -14.162 28.890 27.012 1.00 55.06 369 ILE A O 1
ATOM 2965 N N . GLN A 1 370 ? -15.810 27.869 25.862 1.00 51.19 370 GLN A N 1
ATOM 2966 C CA . GLN A 1 370 ? -15.271 26.512 25.911 1.00 51.19 370 GLN A CA 1
ATOM 2967 C C . GLN A 1 370 ? -14.753 26.138 24.514 1.00 51.19 370 GLN A C 1
ATOM 2969 O O . GLN A 1 370 ? -15.494 26.224 23.533 1.00 51.19 370 GLN A O 1
ATOM 2974 N N . MET A 1 371 ? -13.460 25.812 24.410 1.00 48.22 371 MET A N 1
ATOM 2975 C CA . MET A 1 371 ? -12.801 25.536 23.129 1.00 48.22 371 MET A CA 1
ATOM 2976 C C . MET A 1 371 ? -12.942 24.065 22.739 1.00 48.22 371 MET A C 1
ATOM 2978 O O . MET A 1 371 ? -12.538 23.193 23.508 1.00 48.22 371 MET A O 1
ATOM 2982 N N . TYR A 1 372 ? -13.422 23.800 21.522 1.00 51.72 372 TYR A N 1
ATOM 2983 C CA . TYR A 1 372 ? -13.411 22.467 20.923 1.00 51.72 372 TYR A CA 1
ATOM 2984 C C . TYR A 1 372 ? -12.604 22.499 19.623 1.00 51.72 372 TYR A C 1
ATOM 2986 O O . TYR A 1 372 ? -12.950 23.207 18.675 1.00 51.72 372 TYR A O 1
ATOM 2994 N N . GLN A 1 373 ? -11.509 21.739 19.587 1.00 50.72 373 GLN A N 1
ATOM 2995 C CA . GLN A 1 373 ? -10.701 21.552 18.386 1.00 50.72 373 GLN A CA 1
ATOM 2996 C C . GLN A 1 373 ? -11.240 20.346 17.615 1.00 50.72 373 GLN A C 1
ATOM 2998 O O . GLN A 1 373 ? -11.262 19.234 18.141 1.00 50.72 373 GLN A O 1
ATOM 3003 N N . LEU A 1 374 ? -11.685 20.569 16.378 1.00 51.25 374 LEU A N 1
ATOM 3004 C CA . LEU A 1 374 ? -12.141 19.513 15.477 1.00 51.25 374 LEU A CA 1
ATOM 3005 C C . LEU A 1 374 ? -11.076 19.324 14.392 1.00 51.25 374 LEU A C 1
ATOM 3007 O O . LEU A 1 374 ? -10.896 20.172 13.520 1.00 51.25 374 LEU A O 1
ATOM 3011 N N . SER A 1 375 ? -10.337 18.219 14.461 1.00 39.78 375 SER A N 1
ATOM 3012 C CA . SER A 1 375 ? -9.375 17.819 13.432 1.00 39.78 375 SER A CA 1
ATOM 3013 C C . SER A 1 375 ? -10.097 17.073 12.304 1.00 39.78 375 SER A C 1
ATOM 3015 O O . SER A 1 375 ? -10.632 15.988 12.532 1.00 39.78 375 SER A O 1
ATOM 3017 N N . GLY A 1 376 ? -10.137 17.664 11.104 1.00 43.22 376 GLY A N 1
ATOM 3018 C CA . GLY A 1 376 ? -10.718 17.064 9.897 1.00 43.22 376 GLY A CA 1
ATOM 3019 C C . GLY A 1 376 ? -9.674 16.454 8.947 1.00 43.22 376 GLY A C 1
ATOM 3020 O O . GLY A 1 376 ? -8.500 16.804 8.989 1.00 43.22 376 GLY A O 1
ATOM 3021 N N . ILE A 1 377 ? -10.143 15.570 8.059 1.00 42.28 377 ILE A N 1
ATOM 3022 C CA . ILE A 1 377 ? -9.395 14.616 7.204 1.00 42.28 377 ILE A CA 1
ATOM 3023 C C . ILE A 1 377 ? -8.525 15.271 6.093 1.00 42.28 377 ILE A C 1
ATOM 3025 O O . ILE A 1 377 ? -7.829 14.577 5.362 1.00 42.28 377 ILE A O 1
ATOM 3029 N N . HIS A 1 378 ? -8.488 16.603 5.971 1.00 40.78 378 HIS A N 1
ATOM 3030 C CA . HIS A 1 378 ? -7.799 17.295 4.868 1.00 40.78 378 HIS A CA 1
ATOM 3031 C C . HIS A 1 378 ? -7.000 18.534 5.306 1.00 40.78 378 HIS A C 1
ATOM 3033 O O . HIS A 1 378 ? -7.259 19.611 4.793 1.00 40.78 378 HIS A O 1
ATOM 3039 N N . ASN A 1 379 ? -6.056 18.444 6.254 1.00 42.28 379 ASN A N 1
ATOM 3040 C CA . ASN A 1 379 ? -5.193 19.576 6.681 1.00 42.28 379 ASN A CA 1
ATOM 3041 C C . ASN A 1 379 ? -5.919 20.906 7.019 1.00 42.28 379 ASN A C 1
ATOM 3043 O O . ASN A 1 379 ? -5.292 21.951 7.177 1.00 42.28 379 ASN A O 1
ATOM 3047 N N . THR A 1 380 ? -7.240 20.876 7.177 1.00 42.34 380 THR A N 1
ATOM 3048 C CA . THR A 1 380 ? -8.090 22.002 7.545 1.00 42.34 380 THR A CA 1
ATOM 3049 C C . THR A 1 380 ? -8.285 21.962 9.050 1.00 42.34 380 THR A C 1
ATOM 3051 O O . THR A 1 380 ? -8.864 21.016 9.594 1.00 42.34 380 THR A O 1
ATOM 3054 N N . SER A 1 381 ? -7.775 22.981 9.733 1.00 42.28 381 SER A N 1
ATOM 3055 C CA . SER A 1 381 ? -7.954 23.137 11.174 1.00 42.28 381 SER A CA 1
ATOM 3056 C C . SER A 1 381 ? -9.271 23.860 11.436 1.00 42.28 381 SER A C 1
ATOM 3058 O O . SER A 1 381 ? -9.417 25.019 11.057 1.00 42.28 381 SER A O 1
ATOM 3060 N N . PHE A 1 382 ? -10.221 23.197 12.097 1.00 51.47 382 PHE A N 1
ATOM 3061 C CA . PHE A 1 382 ? -11.480 23.817 12.504 1.00 51.47 382 PHE A CA 1
ATOM 3062 C C . PHE A 1 382 ? -11.495 24.046 14.010 1.00 51.47 382 PHE A C 1
ATOM 3064 O O . PHE A 1 382 ? -11.119 23.169 14.795 1.00 51.47 382 PHE A O 1
ATOM 3071 N N . VAL A 1 383 ? -11.981 25.216 14.422 1.00 53.28 383 VAL A N 1
ATOM 3072 C CA . VAL A 1 383 ? -12.256 25.484 15.832 1.00 53.28 383 VAL A CA 1
ATOM 3073 C C . VAL A 1 383 ? -13.676 26.019 15.973 1.00 53.28 383 VAL A C 1
ATOM 3075 O O . VAL A 1 383 ? -14.043 27.028 15.365 1.00 53.28 383 VAL A O 1
ATOM 3078 N N . ALA A 1 384 ? -14.492 25.294 16.737 1.00 50.75 384 ALA A N 1
ATOM 3079 C CA . ALA A 1 384 ? -15.892 25.616 16.982 1.00 50.75 384 ALA A CA 1
ATOM 3080 C C . ALA A 1 384 ? -16.090 25.995 18.454 1.00 50.75 384 ALA A C 1
ATOM 3082 O O . ALA A 1 384 ? -15.478 25.402 19.348 1.00 50.75 384 ALA A O 1
ATOM 3083 N N . TYR A 1 385 ? -16.959 26.978 18.702 1.00 61.38 385 TYR A N 1
ATOM 3084 C CA . TYR A 1 385 ? -17.203 27.518 20.036 1.00 61.38 385 TYR A CA 1
ATOM 3085 C C . TYR A 1 385 ? -18.680 27.573 20.369 1.00 61.38 385 TYR A C 1
ATOM 3087 O O . TYR A 1 385 ? -19.479 28.098 19.594 1.00 61.38 385 TYR A O 1
ATOM 3095 N N . HIS A 1 386 ? -19.015 27.127 21.576 1.00 41.78 386 HIS A N 1
ATOM 3096 C CA . HIS A 1 386 ? -20.329 27.332 22.162 1.00 41.78 386 HIS A CA 1
ATOM 3097 C C . HIS A 1 386 ? -20.242 28.462 23.196 1.00 41.78 386 HIS A C 1
ATOM 3099 O O . HIS A 1 386 ? -19.535 28.342 24.199 1.00 41.78 386 HIS A O 1
ATOM 3105 N N . GLY A 1 387 ? -20.893 29.596 22.919 1.00 44.22 387 GLY A N 1
ATOM 3106 C CA . GLY A 1 387 ? -20.892 30.759 23.805 1.00 44.22 387 GLY A CA 1
ATOM 3107 C C . GLY A 1 387 ? -22.181 30.844 24.616 1.00 44.22 387 GLY A C 1
ATOM 3108 O O . GLY A 1 387 ? -23.259 31.008 24.046 1.00 44.22 387 GLY A O 1
ATOM 3109 N N . ILE A 1 388 ? -22.078 30.808 25.948 1.00 43.34 388 ILE A N 1
ATOM 3110 C CA . ILE A 1 388 ? -23.204 31.128 26.836 1.00 43.34 388 ILE A CA 1
ATOM 3111 C C . ILE A 1 388 ? -23.193 32.640 27.079 1.00 43.34 388 ILE A C 1
ATOM 3113 O O . ILE A 1 388 ? -22.323 33.173 27.773 1.00 43.34 388 ILE A O 1
ATOM 3117 N N . THR A 1 389 ? -24.155 33.360 26.504 1.00 41.22 389 THR A N 1
ATOM 3118 C CA . THR A 1 389 ? -24.348 34.792 26.771 1.00 41.22 389 THR A CA 1
ATOM 3119 C C . THR A 1 389 ? -24.783 35.010 28.219 1.00 41.22 389 THR A C 1
ATOM 3121 O O . THR A 1 389 ? -25.944 34.801 28.562 1.00 41.22 389 THR A O 1
ATOM 3124 N N . ARG A 1 390 ? -23.888 35.507 29.082 1.00 37.84 390 ARG A N 1
ATOM 3125 C CA . ARG A 1 390 ? -24.314 36.119 30.349 1.00 37.84 390 ARG A CA 1
ATOM 3126 C C . ARG A 1 390 ? -24.994 37.449 30.032 1.00 37.84 390 ARG A C 1
ATOM 3128 O O . ARG A 1 390 ? -24.323 38.416 29.687 1.00 37.84 390 ARG A O 1
ATOM 3135 N N . ARG A 1 391 ? -26.318 37.526 30.191 1.00 32.31 391 ARG A N 1
ATOM 3136 C CA . ARG A 1 391 ? -26.969 38.821 30.433 1.00 32.31 391 ARG A CA 1
ATOM 3137 C C . ARG A 1 391 ? -26.487 39.315 31.793 1.00 32.31 391 ARG A C 1
ATOM 3139 O O . ARG A 1 391 ? -26.908 38.797 32.823 1.00 32.31 391 ARG A O 1
ATOM 3146 N N . THR A 1 392 ? -25.609 40.309 31.803 1.00 32.97 392 THR A N 1
ATOM 3147 C CA . THR A 1 392 ? -25.446 41.187 32.960 1.00 32.97 392 THR A CA 1
ATOM 3148 C C . THR A 1 392 ? -26.771 41.915 33.145 1.00 32.97 392 THR A C 1
ATOM 3150 O O . THR A 1 392 ? -27.081 42.867 32.433 1.00 32.97 392 THR A O 1
ATOM 3153 N N . ILE A 1 393 ? -27.593 41.420 34.066 1.00 33.69 393 ILE A N 1
ATOM 3154 C CA . ILE A 1 393 ? -28.654 42.222 34.661 1.00 33.69 393 ILE A CA 1
ATOM 3155 C C . ILE A 1 393 ? -27.910 43.207 35.562 1.00 33.69 393 ILE A C 1
ATOM 3157 O O . ILE A 1 393 ? -27.434 42.833 36.632 1.00 33.69 393 ILE A O 1
ATOM 3161 N N . TYR A 1 394 ? -27.698 44.428 35.072 1.00 33.19 394 TYR A N 1
ATOM 3162 C CA . TYR A 1 394 ? -27.409 45.536 35.974 1.00 33.19 394 TYR A CA 1
ATOM 3163 C C . TYR A 1 394 ? -28.662 45.771 36.834 1.00 33.19 394 TYR A C 1
ATOM 3165 O O . TYR A 1 394 ? -29.766 45.620 36.299 1.00 33.19 394 TYR A O 1
ATOM 3173 N N . PRO A 1 395 ? -28.512 46.063 38.137 1.00 38.97 395 PRO A N 1
ATOM 3174 C CA . PRO A 1 395 ? -29.639 46.455 38.977 1.00 38.97 395 PRO A CA 1
ATOM 3175 C C . PRO A 1 395 ? -30.328 47.721 38.462 1.00 38.97 395 PRO A C 1
ATOM 3177 O O . PRO A 1 395 ? -29.628 48.582 37.873 1.00 38.97 395 PRO A O 1
#

Foldseek 3Di:
DPVVVVVVVVVVVVVVVVVVVVVVVVVVVVVVVVVVVVVVVVVVVVVVVVVVVVVVVVVVVVVVVVVVVVVVVVVVVVVVVVVVVVVVVVVVVVVVVVVVVVVVVVVVVVVVVVVVVVVVVVVVVVVVVVCVVPDPPDDDDDDDDDDDDDDDDDDDDDDDDDDDDCVVVVVVVVVVVVVVVVVVVVVVCVVVVVVVVVVVVVVVVVVVVVVVVVVVVVVVVVVVVVVVVVVVVVVVVVVVVVVVVVVVVVVVVVVVVVVVVVVVVVVVVVVVVVVVVVVPPPPPPPDDDDDDDDDDDDPPPPPDPPPVPDDDPPQPQWEKEKEFEPVCPCVLVVVVVVDPHRYHYDYDYPDDPVRSVVVVVVVCVQFDWDWDWDDDDPPTTIIMIGTDDDDPPDD